Protein AF-A0AB34VJN8-F1 (afdb_monomer_lite)

pLDDT: mean 85.22, std 13.01, range [25.45, 97.81]

Secondary structure (DSSP, 8-state):
---GGGSTTSPEEEEEEEEETTEEEEEEEEESTTPPPEEEETTTTSHHHHHHHHHHTT-SEEEEEETTT--EEEEES-EEETTEEE-SEEEESSPP----EEEEEETTHHHHTTT---EEEETTEEEE--SS-SEEEEEEETTEEEEEEEEEEPP---S-TT-TT---EEEEEEEESSS---HHHHHHHHHHHHHHHHHHHTS---EEEEEEE-TTSTT--EEEE-------S-S-SSGGGSSS-HHHHHHTTHHHHHHHHHHH-THHHHTGGGGTGGGS--S-HHHHHHHHHHHHHHHHHHHTGGG-----HHHHHHHHHHHHHHHHHHHHHHT--THHHHHHHHHHHHHHH--SS-PPPHHHHHHHHHTTS-HHHHHHH---HHHHHHHHHHHHHHHHT-----SSSSS--HHHHHHHHHHHHHHHHHHHHHHT--HHHHHHHHHH---HHHHHTT--HHHHHHHHT-SEEEEBSS--SSSTTS--SEEEEEEEGGGTEEEE-HHHHHHHHHTGGGSS-S-HHHHHHHHSPP-TT-EEEEES-EEEEETTEEEEESEEEEEE-

Organism: NCBI:txid66269

Structure (mmCIF, N/CA/C/O backbone):
data_AF-A0AB34VJN8-F1
#
_entry.id   AF-A0AB34VJN8-F1
#
loop_
_atom_site.group_PDB
_atom_site.id
_atom_site.type_symbol
_atom_site.label_atom_id
_atom_site.label_alt_id
_atom_site.label_comp_id
_atom_site.label_asym_id
_atom_site.label_entity_id
_atom_site.label_seq_id
_atom_site.pdbx_PDB_ins_code
_atom_site.Cartn_x
_atom_site.Cartn_y
_atom_site.Cartn_z
_atom_site.occupancy
_atom_site.B_iso_or_equiv
_atom_site.auth_seq_id
_atom_site.auth_comp_id
_atom_site.auth_asym_id
_atom_site.auth_atom_id
_atom_site.pdbx_PDB_model_num
ATOM 1 N N . MET A 1 1 ? -4.000 30.950 5.614 1.00 25.45 1 MET A N 1
ATOM 2 C CA . MET A 1 1 ? -3.722 30.454 6.986 1.00 25.45 1 MET A CA 1
ATOM 3 C C . MET A 1 1 ? -5.025 30.044 7.692 1.00 25.45 1 MET A C 1
ATOM 5 O O . MET A 1 1 ? -5.282 30.474 8.808 1.00 25.45 1 MET A O 1
ATOM 9 N N . GLY A 1 2 ? -5.867 29.225 7.049 1.00 27.77 2 GLY A N 1
ATOM 10 C CA . GLY A 1 2 ? -7.127 28.732 7.625 1.00 27.77 2 GLY A CA 1
ATOM 11 C C . GLY A 1 2 ? -7.022 27.252 8.006 1.00 27.77 2 GLY A C 1
ATOM 12 O O . GLY A 1 2 ? -6.376 26.493 7.291 1.00 27.77 2 GLY A O 1
ATOM 13 N N . ASP A 1 3 ? -7.642 26.881 9.128 1.00 38.50 3 ASP A N 1
ATOM 14 C CA . ASP A 1 3 ? -7.981 25.513 9.567 1.00 38.50 3 ASP A CA 1
ATOM 15 C C . ASP A 1 3 ? -6.889 24.493 9.939 1.00 38.50 3 ASP A C 1
ATOM 17 O O . ASP A 1 3 ? -7.186 23.309 10.114 1.00 38.50 3 ASP A O 1
ATOM 21 N N . GLU A 1 4 ? -5.652 24.903 10.239 1.00 39.66 4 GLU A N 1
ATOM 22 C CA . GLU A 1 4 ? -4.711 23.958 10.876 1.00 39.66 4 GLU A CA 1
ATOM 23 C C . GLU A 1 4 ? -5.184 23.486 12.268 1.00 39.66 4 GLU A C 1
ATOM 25 O O . GLU A 1 4 ? -4.897 22.356 12.655 1.00 39.66 4 GLU A O 1
ATOM 30 N N . ASN A 1 5 ? -5.986 24.286 12.984 1.00 41.56 5 ASN A N 1
ATOM 31 C CA . ASN A 1 5 ? -6.502 23.957 14.323 1.00 41.56 5 ASN A CA 1
ATOM 32 C C . ASN A 1 5 ? -7.745 23.044 14.335 1.00 41.56 5 ASN A C 1
ATOM 34 O O . ASN A 1 5 ? -8.210 22.657 15.410 1.00 41.56 5 ASN A O 1
ATOM 38 N N . GLU A 1 6 ? -8.286 22.672 13.171 1.00 54.16 6 GLU A N 1
ATOM 39 C CA . GLU A 1 6 ? -9.503 21.859 13.063 1.00 54.16 6 GLU A CA 1
ATOM 40 C C . GLU A 1 6 ? -9.263 20.515 12.355 1.00 54.16 6 GLU A C 1
ATOM 42 O O . GLU A 1 6 ? -10.119 20.031 11.620 1.00 54.16 6 GLU A O 1
ATOM 47 N N . ASN A 1 7 ? -8.134 19.845 12.590 1.00 67.88 7 ASN A N 1
ATOM 48 C CA . ASN A 1 7 ? -7.914 18.475 12.103 1.00 67.88 7 ASN A CA 1
ATOM 49 C C . ASN A 1 7 ? -7.584 17.497 13.245 1.00 67.88 7 ASN A C 1
ATOM 51 O O . ASN A 1 7 ? -7.125 17.902 14.311 1.00 67.88 7 ASN A O 1
ATOM 55 N N . LEU A 1 8 ? -7.812 16.201 13.011 1.00 75.44 8 LEU A N 1
ATOM 56 C CA . LEU A 1 8 ? -7.603 15.120 13.988 1.00 75.44 8 LEU A CA 1
ATOM 57 C C . LEU A 1 8 ? -6.126 14.909 14.383 1.00 75.44 8 LEU A C 1
ATOM 59 O O . LEU A 1 8 ? -5.843 14.086 15.249 1.00 75.44 8 LEU A O 1
ATOM 63 N N . PHE A 1 9 ? -5.165 15.611 13.770 1.00 76.06 9 PHE A N 1
ATOM 64 C CA . PHE A 1 9 ? -3.740 15.447 14.085 1.00 76.06 9 PHE A CA 1
ATOM 65 C C . PHE A 1 9 ? -3.292 16.220 15.320 1.00 76.06 9 PHE A C 1
ATOM 67 O O . PHE A 1 9 ? -2.228 15.923 15.861 1.00 76.06 9 PHE A O 1
ATOM 74 N N . HIS A 1 10 ? -4.040 17.242 15.726 1.00 82.19 10 HIS A N 1
ATOM 75 C CA . HIS A 1 10 ? -3.672 18.064 16.867 1.00 82.19 10 HIS A CA 1
ATOM 76 C C . HIS A 1 10 ? -4.383 17.569 18.113 1.00 82.19 10 HIS A C 1
ATOM 78 O O . HIS A 1 10 ? -5.608 17.524 18.155 1.00 82.19 10 HIS A O 1
ATOM 84 N N . GLU A 1 11 ? -3.604 17.225 19.136 1.00 85.38 11 GLU A N 1
ATOM 85 C CA . GLU A 1 11 ? -4.153 16.930 20.453 1.00 85.38 11 GLU A CA 1
ATOM 86 C C . GLU A 1 11 ? -4.906 18.161 20.967 1.00 85.38 11 GLU A C 1
ATOM 88 O O . GLU A 1 11 ? -4.358 19.266 21.039 1.00 85.38 11 GLU A O 1
ATOM 93 N N . LYS A 1 12 ? -6.172 17.966 21.323 1.00 86.81 12 LYS A N 1
ATOM 94 C CA . LYS A 1 12 ? -7.028 19.007 21.879 1.00 86.81 12 LYS A CA 1
ATOM 95 C C . LYS A 1 12 ? -7.135 18.817 23.378 1.00 86.81 12 LYS A C 1
ATOM 97 O O . LYS A 1 12 ? -7.475 17.736 23.847 1.00 86.81 12 LYS A O 1
ATOM 102 N N . ASP A 1 13 ? -6.897 19.897 24.108 1.00 91.75 13 ASP A N 1
ATOM 103 C CA . ASP A 1 13 ? -7.063 19.996 25.553 1.00 91.75 13 ASP A CA 1
ATOM 104 C C . ASP A 1 13 ? -8.008 21.169 25.838 1.00 91.75 13 ASP A C 1
ATOM 106 O O . ASP A 1 13 ? -7.635 22.334 25.691 1.00 91.75 13 ASP A O 1
ATOM 110 N N . ILE A 1 14 ? -9.249 20.863 26.212 1.00 92.56 14 ILE A N 1
ATOM 111 C CA . ILE A 1 14 ? -10.330 21.843 26.349 1.00 92.56 14 ILE A CA 1
ATOM 112 C C . ILE A 1 14 ? -10.819 21.861 27.793 1.00 92.56 14 ILE A C 1
ATOM 114 O O . ILE A 1 14 ? -11.192 20.834 28.354 1.00 92.56 14 ILE A O 1
ATOM 118 N N . GLU A 1 15 ? -10.855 23.044 28.397 1.00 95.19 15 GLU A N 1
ATOM 119 C CA . GLU A 1 15 ? -11.505 23.244 29.691 1.00 95.19 15 GLU A CA 1
ATOM 120 C C . GLU A 1 15 ? -13.026 23.256 29.501 1.00 95.19 15 GLU A C 1
ATOM 122 O O . GLU A 1 15 ? -13.558 24.050 28.719 1.00 95.19 15 GLU A O 1
ATOM 127 N N . VAL A 1 16 ? -13.728 22.373 30.207 1.00 94.12 16 VAL A N 1
ATOM 128 C CA . VAL A 1 16 ? -15.162 22.117 30.034 1.00 94.12 16 VAL A CA 1
ATOM 129 C C . VAL A 1 16 ? -15.914 22.143 31.365 1.00 94.12 16 VAL A C 1
ATOM 131 O O . VAL A 1 16 ? -15.342 21.926 32.430 1.00 94.12 16 VAL A O 1
ATOM 134 N N . GLU A 1 17 ? -17.221 22.377 31.306 1.00 92.25 17 GLU A N 1
ATOM 135 C CA . GLU A 1 17 ? -18.178 22.113 32.379 1.00 92.25 17 GLU A CA 1
ATOM 136 C C . GLU A 1 17 ? -19.126 20.979 31.966 1.00 92.25 17 GLU A C 1
ATOM 138 O O . GLU A 1 17 ? -19.640 20.963 30.848 1.00 92.25 17 GLU A O 1
ATOM 143 N N . VAL A 1 18 ? -19.366 20.028 32.868 1.00 88.62 18 VAL A N 1
ATOM 144 C CA . VAL A 1 18 ? -20.383 18.980 32.700 1.00 88.62 18 VAL A CA 1
ATOM 145 C C . VAL A 1 18 ? -21.587 19.332 33.559 1.00 88.62 18 VAL A C 1
ATOM 147 O O . VAL A 1 18 ? -21.427 19.656 34.739 1.00 88.62 18 VAL A O 1
ATOM 150 N N . VAL A 1 19 ? -22.782 19.285 32.968 1.00 81.38 19 VAL A N 1
ATOM 151 C CA . VAL A 1 19 ? -24.038 19.623 33.648 1.00 81.38 19 VAL A CA 1
ATOM 152 C C . VAL A 1 19 ? -24.831 18.352 33.931 1.00 81.38 19 VAL A C 1
ATOM 154 O O . VAL A 1 19 ? -25.196 17.629 33.007 1.00 81.38 19 VAL A O 1
ATOM 157 N N . ILE A 1 20 ? -25.109 18.084 35.207 1.00 75.06 20 ILE A N 1
ATOM 158 C CA . ILE A 1 20 ? -25.959 16.970 35.654 1.00 75.06 20 ILE A CA 1
ATOM 159 C C . ILE A 1 20 ? -26.869 17.487 36.758 1.00 75.06 20 ILE A C 1
ATOM 161 O O . ILE A 1 20 ? -26.368 18.069 37.716 1.00 75.06 20 ILE A O 1
ATOM 165 N N . GLU A 1 21 ? -28.183 17.273 36.624 1.00 73.06 21 GLU A N 1
ATOM 166 C CA . GLU A 1 21 ? -29.176 17.679 37.637 1.00 73.06 21 GLU A CA 1
ATOM 167 C C . GLU A 1 21 ? -28.977 19.140 38.081 1.00 73.06 21 GLU A C 1
ATOM 169 O O . GLU A 1 21 ? -28.884 19.447 39.267 1.00 73.06 21 GLU A O 1
ATOM 174 N N . GLU A 1 22 ? -28.808 20.036 37.099 1.00 71.19 22 GLU A N 1
ATOM 175 C CA . GLU A 1 22 ? -28.588 21.484 37.280 1.00 71.19 22 GLU A CA 1
ATOM 176 C C . GLU A 1 22 ? -27.265 21.889 37.964 1.00 71.19 22 GLU A C 1
ATOM 178 O O . GLU A 1 22 ? -26.941 23.077 38.049 1.00 71.19 22 GLU A O 1
ATOM 183 N N . LYS A 1 23 ? -26.434 20.929 38.382 1.00 76.06 23 LYS A N 1
ATOM 184 C CA . LYS A 1 23 ? -25.099 21.177 38.940 1.00 76.06 23 LYS A CA 1
ATOM 185 C C . LYS A 1 23 ? -24.038 21.150 37.848 1.00 76.06 23 LYS A C 1
ATOM 187 O O . LYS A 1 23 ? -24.093 20.340 36.924 1.00 76.06 23 LYS A O 1
ATOM 192 N N . ARG A 1 24 ? -23.045 22.033 37.979 1.00 83.44 24 ARG A N 1
ATOM 193 C CA . ARG A 1 24 ? -21.953 22.194 37.012 1.00 83.44 24 ARG A CA 1
ATOM 194 C C . ARG A 1 24 ? -20.623 21.774 37.609 1.00 83.44 24 ARG A C 1
ATOM 196 O O . ARG A 1 24 ? -20.250 22.242 38.685 1.00 83.44 24 ARG A O 1
ATOM 203 N N . TYR A 1 25 ? -19.900 20.937 36.880 1.00 84.94 25 TYR A N 1
ATOM 204 C CA . TYR A 1 25 ? -18.634 20.371 37.325 1.00 84.94 25 TYR A CA 1
ATOM 205 C C . TYR A 1 25 ? -17.537 20.703 36.314 1.00 84.94 25 TYR A C 1
ATOM 207 O O . TYR A 1 25 ? -17.624 20.257 35.168 1.00 84.94 25 TYR A O 1
ATOM 215 N N . PRO A 1 26 ? -16.519 21.493 36.698 1.00 88.94 26 PRO A N 1
ATOM 216 C CA . PRO A 1 26 ? -15.430 21.831 35.799 1.00 88.94 26 PRO A CA 1
ATOM 217 C C . PRO A 1 26 ? -14.480 20.643 35.622 1.00 88.94 26 PRO A C 1
ATOM 219 O O . PRO A 1 26 ? -14.172 19.911 36.568 1.00 88.94 26 PRO A O 1
ATOM 222 N N . GLY A 1 27 ? -13.958 20.489 34.417 1.00 90.88 27 GLY A N 1
ATOM 223 C CA . GLY A 1 27 ? -13.013 19.448 34.053 1.00 90.88 27 GLY A CA 1
ATOM 224 C C . GLY A 1 27 ? -12.228 19.811 32.802 1.00 90.88 27 GLY A C 1
ATOM 225 O O . GLY A 1 27 ? -12.406 20.876 32.218 1.00 90.88 27 GLY A O 1
ATOM 226 N N . LYS A 1 28 ? -11.361 18.895 32.394 1.00 93.56 28 LYS A N 1
ATOM 227 C CA . LYS A 1 28 ? -10.550 18.987 31.189 1.00 93.56 28 LYS A CA 1
ATOM 228 C C . LYS A 1 28 ? -10.886 17.815 30.274 1.00 93.56 28 LYS A C 1
ATOM 230 O O . LYS A 1 28 ? -10.772 16.662 30.692 1.00 93.56 28 LYS A O 1
ATOM 235 N N . LEU A 1 29 ? -11.316 18.122 29.055 1.00 93.62 29 LEU A N 1
ATOM 236 C CA . LEU A 1 29 ? -11.572 17.169 27.982 1.00 93.62 29 LEU A CA 1
ATOM 237 C C . LEU A 1 29 ? -10.355 17.128 27.052 1.00 93.62 29 LEU A C 1
ATOM 239 O O . LEU A 1 29 ? -9.985 18.146 26.473 1.00 93.62 29 LEU A O 1
ATOM 243 N N . SER A 1 30 ? -9.755 15.952 26.912 1.00 92.56 30 SER A N 1
ATOM 244 C CA . SER A 1 30 ? -8.573 15.689 26.092 1.00 92.56 30 SER A CA 1
ATOM 245 C C . SER A 1 30 ? -8.896 14.659 25.010 1.00 92.56 30 SER A C 1
ATOM 247 O O . SER A 1 30 ? -9.399 13.583 25.338 1.00 92.56 30 SER A O 1
ATOM 249 N N . PHE A 1 31 ? -8.627 14.959 23.739 1.00 91.31 31 PHE A N 1
ATOM 250 C CA . PHE A 1 31 ? -8.904 14.064 22.602 1.00 91.31 31 PHE A CA 1
ATOM 251 C C . PHE A 1 31 ? -8.056 14.414 21.367 1.00 91.31 31 PHE A C 1
ATOM 253 O O . PHE A 1 31 ? -7.245 15.337 21.423 1.00 91.31 31 PHE A O 1
ATOM 260 N N . ASP A 1 32 ? -8.248 13.669 20.272 1.00 83.81 32 ASP A N 1
ATOM 261 C CA . ASP A 1 32 ? -7.497 13.754 19.008 1.00 83.81 32 ASP A CA 1
ATOM 262 C C . ASP A 1 32 ? -6.001 13.392 19.125 1.00 83.81 32 ASP A C 1
ATOM 264 O O . ASP A 1 32 ? -5.502 12.987 20.181 1.00 83.81 32 ASP A O 1
ATOM 268 N N . GLY A 1 33 ? -5.290 13.430 17.995 1.00 79.81 33 GLY A N 1
ATOM 269 C CA . GLY A 1 33 ? -3.937 12.899 17.874 1.00 79.81 33 GLY A CA 1
ATOM 270 C C . GLY A 1 33 ? -3.918 11.382 18.070 1.00 79.81 33 GLY A C 1
ATOM 271 O O . GLY A 1 33 ? -4.709 10.651 17.478 1.00 79.81 33 GLY A O 1
ATOM 272 N N . THR A 1 34 ? -3.011 10.897 18.916 1.00 74.62 34 THR A N 1
ATOM 273 C CA . THR A 1 34 ? -2.913 9.472 19.281 1.00 74.62 34 THR A CA 1
ATOM 274 C C . THR A 1 34 ? -3.597 9.153 20.616 1.00 74.62 34 THR A C 1
ATOM 276 O O . THR A 1 34 ? -3.497 8.027 21.111 1.00 74.62 34 THR A O 1
ATOM 279 N N . ARG A 1 35 ? -4.293 10.127 21.227 1.00 80.12 35 ARG A N 1
ATOM 280 C CA . ARG A 1 35 ? -4.895 9.982 22.557 1.00 80.12 35 ARG A CA 1
ATOM 281 C C . ARG A 1 35 ? -6.290 9.376 22.492 1.00 80.12 35 ARG A C 1
ATOM 283 O O . ARG A 1 35 ? -7.101 9.676 21.619 1.00 80.12 35 ARG A O 1
ATOM 290 N N . PHE A 1 36 ? -6.606 8.579 23.506 1.00 84.25 36 PHE A N 1
ATOM 291 C CA . PHE A 1 36 ? -7.986 8.202 23.780 1.00 84.25 36 PHE A CA 1
ATOM 292 C C . PHE A 1 36 ? -8.751 9.395 24.374 1.00 84.25 36 PHE A C 1
ATOM 294 O O . PHE A 1 36 ? -8.201 10.077 25.245 1.00 84.25 36 PHE A O 1
ATOM 301 N N . PRO A 1 37 ? -10.013 9.629 23.963 1.00 91.00 37 PRO A N 1
ATOM 302 C CA . PRO A 1 37 ? -10.877 10.624 24.579 1.00 91.00 37 PRO A CA 1
ATOM 303 C C . PRO A 1 37 ? -10.967 10.449 26.095 1.00 91.00 37 PRO A C 1
ATOM 305 O O . PRO A 1 37 ? -11.357 9.386 26.588 1.00 91.00 37 PRO A O 1
ATOM 308 N N . LYS A 1 38 ? -10.623 11.503 26.832 1.00 91.94 38 LYS A N 1
ATOM 309 C CA . LYS A 1 38 ? -10.561 11.505 28.293 1.00 91.94 38 LYS A CA 1
ATOM 310 C C . LYS A 1 38 ? -11.149 12.789 28.858 1.00 91.94 38 LYS A C 1
ATOM 312 O O . LYS A 1 38 ? -10.737 13.879 28.486 1.00 91.94 38 LYS A O 1
ATOM 317 N N . LEU A 1 39 ? -12.043 12.652 29.827 1.00 91.19 39 LEU A N 1
ATOM 318 C CA . LEU A 1 39 ? -12.539 13.731 30.668 1.00 91.19 39 LEU A CA 1
ATOM 319 C C . LEU A 1 39 ? -12.003 13.554 32.089 1.00 91.19 39 LEU A C 1
ATOM 321 O O . LEU A 1 39 ? -12.311 12.575 32.772 1.00 91.19 39 LEU A O 1
ATOM 325 N N . GLN A 1 40 ? -11.228 14.529 32.550 1.00 89.94 40 GLN A N 1
ATOM 326 C CA . GLN A 1 40 ? -10.716 14.586 33.913 1.00 89.94 40 GLN A CA 1
ATOM 327 C C . GLN A 1 40 ? -11.376 15.738 34.665 1.00 89.94 40 GLN A C 1
ATOM 329 O O . GLN A 1 40 ? -11.195 16.902 34.317 1.00 89.94 40 GLN A O 1
ATOM 334 N N . LEU A 1 41 ? -12.143 15.431 35.706 1.00 85.69 41 LEU A N 1
ATOM 335 C CA . LEU A 1 41 ? -12.827 16.459 36.486 1.00 85.69 41 LEU A CA 1
ATOM 336 C C . LEU A 1 41 ? -11.874 17.073 37.506 1.00 85.69 41 LEU A C 1
ATOM 338 O O . LEU A 1 41 ? -10.975 16.411 38.031 1.00 85.69 41 LEU A O 1
ATOM 342 N N . ARG A 1 42 ? -12.102 18.340 37.838 1.00 82.44 42 ARG A N 1
ATOM 343 C CA . ARG A 1 42 ? -11.405 18.988 38.948 1.00 82.44 42 ARG A CA 1
ATOM 344 C C . ARG A 1 42 ? -12.056 18.551 40.265 1.00 82.44 42 ARG A C 1
ATOM 346 O O . ARG A 1 42 ? -13.277 18.495 40.367 1.00 82.44 42 ARG A O 1
ATOM 353 N N . ASN A 1 43 ? -11.244 18.276 41.287 1.00 73.56 43 ASN A N 1
ATOM 354 C CA . ASN A 1 43 ? -11.692 17.930 42.647 1.00 73.56 43 ASN A CA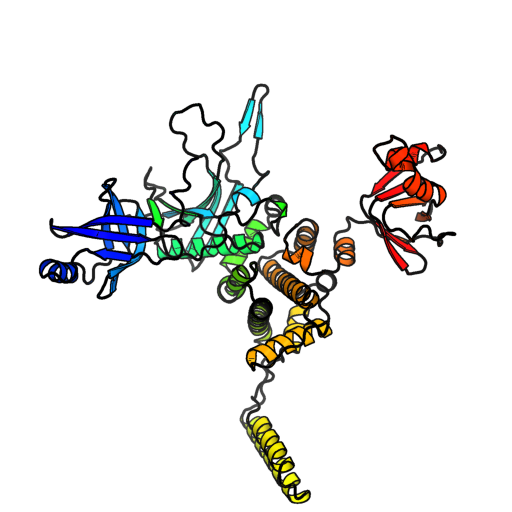 1
ATOM 355 C C . ASN A 1 43 ? -12.548 16.645 42.766 1.00 73.56 43 ASN A C 1
ATOM 357 O O . ASN A 1 43 ? -13.464 16.594 43.593 1.00 73.56 43 ASN A O 1
ATOM 361 N N . LEU A 1 44 ? -12.217 15.600 41.990 1.00 67.88 44 LEU A N 1
ATOM 362 C CA . LEU A 1 44 ? -12.876 14.276 41.994 1.00 67.88 44 LEU A CA 1
ATOM 363 C C . LEU A 1 44 ? -13.081 13.691 43.409 1.00 67.88 44 LEU A C 1
ATOM 365 O O . LEU A 1 44 ? -14.150 13.181 43.716 1.00 67.88 44 LEU A O 1
ATOM 369 N N . TYR A 1 45 ? -12.079 13.820 44.286 1.00 68.88 45 TYR A N 1
ATOM 370 C CA . TYR A 1 45 ? -12.081 13.242 45.641 1.00 68.88 45 TYR A CA 1
ATOM 371 C C . TYR A 1 45 ? -12.670 14.153 46.722 1.00 68.88 45 TYR A C 1
ATOM 373 O O . TYR A 1 45 ? -12.591 13.853 47.912 1.00 68.88 45 TYR A O 1
ATOM 381 N N . SER A 1 46 ? -13.252 15.288 46.337 1.00 71.50 46 SER A N 1
ATOM 382 C CA . SER A 1 46 ? -14.069 16.054 47.275 1.00 71.50 46 SER A CA 1
ATOM 383 C C . SER A 1 46 ? -15.385 15.307 47.548 1.00 71.50 46 SER A C 1
ATOM 385 O O . SER A 1 46 ? -15.858 14.580 46.673 1.00 71.50 46 SER A O 1
ATOM 387 N N . PRO A 1 47 ? -16.055 15.528 48.694 1.00 69.44 47 PRO A N 1
ATOM 388 C CA . PRO A 1 47 ? -17.376 14.945 48.950 1.00 69.44 47 PRO A CA 1
ATOM 389 C C . PRO A 1 47 ? -18.393 15.235 47.830 1.00 69.44 47 PRO A C 1
ATOM 391 O O . PRO A 1 47 ? -19.220 14.395 47.502 1.00 69.44 47 PRO A O 1
ATOM 394 N N . LYS A 1 48 ? -18.289 16.407 47.181 1.00 67.00 48 LYS A N 1
ATOM 395 C CA . LYS A 1 48 ? -19.109 16.781 46.014 1.00 67.00 48 LYS A CA 1
ATOM 396 C C . LYS A 1 48 ? -18.725 16.032 44.731 1.00 67.00 48 LYS A C 1
ATOM 398 O O . LYS A 1 48 ? -19.586 15.843 43.877 1.00 67.00 48 LYS A O 1
ATOM 403 N N . GLY A 1 49 ? -17.457 15.648 44.587 1.00 68.12 49 GLY A N 1
ATOM 404 C CA . GLY A 1 49 ? -16.947 14.868 43.460 1.00 68.12 49 GLY A CA 1
ATOM 405 C C . GLY A 1 49 ? -17.330 13.390 43.546 1.00 68.12 49 GLY A C 1
ATOM 406 O O . GLY A 1 49 ? -17.721 12.820 42.535 1.00 68.12 49 GLY A O 1
ATOM 407 N N . LEU A 1 50 ? -17.349 12.801 44.746 1.00 71.25 50 LEU A N 1
ATOM 408 C CA . LEU A 1 50 ? -17.801 11.416 44.951 1.00 71.25 50 LEU A CA 1
ATOM 409 C C . LEU A 1 50 ? -19.289 11.230 44.612 1.00 71.25 50 LEU A C 1
ATOM 411 O O . LEU A 1 50 ? -19.635 10.309 43.881 1.00 71.25 50 LEU A O 1
ATOM 415 N N . VAL A 1 51 ? -20.154 12.158 45.040 1.00 70.50 51 VAL A N 1
ATOM 416 C CA . VAL A 1 51 ? -21.581 12.167 44.650 1.00 70.50 51 VAL A CA 1
ATOM 417 C C . VAL A 1 51 ? -21.738 12.286 43.130 1.00 70.50 51 VAL A C 1
ATOM 419 O O . VAL A 1 51 ? -22.609 11.667 42.530 1.00 70.50 51 VAL A O 1
ATOM 422 N N . PHE A 1 52 ? -20.869 13.060 42.480 1.00 71.12 52 PHE A N 1
ATOM 423 C CA . PHE A 1 52 ? -20.892 13.208 41.029 1.00 71.12 52 PHE A CA 1
ATOM 424 C C . PHE A 1 52 ? -20.474 11.932 40.287 1.00 71.12 52 PHE A C 1
ATOM 426 O O . PHE A 1 52 ? -21.070 11.614 39.260 1.00 71.12 52 PHE A O 1
ATOM 433 N N . LEU A 1 53 ? -19.494 11.184 40.808 1.00 73.94 53 LEU A N 1
ATOM 434 C CA . LEU A 1 53 ? -19.120 9.874 40.263 1.00 73.94 53 LEU A CA 1
ATOM 435 C C . LEU A 1 53 ? -20.296 8.898 40.308 1.00 73.94 53 LEU A C 1
ATOM 437 O O . LEU A 1 53 ? -20.549 8.210 39.322 1.00 73.94 53 LEU A O 1
ATOM 441 N N . GLU A 1 54 ? -21.053 8.879 41.407 1.00 74.06 54 GLU A N 1
ATOM 442 C CA . GLU A 1 54 ? -22.262 8.056 41.512 1.00 74.06 54 GLU A CA 1
ATOM 443 C C . GLU A 1 54 ? -23.322 8.459 40.476 1.00 74.06 54 GLU A C 1
ATOM 445 O O . GLU A 1 54 ? -23.865 7.588 39.800 1.00 74.06 54 GLU A O 1
ATOM 450 N N . CYS A 1 55 ? -23.552 9.762 40.261 1.00 75.56 55 CYS A N 1
ATOM 451 C CA . CYS A 1 55 ? -24.479 10.265 39.234 1.00 75.56 55 CYS A CA 1
ATOM 452 C C . CYS A 1 55 ? -24.031 9.981 37.787 1.00 75.56 55 CYS A C 1
ATOM 454 O O . CYS A 1 55 ? -24.833 10.082 36.852 1.00 75.56 55 CYS A O 1
ATOM 456 N N . LEU A 1 56 ? -22.744 9.702 37.580 1.00 74.50 56 LEU A N 1
ATOM 457 C CA . LEU A 1 56 ? -22.159 9.384 36.279 1.00 74.50 56 LEU A CA 1
ATOM 458 C C . LEU A 1 56 ? -22.092 7.884 35.998 1.00 74.50 56 LEU A C 1
ATOM 460 O O . LEU A 1 56 ? -22.014 7.483 34.833 1.00 74.50 56 LEU A O 1
ATOM 464 N N . LYS A 1 57 ? -22.130 7.057 37.042 1.00 72.56 57 LYS A N 1
ATOM 465 C CA . LYS A 1 57 ? -21.971 5.613 36.928 1.00 72.56 57 LYS A CA 1
ATOM 466 C C . LYS A 1 57 ? -23.084 5.020 36.062 1.00 72.56 57 LYS A C 1
ATOM 468 O O . LYS A 1 57 ? -24.268 5.209 36.321 1.00 72.56 57 LYS A O 1
ATOM 473 N N . GLY A 1 58 ? -22.694 4.303 35.010 1.00 70.75 58 GLY A N 1
ATOM 474 C CA . GLY A 1 58 ? -23.626 3.667 34.076 1.00 70.75 58 GLY A CA 1
ATOM 475 C C . GLY A 1 58 ? -24.208 4.579 32.989 1.00 70.75 58 GLY A C 1
ATOM 476 O O . GLY A 1 58 ? -24.982 4.090 32.166 1.00 70.75 58 GLY A O 1
ATOM 477 N N . LYS A 1 59 ? -23.838 5.868 32.919 1.00 80.44 59 LYS A N 1
ATOM 478 C CA . LYS A 1 59 ? -24.217 6.721 31.781 1.00 80.44 59 LYS A CA 1
ATOM 479 C C . LYS A 1 59 ? -23.403 6.359 30.542 1.00 80.44 59 LYS A C 1
ATOM 481 O O . LYS A 1 59 ? -22.177 6.363 30.575 1.00 80.44 59 LYS A O 1
ATOM 486 N N . SER A 1 60 ? -24.090 6.094 29.433 1.00 83.94 60 SER A N 1
ATOM 487 C CA . SER A 1 60 ? -23.462 5.798 28.139 1.00 83.94 60 SER A CA 1
ATOM 488 C C . SER A 1 60 ? -23.003 7.048 27.385 1.00 83.94 60 SER A C 1
ATOM 490 O O . SER A 1 60 ? -22.145 6.938 26.506 1.00 83.94 60 SER A O 1
ATOM 492 N N . GLU A 1 61 ? -23.555 8.217 27.724 1.00 88.75 61 GLU A N 1
ATOM 493 C CA . GLU A 1 61 ? -23.305 9.493 27.052 1.00 88.75 61 GLU A CA 1
ATOM 494 C C . GLU A 1 61 ? -23.177 10.649 28.047 1.00 88.75 61 GLU A C 1
ATOM 496 O O . GLU A 1 61 ? -23.859 10.667 29.074 1.00 88.75 61 GLU A O 1
ATOM 501 N N . LEU A 1 62 ? -22.316 11.621 27.726 1.00 89.50 62 LEU A N 1
ATOM 502 C CA . LEU A 1 62 ? -22.097 12.833 28.519 1.00 89.50 62 LEU A CA 1
ATOM 503 C C . LEU A 1 62 ? -21.888 14.055 27.635 1.00 89.50 62 LEU A C 1
ATOM 505 O O . LEU A 1 62 ? -21.050 14.038 26.740 1.00 89.50 62 LEU A O 1
ATOM 509 N N . THR A 1 63 ? -22.584 15.148 27.938 1.00 91.06 63 THR A N 1
ATOM 510 C CA . THR A 1 63 ? -22.384 16.429 27.255 1.00 91.06 63 THR A CA 1
ATOM 511 C C . THR A 1 63 ? -21.514 17.355 28.098 1.00 91.06 63 THR A C 1
ATOM 513 O O . THR A 1 63 ? -21.831 17.691 29.240 1.00 91.06 63 THR A O 1
ATOM 516 N N . CYS A 1 64 ? -20.418 17.791 27.496 1.00 92.38 64 CYS A N 1
ATOM 517 C CA . CYS A 1 64 ? -19.465 18.754 28.018 1.00 92.38 64 CYS A CA 1
ATOM 518 C C . CYS A 1 64 ? -19.671 20.096 27.305 1.00 92.38 64 CYS A C 1
ATOM 520 O O . CYS A 1 64 ? -19.857 20.137 26.090 1.00 92.38 64 CYS A O 1
ATOM 522 N N . ILE A 1 65 ? -19.602 21.204 28.034 1.00 93.50 65 ILE A N 1
ATOM 523 C CA . ILE A 1 65 ? -19.692 22.556 27.474 1.00 93.50 65 ILE A CA 1
ATOM 524 C C . ILE A 1 65 ? -18.337 23.224 27.668 1.00 93.50 65 ILE A C 1
ATOM 526 O O . ILE A 1 65 ? -17.863 23.350 28.792 1.00 93.50 65 ILE A O 1
ATOM 530 N N . SER A 1 66 ? -17.692 23.656 26.591 1.00 93.25 66 SER A N 1
ATOM 531 C CA . SER A 1 66 ? -16.422 24.378 26.677 1.00 93.25 66 SER A CA 1
ATOM 532 C C . SER A 1 66 ? -16.586 25.688 27.439 1.00 93.25 66 SER A C 1
ATOM 534 O O . SER A 1 66 ? -17.506 26.471 27.198 1.00 93.25 66 SER A O 1
ATOM 536 N N . LEU A 1 67 ? -15.667 25.951 28.365 1.00 91.00 67 LEU A N 1
ATOM 537 C CA . LEU A 1 67 ? -15.673 27.177 29.157 1.00 91.00 67 LEU A CA 1
ATOM 538 C C . LEU A 1 67 ? -15.274 28.405 28.331 1.00 91.00 67 LEU A C 1
ATOM 540 O O . LEU A 1 67 ? -15.698 29.508 28.673 1.00 91.00 67 LEU A O 1
ATOM 544 N N . LYS A 1 68 ? -14.495 28.218 27.257 1.00 90.12 68 LYS A N 1
ATOM 545 C CA . LYS A 1 68 ? -13.933 29.306 26.443 1.00 90.12 68 LYS A CA 1
ATOM 546 C C . LYS A 1 68 ? -14.924 29.853 25.416 1.00 90.12 68 LYS A C 1
ATOM 548 O O . LYS A 1 68 ? -15.078 31.062 25.304 1.00 90.12 68 LYS A O 1
ATOM 553 N N . ASP A 1 69 ? -15.561 28.970 24.657 1.00 88.50 69 ASP A N 1
ATOM 554 C CA . ASP A 1 69 ? -16.375 29.317 23.480 1.00 88.50 69 ASP A CA 1
ATOM 555 C C . ASP A 1 69 ? -17.820 28.804 23.570 1.00 88.50 69 ASP A C 1
ATOM 557 O O . ASP A 1 69 ? -18.595 28.977 22.633 1.00 88.50 69 ASP A O 1
ATOM 561 N N . LYS A 1 70 ? -18.187 28.166 24.691 1.00 90.50 70 LYS A N 1
ATOM 562 C CA . LYS A 1 70 ? -19.511 27.571 24.928 1.00 90.50 70 LYS A CA 1
ATOM 563 C C . LYS A 1 70 ? -19.929 26.518 23.894 1.00 90.50 70 LYS A C 1
ATOM 565 O O . LYS A 1 70 ? -21.093 26.113 23.887 1.00 90.50 70 LYS A O 1
ATOM 570 N N . ARG A 1 71 ? -18.993 26.001 23.083 1.00 90.50 71 ARG A N 1
ATOM 571 C CA . ARG A 1 71 ? -19.244 24.857 22.195 1.00 90.50 71 ARG A CA 1
ATOM 572 C C . ARG A 1 71 ? -19.560 23.613 23.024 1.00 90.50 71 ARG A C 1
ATOM 574 O O . ARG A 1 71 ? -18.954 23.379 24.072 1.00 90.50 71 ARG A O 1
ATOM 581 N N . LYS A 1 72 ? -20.513 22.815 22.546 1.00 92.31 72 LYS A N 1
ATOM 582 C CA . LYS A 1 72 ? -20.899 21.544 23.166 1.00 92.31 72 LYS A CA 1
ATOM 583 C C . LYS A 1 72 ? -20.098 20.396 22.564 1.00 92.31 72 LYS A C 1
ATOM 585 O O . LYS A 1 72 ? -19.866 20.373 21.361 1.00 92.31 72 LYS A O 1
ATOM 590 N N . TYR A 1 73 ? -19.717 19.441 23.398 1.00 93.31 73 TYR A N 1
ATOM 591 C CA . TYR A 1 73 ? -19.039 18.208 23.017 1.00 93.31 73 TYR A CA 1
ATOM 592 C C . TYR A 1 73 ? -19.780 17.046 23.664 1.00 93.31 73 TYR A C 1
ATOM 594 O O . TYR A 1 73 ? -19.900 17.002 24.887 1.00 93.31 73 TYR A O 1
ATOM 602 N N . THR A 1 74 ? -20.268 16.108 22.864 1.00 93.12 74 THR A N 1
ATOM 603 C CA . THR A 1 74 ? -20.982 14.933 23.369 1.00 93.12 74 THR A CA 1
ATOM 604 C C . THR A 1 74 ? -20.062 13.720 23.316 1.00 93.12 74 THR A C 1
ATOM 606 O O . THR A 1 74 ? -19.636 13.290 22.248 1.00 93.12 74 THR A O 1
ATOM 609 N N . MET A 1 75 ? -19.728 13.179 24.482 1.00 92.44 75 MET A N 1
ATOM 610 C CA . MET A 1 75 ? -18.969 11.947 24.665 1.00 92.44 75 MET A CA 1
ATOM 611 C C . MET A 1 75 ? -19.919 10.752 24.591 1.00 92.44 75 MET A C 1
ATOM 613 O O . MET A 1 75 ? -20.919 10.735 25.302 1.00 92.44 75 MET A O 1
ATOM 617 N N . SER A 1 76 ? -19.595 9.747 23.777 1.00 91.62 76 SER A N 1
ATOM 618 C CA . SER A 1 76 ? -20.417 8.542 23.588 1.00 91.62 76 SER A CA 1
ATOM 619 C C . SER A 1 76 ? -19.631 7.258 23.855 1.00 91.62 76 SER A C 1
ATOM 621 O O . SER A 1 76 ? -18.434 7.156 23.556 1.00 91.62 76 SER A O 1
ATOM 623 N N . GLY A 1 77 ? -20.315 6.248 24.399 1.00 88.69 77 GLY A N 1
ATOM 624 C CA . GLY A 1 77 ? -19.689 4.998 24.833 1.00 88.69 77 GLY A CA 1
ATOM 625 C C . GLY A 1 77 ? -18.751 5.228 26.014 1.00 88.69 77 GLY A C 1
ATOM 626 O O . GLY A 1 77 ? -17.614 4.753 25.991 1.00 88.69 77 GLY A O 1
ATOM 627 N N . VAL A 1 78 ? -19.209 6.024 26.981 1.00 89.31 78 VAL A N 1
ATOM 628 C CA . VAL A 1 78 ? -18.428 6.416 28.154 1.00 89.31 78 VAL A CA 1
ATOM 629 C C . VAL A 1 78 ? -18.141 5.195 29.027 1.00 89.31 78 VAL A C 1
ATOM 631 O O . VAL A 1 78 ? -19.028 4.388 29.295 1.00 89.31 78 VAL A O 1
ATOM 634 N N . ASN A 1 79 ? -16.890 5.065 29.459 1.00 86.69 79 ASN A N 1
ATOM 635 C CA . ASN A 1 79 ? -16.467 4.096 30.458 1.00 86.69 79 ASN A CA 1
ATOM 636 C C . ASN A 1 79 ? -15.793 4.830 31.616 1.00 86.69 79 ASN A C 1
ATOM 638 O O . ASN A 1 79 ? -14.914 5.675 31.390 1.00 86.69 79 ASN A O 1
ATOM 642 N N . ASP A 1 80 ? -16.210 4.506 32.838 1.00 79.38 80 ASP A N 1
ATOM 643 C CA . ASP A 1 80 ? -15.568 5.031 34.034 1.00 79.38 80 ASP A CA 1
ATOM 644 C C . ASP A 1 80 ? -14.240 4.302 34.260 1.00 79.38 80 ASP A C 1
ATOM 646 O O . ASP A 1 80 ? -14.113 3.097 34.040 1.00 79.38 80 ASP A O 1
ATOM 650 N N . ASN A 1 81 ? -13.233 5.082 34.628 1.00 70.94 81 ASN A N 1
ATOM 651 C CA . ASN A 1 81 ? -12.099 4.604 35.389 1.00 70.94 81 ASN A CA 1
ATOM 652 C C . ASN A 1 81 ? -12.087 5.448 36.669 1.00 70.94 81 ASN A C 1
ATOM 654 O O . ASN A 1 81 ? -12.391 6.642 36.608 1.00 70.94 81 ASN A O 1
ATOM 658 N N . ASP A 1 82 ? -11.646 4.893 37.798 1.00 69.12 82 ASP A N 1
ATOM 659 C CA . ASP A 1 82 ? -11.676 5.545 39.124 1.00 69.12 82 ASP A CA 1
ATOM 660 C C . ASP A 1 82 ? -11.086 6.977 39.177 1.00 69.12 82 ASP A C 1
ATOM 662 O O . ASP A 1 82 ? -11.322 7.733 40.116 1.00 69.12 82 ASP A O 1
ATOM 666 N N . THR A 1 83 ? -10.300 7.371 38.169 1.00 74.75 83 THR A N 1
ATOM 667 C CA . THR A 1 83 ? -9.597 8.659 38.089 1.00 74.75 83 THR A CA 1
ATOM 668 C C . THR A 1 83 ? -10.037 9.573 36.935 1.00 74.75 83 THR A C 1
ATOM 670 O O . THR A 1 83 ? -9.679 10.754 36.932 1.00 74.75 83 THR A O 1
ATOM 673 N N . PHE A 1 84 ? -10.774 9.068 35.940 1.00 84.81 84 PHE A N 1
ATOM 674 C CA . PHE A 1 84 ? -11.248 9.833 34.778 1.00 84.81 84 PHE A CA 1
ATOM 675 C C . PHE A 1 84 ? -12.315 9.070 33.987 1.00 84.81 84 PHE A C 1
ATOM 677 O O . PHE A 1 84 ? -12.364 7.846 34.004 1.00 84.81 84 PHE A O 1
ATOM 684 N N . PHE A 1 85 ? -13.094 9.790 33.185 1.00 87.25 85 PHE A N 1
ATOM 685 C CA . PHE A 1 85 ? -14.038 9.186 32.247 1.00 87.25 85 PHE A CA 1
ATOM 686 C C . PHE A 1 85 ? -13.392 9.066 30.874 1.00 87.25 85 PHE A C 1
ATOM 688 O O . PHE A 1 85 ? -12.879 10.046 30.334 1.00 87.25 85 PHE A O 1
ATOM 695 N N . SER A 1 86 ? -13.399 7.867 30.309 1.00 90.00 86 SER A N 1
ATOM 696 C CA . SER A 1 86 ? -12.987 7.634 28.924 1.00 90.00 86 SER A CA 1
ATOM 697 C C . SER A 1 86 ? -14.208 7.556 28.019 1.00 90.00 86 SER A C 1
ATOM 699 O O . SER A 1 86 ? -15.286 7.189 28.476 1.00 90.00 86 SER A O 1
ATOM 701 N N . ALA A 1 87 ? -14.058 7.886 26.740 1.00 91.69 87 ALA A N 1
ATOM 702 C CA . ALA A 1 87 ? -15.110 7.681 25.748 1.00 91.69 87 ALA A CA 1
ATOM 703 C C . ALA A 1 87 ? -14.556 7.033 24.484 1.00 91.69 87 ALA A C 1
ATOM 705 O O . ALA A 1 87 ? -13.376 7.174 24.156 1.00 91.69 87 ALA A O 1
ATOM 706 N N . LYS A 1 88 ? -15.428 6.330 23.759 1.00 91.56 88 LYS A N 1
ATOM 707 C CA . LYS A 1 88 ? -15.080 5.763 22.451 1.00 91.56 88 LYS A CA 1
ATOM 708 C C . LYS A 1 88 ? -15.168 6.808 21.342 1.00 91.56 88 LYS A C 1
ATOM 710 O O . LYS A 1 88 ? -14.369 6.758 20.411 1.00 91.56 88 LYS A O 1
ATOM 715 N N . TYR A 1 89 ? -16.114 7.739 21.464 1.00 92.81 89 TYR A N 1
ATOM 716 C CA . TYR A 1 89 ? -16.404 8.749 20.449 1.00 92.81 89 TYR A CA 1
ATOM 717 C C . TYR A 1 89 ? -16.684 10.110 21.091 1.00 92.81 89 TYR A C 1
ATOM 719 O O . TYR A 1 89 ? -17.233 10.173 22.195 1.00 92.81 89 TYR A O 1
ATOM 727 N N . ILE A 1 90 ? -16.349 11.188 20.385 1.00 93.38 90 ILE A N 1
ATOM 728 C CA . ILE A 1 90 ? -16.799 12.552 20.691 1.00 93.38 90 ILE A CA 1
ATOM 729 C C . ILE A 1 90 ? -17.451 13.140 19.442 1.00 93.38 90 ILE A C 1
ATOM 731 O O . ILE A 1 90 ? -16.893 13.033 18.351 1.00 93.38 90 ILE A O 1
ATOM 735 N N . THR A 1 91 ? -18.591 13.808 19.601 1.00 92.50 91 THR A N 1
ATOM 736 C CA . THR A 1 91 ? -19.164 14.670 18.564 1.00 92.50 91 THR A CA 1
ATOM 737 C C . THR A 1 91 ? -19.152 16.132 18.988 1.00 92.50 91 THR A C 1
ATOM 739 O O . THR A 1 91 ? -19.512 16.454 20.122 1.00 92.50 91 THR A O 1
ATOM 742 N N . GLU A 1 92 ? -18.767 17.030 18.081 1.00 90.25 92 GLU A N 1
ATOM 743 C CA . GLU A 1 92 ? -18.893 18.476 18.302 1.00 90.25 92 GLU A CA 1
ATOM 744 C C . GLU A 1 92 ? -20.354 18.895 18.069 1.00 90.25 92 GLU A C 1
ATOM 746 O O . GLU A 1 92 ? -20.834 18.890 16.935 1.00 90.25 92 GLU A O 1
ATOM 751 N N . GLY A 1 93 ? -21.070 19.219 19.148 1.00 87.00 93 GLY A N 1
ATOM 752 C CA . GLY A 1 93 ? -22.480 19.608 19.158 1.00 87.00 93 GLY A CA 1
ATOM 753 C C . GLY A 1 93 ? -23.352 18.787 20.115 1.00 87.00 93 GLY A C 1
ATOM 754 O O . GLY A 1 93 ? -22.867 18.005 20.938 1.00 87.00 93 GLY A O 1
ATOM 755 N N . GLU A 1 94 ? -24.663 19.007 20.004 1.00 82.50 94 GLU A N 1
ATOM 756 C CA . GLU A 1 94 ? -25.690 18.227 20.710 1.00 82.50 94 GLU A CA 1
ATOM 757 C C . GLU A 1 94 ? -25.664 16.745 20.301 1.00 82.50 94 GLU A C 1
ATOM 759 O O . GLU A 1 94 ? -25.211 16.441 19.189 1.00 82.50 94 GLU A O 1
ATOM 764 N N . PRO A 1 95 ? -26.196 15.842 21.149 1.00 77.12 95 PRO A N 1
ATOM 765 C CA . PRO A 1 95 ? -26.367 14.437 20.803 1.00 77.12 95 PRO A CA 1
ATOM 766 C C . PRO A 1 95 ? -27.091 14.264 19.462 1.00 77.12 95 PRO A C 1
ATOM 768 O O . PRO A 1 95 ? -28.136 14.869 19.209 1.00 77.12 95 PRO A O 1
ATOM 771 N N . LEU A 1 96 ? -26.518 13.435 18.592 1.00 73.88 96 LEU A N 1
ATOM 772 C CA . LEU A 1 96 ? -27.123 13.048 17.320 1.00 73.88 96 LEU A CA 1
ATOM 773 C C . LEU A 1 96 ? -28.094 11.898 17.540 1.00 73.88 96 LEU A C 1
ATOM 775 O O . LEU A 1 96 ? -27.706 10.859 18.065 1.00 73.88 96 LEU A O 1
ATOM 779 N N . VAL A 1 97 ? -29.332 12.068 17.081 1.00 73.81 97 VAL A N 1
ATOM 780 C CA . VAL A 1 97 ? -30.364 11.031 17.198 1.00 73.81 97 VAL A CA 1
ATOM 781 C C . VAL A 1 97 ? -30.228 9.999 16.076 1.00 73.81 97 VAL A C 1
ATOM 783 O O . VAL A 1 97 ? -30.225 8.800 16.340 1.00 73.81 97 VAL A O 1
ATOM 786 N N . THR A 1 98 ? -30.072 10.453 14.830 1.00 85.19 98 THR A N 1
ATOM 787 C CA . THR A 1 98 ? -29.896 9.605 13.642 1.00 85.19 98 THR A CA 1
ATOM 788 C C . THR A 1 98 ? -29.045 10.313 12.593 1.00 85.19 98 THR A C 1
ATOM 790 O O . THR A 1 98 ? -29.054 11.539 12.504 1.00 85.19 98 THR A O 1
ATOM 793 N N . PHE A 1 99 ? -28.302 9.539 11.804 1.00 92.50 99 PHE A N 1
ATOM 794 C CA . PHE A 1 99 ? -27.582 9.996 10.617 1.00 92.50 99 PHE A CA 1
ATOM 795 C C . PHE A 1 99 ? -27.353 8.801 9.683 1.00 92.50 99 PHE A C 1
ATOM 797 O O . PHE A 1 99 ? -27.221 7.667 10.139 1.00 92.50 99 PHE A O 1
ATOM 804 N N . ASP A 1 100 ? -27.318 9.030 8.379 1.00 93.88 100 ASP A N 1
ATOM 805 C CA . ASP A 1 100 ? -27.147 8.006 7.333 1.00 93.88 100 ASP A CA 1
ATOM 806 C C . ASP A 1 100 ? -25.951 8.296 6.415 1.00 93.88 100 ASP A C 1
ATOM 808 O O . ASP A 1 100 ? -25.590 7.468 5.574 1.00 93.88 100 ASP A O 1
ATOM 812 N N . LYS A 1 101 ? -25.303 9.448 6.616 1.00 94.06 101 LYS A N 1
ATOM 813 C CA . LYS A 1 101 ? -24.200 9.934 5.803 1.00 94.06 101 LYS A CA 1
ATOM 814 C C . LYS A 1 101 ? -22.976 10.264 6.640 1.00 94.06 101 LYS A C 1
ATOM 816 O O . LYS A 1 101 ? -23.076 10.879 7.705 1.00 94.06 101 LYS A O 1
ATOM 821 N N . MET A 1 102 ? -21.808 9.912 6.115 1.00 95.06 102 MET A N 1
ATOM 822 C CA . MET A 1 102 ? -20.520 10.331 6.651 1.00 95.06 102 MET A CA 1
ATOM 823 C C . MET A 1 102 ? -19.605 10.877 5.556 1.00 95.06 102 MET A C 1
ATOM 825 O O . MET A 1 102 ? -19.570 10.361 4.444 1.00 95.06 102 MET A O 1
ATOM 829 N N . THR A 1 103 ? -18.827 11.895 5.895 1.00 93.62 103 THR A N 1
ATOM 830 C CA . THR A 1 103 ? -17.824 12.512 5.028 1.00 93.62 103 THR A CA 1
ATOM 831 C C . THR A 1 103 ? -16.453 12.372 5.671 1.00 93.62 103 THR A C 1
ATOM 833 O O . THR A 1 103 ? -16.297 12.663 6.856 1.00 93.62 103 THR A O 1
ATOM 836 N N . ILE A 1 104 ? -15.453 11.963 4.895 1.00 93.62 104 ILE A N 1
ATOM 837 C CA . ILE A 1 104 ? -14.095 11.682 5.359 1.00 93.62 104 ILE A CA 1
ATOM 838 C C . ILE A 1 104 ? -13.101 12.453 4.500 1.00 93.62 104 ILE A C 1
ATOM 840 O O . ILE A 1 104 ? -13.130 12.362 3.272 1.00 93.62 104 ILE A O 1
ATOM 844 N N . ASN A 1 105 ? -12.171 13.154 5.143 1.00 92.00 105 ASN A N 1
ATOM 845 C CA . ASN A 1 105 ? -10.963 13.642 4.481 1.00 92.00 105 ASN A CA 1
ATOM 846 C C . ASN A 1 105 ? -9.769 12.779 4.895 1.00 92.00 105 ASN A C 1
ATOM 848 O O . ASN A 1 105 ? -9.621 12.428 6.068 1.00 92.00 105 ASN A O 1
ATOM 852 N N . ILE A 1 106 ? -8.895 12.466 3.941 1.00 92.88 106 ILE A N 1
ATOM 853 C CA . ILE A 1 106 ? -7.701 11.637 4.141 1.00 92.88 106 ILE A CA 1
ATOM 854 C C . ILE A 1 106 ? -6.458 12.444 3.736 1.00 92.88 106 ILE A C 1
ATOM 856 O O . ILE A 1 106 ? -6.500 13.222 2.782 1.00 92.88 106 ILE A O 1
ATOM 860 N N . SER A 1 107 ? -5.352 12.311 4.474 1.00 91.94 107 SER A N 1
ATOM 861 C CA . SER A 1 107 ? -4.083 12.965 4.127 1.00 91.94 107 SER A CA 1
ATOM 862 C C . SER A 1 107 ? -3.525 12.455 2.797 1.00 91.94 107 SER A C 1
ATOM 864 O O . SER A 1 107 ? -3.774 11.321 2.409 1.00 91.94 107 SER A O 1
ATOM 866 N N . GLY A 1 108 ? -2.809 13.310 2.058 1.00 89.50 108 GLY A N 1
ATOM 867 C CA . GLY A 1 108 ? -2.234 12.979 0.743 1.00 89.50 108 GLY A CA 1
ATOM 868 C C . GLY A 1 108 ? -3.241 12.776 -0.395 1.00 89.50 108 GLY A C 1
ATOM 869 O O . GLY A 1 108 ? -2.850 12.826 -1.554 1.00 89.50 108 GLY A O 1
ATOM 870 N N . PHE A 1 109 ? -4.532 12.606 -0.095 1.00 89.81 109 PHE A N 1
ATOM 871 C CA . PHE A 1 109 ? -5.561 12.336 -1.098 1.00 89.81 109 PHE A CA 1
ATOM 872 C C . PHE A 1 109 ? -5.724 13.491 -2.097 1.00 89.81 109 PHE A C 1
ATOM 874 O O . PHE A 1 109 ? -5.865 13.251 -3.286 1.00 89.81 109 PHE A O 1
ATOM 881 N N . SER A 1 110 ? -5.617 14.744 -1.641 1.00 87.69 110 SER A N 1
ATOM 882 C CA . SER A 1 110 ? -5.610 15.923 -2.520 1.00 87.69 110 SER A CA 1
ATOM 883 C C . SER A 1 110 ? -4.485 15.892 -3.544 1.00 87.69 110 SER A C 1
ATOM 885 O O . SER A 1 110 ? -4.751 16.081 -4.721 1.00 87.69 110 SER A O 1
ATOM 887 N N . VAL A 1 111 ? -3.264 15.594 -3.092 1.00 90.12 111 VAL A N 1
ATOM 888 C CA . VAL A 1 111 ? -2.076 15.514 -3.949 1.00 90.12 111 VAL A CA 1
ATOM 889 C C . VAL A 1 111 ? -2.236 14.385 -4.960 1.00 90.12 111 VAL A C 1
ATOM 891 O O . VAL A 1 111 ? -1.953 14.549 -6.135 1.00 90.12 111 VAL A O 1
ATOM 894 N N . TRP A 1 112 ? -2.763 13.238 -4.532 1.00 91.62 112 TRP A N 1
ATOM 895 C CA . TRP A 1 112 ? -2.986 12.108 -5.431 1.00 91.62 112 TRP A CA 1
ATOM 896 C C . TRP A 1 112 ? -4.019 12.388 -6.539 1.00 91.62 112 TRP A C 1
ATOM 898 O O . TRP A 1 112 ? -3.929 11.813 -7.621 1.00 91.62 112 TRP A O 1
ATOM 908 N N . LEU A 1 113 ? -4.985 13.273 -6.272 1.00 88.25 113 LEU A N 1
ATOM 909 C CA . LEU A 1 113 ? -6.030 13.687 -7.212 1.00 88.25 113 LEU A CA 1
ATOM 910 C C . LEU A 1 113 ? -5.648 14.931 -8.041 1.00 88.25 113 LEU A C 1
ATOM 912 O O . LEU A 1 113 ? -6.473 15.402 -8.829 1.00 88.25 113 LEU A O 1
ATOM 916 N N . GLU A 1 114 ? -4.443 15.486 -7.882 1.00 81.06 114 GLU A N 1
ATOM 917 C CA . GLU A 1 114 ? -4.004 16.635 -8.684 1.00 81.06 114 GLU A CA 1
ATOM 918 C C . GLU A 1 114 ? -4.085 16.319 -10.185 1.00 81.06 114 GLU A C 1
ATOM 920 O O . GLU A 1 114 ? -3.774 15.218 -10.634 1.00 81.06 114 GLU A O 1
ATOM 925 N N . GLY A 1 115 ? -4.541 17.296 -10.971 1.00 68.38 115 GLY A N 1
ATOM 926 C CA . GLY A 1 115 ? -4.783 17.124 -12.408 1.00 68.38 115 GLY A CA 1
ATOM 927 C C . GLY A 1 115 ? -6.158 16.549 -12.767 1.00 68.38 115 GLY A C 1
ATOM 928 O O . GLY A 1 115 ? -6.533 16.602 -13.934 1.00 68.38 115 GLY A O 1
ATOM 929 N N . MET A 1 116 ? -6.957 16.094 -11.792 1.00 72.12 116 MET A N 1
ATOM 930 C CA . MET A 1 116 ? -8.359 15.672 -12.006 1.00 72.12 116 MET A CA 1
ATOM 931 C C . MET A 1 116 ? -9.359 16.831 -11.960 1.00 72.12 116 MET A C 1
ATOM 933 O O . MET A 1 116 ? -10.576 16.636 -11.935 1.00 72.12 116 MET A O 1
ATOM 937 N N . GLU A 1 117 ? -8.852 18.055 -11.896 1.00 64.56 117 GLU A N 1
ATOM 938 C CA . GLU A 1 117 ? -9.669 19.250 -11.843 1.00 64.56 117 GLU A CA 1
ATOM 939 C C . GLU A 1 117 ? -10.182 19.579 -13.244 1.00 64.56 117 GLU A C 1
ATOM 941 O O . GLU A 1 117 ? -9.428 19.962 -14.135 1.00 64.56 117 GLU A O 1
ATOM 946 N N . ASN A 1 118 ? -11.489 19.425 -13.441 1.00 59.72 118 ASN A N 1
ATOM 947 C CA . ASN A 1 118 ? -12.128 19.784 -14.696 1.00 59.72 118 ASN A CA 1
ATOM 948 C C . ASN A 1 118 ? -12.274 21.306 -14.776 1.00 59.72 118 ASN A C 1
ATOM 950 O O . ASN A 1 118 ? -13.014 21.905 -13.993 1.00 59.72 118 ASN A O 1
ATOM 954 N N . TYR A 1 119 ? -11.604 21.917 -15.746 1.00 64.75 119 TYR A N 1
ATOM 955 C CA . TYR A 1 119 ? -11.776 23.321 -16.100 1.00 64.75 119 TYR A CA 1
ATOM 956 C C . TYR A 1 119 ? -12.535 23.413 -17.425 1.00 64.75 119 TYR A C 1
ATOM 958 O O . TYR A 1 119 ? -12.138 22.814 -18.422 1.00 64.75 119 TYR A O 1
ATOM 966 N N . SER A 1 120 ? -13.639 24.151 -17.446 1.00 60.75 120 SER A N 1
ATOM 967 C CA . SER A 1 120 ? -14.291 24.603 -18.669 1.00 60.75 120 SER A CA 1
ATOM 968 C C . SER A 1 120 ? -13.715 25.958 -19.058 1.00 60.75 120 SER A C 1
ATOM 970 O O . SER A 1 120 ? -13.793 26.917 -18.289 1.00 60.75 120 SER A O 1
ATOM 972 N N . LEU A 1 121 ? -13.136 26.034 -20.255 1.00 56.94 121 LEU A N 1
ATOM 973 C CA . LEU A 1 121 ? -12.771 27.306 -20.862 1.00 56.94 121 LEU A CA 1
ATOM 974 C C . LEU A 1 121 ? -14.020 27.934 -21.485 1.00 56.94 121 LEU A C 1
ATOM 976 O O . LEU A 1 121 ? -14.569 27.400 -22.449 1.00 56.94 121 LEU A O 1
ATOM 980 N N . ASN A 1 122 ? -14.430 29.078 -20.952 1.00 67.94 122 ASN A N 1
ATOM 981 C CA . ASN A 1 122 ? -15.327 30.010 -21.616 1.00 67.94 122 ASN A CA 1
ATOM 982 C C . ASN A 1 122 ? -14.484 31.110 -22.297 1.00 67.94 122 ASN A C 1
ATOM 984 O O . ASN A 1 122 ? -13.339 31.332 -21.899 1.00 67.94 122 ASN A O 1
ATOM 988 N N . PRO A 1 123 ? -15.015 31.817 -23.313 1.00 65.81 123 PRO A N 1
ATOM 989 C CA . PRO A 1 123 ? -14.277 32.864 -24.031 1.00 65.81 123 PRO A CA 1
ATOM 990 C C . PRO A 1 123 ? -13.681 33.953 -23.124 1.00 65.81 123 PRO A C 1
ATOM 992 O O . PRO A 1 123 ? -12.626 34.492 -23.441 1.00 65.81 123 PRO A O 1
ATOM 995 N N . ASP A 1 124 ? -14.329 34.216 -21.984 1.00 74.31 124 ASP A N 1
ATOM 996 C CA . ASP A 1 124 ? -13.976 35.294 -21.055 1.00 74.31 124 ASP A CA 1
ATOM 997 C C . ASP A 1 124 ? -13.526 34.792 -19.666 1.00 74.31 124 ASP A C 1
ATOM 999 O O . ASP A 1 124 ? -13.151 35.596 -18.811 1.00 74.31 124 ASP A O 1
ATOM 1003 N N . SER A 1 125 ? -13.569 33.479 -19.396 1.00 65.94 125 SER A N 1
ATOM 1004 C CA . SER A 1 125 ? -13.228 32.924 -18.078 1.00 65.94 125 SER A CA 1
ATOM 1005 C C . SER A 1 125 ? -12.812 31.453 -18.123 1.00 65.94 125 SER A C 1
ATOM 1007 O O . SER A 1 125 ? -13.244 30.672 -18.967 1.00 65.94 125 SER A O 1
ATOM 1009 N N . ILE A 1 126 ? -11.987 31.048 -17.157 1.00 65.06 126 ILE A N 1
ATOM 1010 C CA . ILE A 1 126 ? -11.760 29.637 -16.842 1.00 65.06 126 ILE A CA 1
ATOM 1011 C C . ILE A 1 126 ? -12.674 29.293 -15.665 1.00 65.06 126 ILE A C 1
ATOM 1013 O O . ILE A 1 126 ? -12.486 29.788 -14.554 1.00 65.06 126 ILE A O 1
ATOM 1017 N N . GLU A 1 127 ? -13.667 28.442 -15.896 1.00 61.88 127 GLU A N 1
ATOM 1018 C CA . GLU A 1 127 ? -14.584 27.977 -14.859 1.00 61.88 127 GLU A CA 1
ATOM 1019 C C . GLU A 1 127 ? -14.195 26.577 -14.394 1.00 61.88 127 GLU A C 1
ATOM 1021 O O . GLU A 1 127 ? -14.002 25.667 -15.192 1.00 61.88 127 GLU A O 1
ATOM 1026 N N . LYS A 1 128 ? -14.096 26.368 -13.081 1.00 61.25 128 LYS A N 1
ATOM 1027 C CA . LYS A 1 128 ? -13.880 25.032 -12.518 1.00 61.25 128 LYS A CA 1
ATOM 1028 C C . LYS A 1 128 ? -15.219 24.294 -12.436 1.00 61.25 128 LYS A C 1
ATOM 1030 O O . LYS A 1 128 ? -16.130 24.731 -11.725 1.00 61.25 128 LYS A O 1
ATOM 1035 N N . ASN A 1 129 ? -15.342 23.160 -13.122 1.00 58.44 129 ASN A N 1
ATOM 1036 C CA . ASN A 1 129 ? -16.526 22.311 -13.058 1.00 58.44 129 ASN A CA 1
ATOM 1037 C C . ASN A 1 129 ? -16.563 21.587 -11.701 1.00 58.44 129 ASN A C 1
ATOM 1039 O O . ASN A 1 129 ? -15.803 20.658 -11.439 1.00 58.44 129 ASN A O 1
ATOM 1043 N N . THR A 1 130 ? -17.432 22.068 -10.814 1.00 54.44 130 THR A N 1
ATOM 1044 C CA . THR A 1 130 ? -17.501 21.685 -9.390 1.00 54.44 130 THR A CA 1
ATOM 1045 C C . THR A 1 130 ? -18.725 20.836 -9.041 1.00 54.44 130 THR A C 1
ATOM 1047 O O . THR A 1 130 ? -18.920 20.502 -7.875 1.00 54.44 130 THR A O 1
ATOM 1050 N N . LYS A 1 131 ? -19.578 20.500 -10.020 1.00 52.19 131 LYS A N 1
ATOM 1051 C CA . LYS A 1 131 ? -20.907 19.913 -9.762 1.00 52.19 131 LYS A CA 1
ATOM 1052 C C . LYS A 1 131 ? -20.987 18.389 -9.902 1.00 52.19 131 LYS A C 1
ATOM 1054 O O . LYS A 1 131 ? -21.985 17.819 -9.474 1.00 52.19 131 LYS A O 1
ATOM 1059 N N . SER A 1 132 ? -19.981 17.723 -10.467 1.00 61.91 132 SER A N 1
ATOM 1060 C CA . SER A 1 132 ? -19.994 16.268 -10.683 1.00 61.91 132 SER A CA 1
ATOM 1061 C C . SER A 1 132 ? -19.115 15.533 -9.671 1.00 61.91 132 SER A C 1
ATOM 1063 O O . SER A 1 132 ? -17.962 15.917 -9.465 1.00 61.91 132 SER A O 1
ATOM 1065 N N . SER A 1 133 ? -19.633 14.451 -9.079 1.00 74.25 133 SER A N 1
ATOM 1066 C CA . SER A 1 133 ? -18.787 13.472 -8.394 1.00 74.25 133 SER A CA 1
ATOM 1067 C C . SER A 1 133 ? -17.757 12.913 -9.380 1.00 74.25 133 SER A C 1
ATOM 1069 O O . SER A 1 133 ? -18.047 12.705 -10.557 1.00 74.25 133 SER A O 1
ATOM 1071 N N . ILE A 1 134 ? -16.532 12.708 -8.900 1.00 83.75 134 ILE A N 1
ATOM 1072 C CA . ILE A 1 134 ? -15.447 12.087 -9.668 1.00 83.75 134 ILE A CA 1
ATOM 1073 C C . ILE A 1 134 ? -15.716 10.585 -9.829 1.00 83.75 134 ILE A C 1
ATOM 1075 O O . ILE A 1 134 ? -15.434 10.001 -10.869 1.00 83.75 134 ILE A O 1
ATOM 1079 N N . LEU A 1 135 ? -16.261 9.971 -8.780 1.00 89.56 135 LEU A N 1
ATOM 1080 C CA . LEU A 1 135 ? -16.657 8.570 -8.729 1.00 89.56 135 LEU A CA 1
ATOM 1081 C C . LEU A 1 135 ? -17.879 8.448 -7.824 1.00 89.56 135 LEU A C 1
ATOM 1083 O O . LEU A 1 135 ? -17.930 9.102 -6.780 1.00 89.56 135 LEU A O 1
ATOM 1087 N N . THR A 1 136 ? -18.804 7.567 -8.189 1.00 93.31 136 THR A N 1
ATOM 1088 C CA . THR A 1 136 ? -19.866 7.074 -7.313 1.00 93.31 136 THR A CA 1
ATOM 1089 C C . THR A 1 136 ? -19.951 5.562 -7.492 1.00 93.31 136 THR A C 1
ATOM 1091 O O . THR A 1 136 ? -20.257 5.098 -8.584 1.00 93.31 136 THR A O 1
ATOM 1094 N N . GLU A 1 137 ? -19.673 4.809 -6.432 1.00 95.62 137 GLU A N 1
ATOM 1095 C CA . GLU A 1 137 ? -19.575 3.348 -6.449 1.00 95.62 137 GLU A CA 1
ATOM 1096 C C . GLU A 1 137 ? -20.408 2.739 -5.320 1.00 95.62 137 GLU A C 1
ATOM 1098 O O . GLU A 1 137 ? -20.416 3.249 -4.196 1.00 95.62 137 GLU A O 1
ATOM 1103 N N . ARG A 1 138 ? -21.091 1.626 -5.596 1.00 96.50 138 ARG A N 1
ATOM 1104 C CA . ARG A 1 138 ? -21.810 0.856 -4.574 1.00 96.50 138 ARG A CA 1
ATOM 1105 C C . ARG A 1 138 ? -20.941 -0.285 -4.076 1.00 96.50 138 ARG A C 1
ATOM 1107 O O . ARG A 1 138 ? -20.270 -0.936 -4.864 1.00 96.50 138 ARG A O 1
ATOM 1114 N N . PHE A 1 139 ? -20.983 -0.558 -2.779 1.00 96.44 139 PHE A N 1
ATOM 1115 C CA . PHE A 1 139 ? -20.281 -1.696 -2.197 1.00 96.44 139 PHE A CA 1
ATOM 1116 C C . PHE A 1 139 ? -21.034 -2.252 -0.989 1.00 96.44 139 PHE A C 1
ATOM 1118 O O . PHE A 1 139 ? -21.772 -1.537 -0.303 1.00 96.44 139 PHE A O 1
ATOM 1125 N N . SER A 1 140 ? -20.811 -3.531 -0.701 1.00 94.38 140 SER A N 1
ATOM 1126 C CA . SER A 1 140 ? -21.378 -4.200 0.470 1.00 94.38 140 SER A CA 1
ATOM 1127 C C . SER A 1 140 ? -20.305 -4.438 1.528 1.00 94.38 140 SER A C 1
ATOM 1129 O O . SER A 1 140 ? -19.172 -4.806 1.223 1.00 94.38 140 SER A O 1
ATOM 1131 N N . SER A 1 141 ? -20.656 -4.255 2.798 1.00 92.38 141 SER A N 1
ATOM 1132 C CA . SER A 1 141 ? -19.760 -4.517 3.923 1.00 92.38 141 SER A CA 1
ATOM 1133 C C . SER A 1 141 ? -20.555 -4.975 5.138 1.00 92.38 141 SER A C 1
ATOM 1135 O O . SER A 1 141 ? -21.501 -4.314 5.550 1.00 92.38 141 SER A O 1
ATOM 1137 N N . GLN A 1 142 ? -20.144 -6.091 5.749 1.00 87.81 142 GLN A N 1
ATOM 1138 C CA . GLN A 1 142 ? -20.800 -6.667 6.935 1.00 87.81 142 GLN A CA 1
ATOM 1139 C C . GLN A 1 142 ? -22.310 -6.935 6.751 1.00 87.81 142 GLN A C 1
ATOM 1141 O O . GLN A 1 142 ? -23.067 -6.863 7.711 1.00 87.81 142 GLN A O 1
ATOM 1146 N N . GLY A 1 143 ? -22.737 -7.268 5.527 1.00 88.31 143 GLY A N 1
ATOM 1147 C CA . GLY A 1 143 ? -24.142 -7.541 5.195 1.00 88.31 143 GLY A CA 1
ATOM 1148 C C . GLY A 1 143 ? -24.986 -6.300 4.883 1.00 88.31 143 GLY A C 1
ATOM 1149 O O . GLY A 1 143 ? -26.159 -6.444 4.563 1.00 88.31 143 GLY A O 1
ATOM 1150 N N . GLU A 1 144 ? -24.392 -5.109 4.930 1.00 93.81 144 GLU A N 1
ATOM 1151 C CA . GLU A 1 144 ? -25.044 -3.828 4.649 1.00 93.81 144 GLU A CA 1
ATOM 1152 C C . GLU A 1 144 ? -24.538 -3.237 3.325 1.00 93.81 144 GLU A C 1
ATOM 1154 O O . GLU A 1 144 ? -23.401 -3.503 2.923 1.00 93.81 144 GLU A O 1
ATOM 1159 N N . ASN A 1 145 ? -25.356 -2.405 2.675 1.00 96.44 145 ASN A N 1
ATOM 1160 C CA . ASN A 1 145 ? -25.022 -1.755 1.405 1.00 96.44 145 ASN A CA 1
ATOM 1161 C C . ASN A 1 145 ? -24.771 -0.257 1.579 1.00 96.44 145 ASN A C 1
ATOM 1163 O O . ASN A 1 145 ? -25.494 0.446 2.294 1.00 96.44 145 ASN A O 1
ATOM 1167 N N . TYR A 1 146 ? -23.753 0.227 0.877 1.00 97.31 146 TYR A N 1
ATOM 1168 C CA . TYR A 1 146 ? -23.275 1.596 0.955 1.00 97.31 146 TYR A CA 1
ATOM 1169 C C . TYR A 1 146 ? -23.002 2.143 -0.443 1.00 97.31 146 TYR A C 1
ATOM 1171 O O . TYR A 1 146 ? -22.582 1.416 -1.342 1.00 97.31 146 TYR A O 1
ATOM 1179 N N . THR A 1 147 ? -23.172 3.451 -0.602 1.00 97.25 147 THR A N 1
ATOM 1180 C CA . THR A 1 147 ? -22.677 4.199 -1.760 1.00 97.25 147 THR A CA 1
ATOM 1181 C C . THR A 1 147 ? -21.501 5.068 -1.321 1.00 97.25 147 THR A C 1
ATOM 1183 O O . THR A 1 147 ? -21.656 5.883 -0.412 1.00 97.25 147 THR A O 1
ATOM 1186 N N . LEU A 1 148 ? -20.341 4.907 -1.960 1.00 96.75 148 LEU A N 1
ATOM 1187 C CA . LEU A 1 148 ? -19.167 5.769 -1.828 1.00 96.75 148 LEU A CA 1
ATOM 1188 C C . LEU A 1 148 ? -19.140 6.771 -2.982 1.00 96.75 148 LEU A C 1
ATOM 1190 O O . LEU A 1 148 ? -19.131 6.371 -4.141 1.00 96.75 148 LEU A O 1
ATOM 1194 N N . SER A 1 149 ? -19.051 8.059 -2.674 1.00 93.81 149 SER A N 1
ATOM 1195 C CA . SER A 1 149 ? -18.818 9.118 -3.654 1.00 93.81 149 SER A CA 1
ATOM 1196 C C . SER A 1 149 ? -17.539 9.891 -3.352 1.00 93.81 149 SER A C 1
ATOM 1198 O O . SER A 1 149 ? -17.236 10.192 -2.198 1.00 93.81 149 SER A O 1
ATOM 1200 N N . ILE A 1 150 ? -16.797 10.242 -4.401 1.00 90.75 150 ILE A N 1
ATOM 1201 C CA . ILE A 1 150 ? -15.598 11.084 -4.331 1.00 90.75 150 ILE A CA 1
ATOM 1202 C C . ILE A 1 150 ? -15.927 12.424 -4.985 1.00 90.75 150 ILE A C 1
ATOM 1204 O O . ILE A 1 150 ? -16.370 12.458 -6.132 1.00 90.75 150 ILE A O 1
ATOM 1208 N N . TYR A 1 151 ? -15.709 13.530 -4.280 1.00 82.75 151 TYR A N 1
ATOM 1209 C CA . TYR A 1 151 ? -15.985 14.877 -4.789 1.00 82.75 151 TYR A CA 1
ATOM 1210 C C . TYR A 1 151 ? -14.935 15.878 -4.310 1.00 82.75 151 TYR A C 1
ATOM 1212 O O . TYR A 1 151 ? -14.294 15.682 -3.278 1.00 82.75 151 TYR A O 1
ATOM 1220 N N . LEU A 1 152 ? -14.778 16.974 -5.052 1.00 74.56 152 LEU A N 1
ATOM 1221 C CA . LEU A 1 152 ? -13.935 18.107 -4.670 1.00 74.56 152 LEU A CA 1
ATOM 1222 C C . LEU A 1 152 ? -14.791 19.105 -3.886 1.00 74.56 152 LEU A C 1
ATOM 1224 O O . LEU A 1 152 ? -15.640 19.790 -4.457 1.00 74.56 152 LEU A O 1
ATOM 1228 N N . LYS A 1 153 ? -14.606 19.173 -2.564 1.00 62.69 153 LYS A N 1
ATOM 1229 C CA . LYS A 1 153 ? -15.370 20.092 -1.713 1.00 62.69 153 LYS A CA 1
ATOM 1230 C C . LYS A 1 153 ? -14.817 21.508 -1.878 1.00 62.69 153 LYS A C 1
ATOM 1232 O O . LYS A 1 153 ? -13.615 21.720 -1.739 1.00 62.69 153 LYS A O 1
ATOM 1237 N N . ARG A 1 154 ? -15.680 22.498 -2.131 1.00 55.44 154 ARG A N 1
ATOM 1238 C CA . ARG A 1 154 ? -15.298 23.915 -2.015 1.00 55.44 154 ARG A CA 1
ATOM 1239 C C . ARG A 1 154 ? -15.164 24.254 -0.527 1.00 55.44 154 ARG A C 1
ATOM 1241 O O . ARG A 1 154 ? -16.041 23.892 0.257 1.00 55.44 154 ARG A O 1
ATOM 1248 N N . GLY A 1 155 ? -14.097 24.946 -0.132 1.00 46.16 155 GLY A N 1
ATOM 1249 C CA . GLY A 1 155 ? -14.096 25.631 1.160 1.00 46.16 155 GLY A CA 1
ATOM 1250 C C . GLY A 1 155 ? -15.253 26.632 1.175 1.00 46.16 155 GLY A C 1
ATOM 1251 O O . GLY A 1 155 ? -15.439 27.359 0.198 1.00 46.16 155 GLY A O 1
ATOM 1252 N N . ASN A 1 156 ? -16.070 26.639 2.231 1.00 37.38 156 ASN A N 1
ATOM 1253 C CA . ASN A 1 156 ? -17.100 27.663 2.387 1.00 37.38 156 ASN A CA 1
ATOM 1254 C C . ASN A 1 156 ? -16.395 29.018 2.524 1.00 37.38 156 ASN A C 1
ATOM 1256 O O . ASN A 1 156 ? -15.768 29.288 3.547 1.00 37.38 156 ASN A O 1
ATOM 1260 N N . GLN A 1 157 ? -16.478 29.859 1.493 1.00 36.34 157 GLN A N 1
ATOM 1261 C CA . GLN A 1 157 ? -16.120 31.266 1.609 1.00 36.34 157 GLN A CA 1
ATOM 1262 C C . GLN A 1 157 ? -17.149 31.941 2.523 1.00 36.34 157 GLN A C 1
ATOM 1264 O O . GLN A 1 157 ? -18.333 32.015 2.196 1.00 36.34 157 GLN A O 1
ATOM 1269 N N . GLY A 1 158 ? -16.691 32.438 3.673 1.00 31.67 158 GLY A N 1
ATOM 1270 C CA . GLY A 1 158 ? -17.253 33.675 4.209 1.00 31.67 158 GLY A CA 1
ATOM 1271 C C . GLY A 1 158 ? -16.999 34.800 3.201 1.00 31.67 158 GLY A C 1
ATOM 1272 O O . GLY A 1 158 ? -16.031 34.729 2.449 1.00 31.67 158 GLY A O 1
ATOM 1273 N N . ASN A 1 159 ? -17.891 35.789 3.166 1.00 28.55 159 ASN A N 1
ATOM 1274 C CA . ASN A 1 159 ? -18.042 36.857 2.163 1.00 28.55 159 ASN A CA 1
ATOM 1275 C C . ASN A 1 159 ? -16.841 37.814 1.931 1.00 28.55 159 ASN A C 1
ATOM 1277 O O . ASN A 1 159 ? -17.055 38.945 1.504 1.00 28.55 159 ASN A O 1
ATOM 1281 N N . ASP A 1 160 ? -15.596 37.401 2.149 1.00 31.73 160 ASP A N 1
ATOM 1282 C CA . ASP A 1 160 ? -14.425 38.244 1.911 1.00 31.73 160 ASP A CA 1
ATOM 1283 C C . ASP A 1 160 ? -13.768 37.872 0.576 1.00 31.73 160 ASP A C 1
ATOM 1285 O O . ASP A 1 160 ? -13.081 36.857 0.438 1.00 31.73 160 ASP A O 1
ATOM 1289 N N . ALA A 1 161 ? -13.993 38.729 -0.420 1.00 30.27 161 ALA A N 1
ATOM 1290 C CA . ALA A 1 161 ? -13.525 38.625 -1.803 1.00 30.27 161 ALA A CA 1
ATOM 1291 C C . ALA A 1 161 ? -11.992 38.760 -1.990 1.00 30.27 161 ALA A C 1
ATOM 1293 O O . ALA A 1 161 ? -11.536 39.073 -3.083 1.00 30.27 161 ALA A O 1
ATOM 1294 N N . GLU A 1 162 ? -11.182 38.507 -0.958 1.00 29.70 162 GLU A N 1
ATOM 1295 C CA . GLU A 1 162 ? -9.710 38.604 -1.019 1.00 29.70 162 GLU A CA 1
ATOM 1296 C C . GLU A 1 162 ? -8.987 37.254 -0.852 1.00 29.70 162 GLU A C 1
ATOM 1298 O O . GLU A 1 162 ? -7.760 37.200 -0.842 1.00 29.70 162 GLU A O 1
ATOM 1303 N N . ASN A 1 163 ? -9.715 36.132 -0.782 1.00 30.62 163 ASN A N 1
ATOM 1304 C CA . ASN A 1 163 ? -9.125 34.788 -0.722 1.00 30.62 163 ASN A CA 1
ATOM 1305 C C . ASN A 1 163 ? -9.554 33.912 -1.914 1.00 30.62 163 ASN A C 1
ATOM 1307 O O . ASN A 1 163 ? -10.250 32.906 -1.754 1.00 30.62 163 ASN A O 1
ATOM 1311 N N . GLU A 1 164 ? -9.075 34.239 -3.117 1.00 29.27 164 GLU A N 1
ATOM 1312 C CA . GLU A 1 164 ? -9.138 33.355 -4.301 1.00 29.27 164 GLU A CA 1
ATOM 1313 C C . GLU A 1 164 ? -8.146 32.166 -4.241 1.00 29.27 164 GLU A C 1
ATOM 1315 O O . GLU A 1 164 ? -7.968 31.442 -5.214 1.00 29.27 164 GLU A O 1
ATOM 1320 N N . GLY A 1 165 ? -7.528 31.901 -3.084 1.00 30.08 165 GLY A N 1
ATOM 1321 C CA . GLY A 1 165 ? -6.587 30.790 -2.872 1.00 30.08 165 GLY A CA 1
ATOM 1322 C C . GLY A 1 165 ? -7.124 29.595 -2.071 1.00 30.08 165 GLY A C 1
ATOM 1323 O O . GLY A 1 165 ? -6.336 28.750 -1.647 1.00 30.08 165 GLY A O 1
ATOM 1324 N N . ALA A 1 166 ? -8.429 29.513 -1.787 1.00 35.19 166 ALA A N 1
ATOM 1325 C CA . ALA A 1 166 ? -8.988 28.420 -0.984 1.00 35.19 166 ALA A CA 1
ATOM 1326 C C . ALA A 1 166 ? -9.094 27.119 -1.806 1.00 35.19 166 ALA A C 1
ATOM 1328 O O . ALA A 1 166 ? -10.097 26.866 -2.475 1.00 35.19 166 ALA A O 1
ATOM 1329 N N . GLY A 1 167 ? -8.037 26.302 -1.762 1.00 44.56 167 GLY A N 1
ATOM 1330 C CA . GLY A 1 167 ? -7.980 24.989 -2.406 1.00 44.56 167 GLY A CA 1
ATOM 1331 C C . GLY A 1 167 ? -9.168 24.098 -2.031 1.00 44.56 167 GLY A C 1
ATOM 1332 O O . GLY A 1 167 ? -9.582 24.027 -0.874 1.00 44.56 167 GLY A O 1
ATOM 1333 N N . SER A 1 168 ? -9.736 23.419 -3.025 1.00 57.66 168 SER A N 1
ATOM 1334 C CA . SER A 1 168 ? -10.784 22.421 -2.818 1.00 57.66 168 SER A CA 1
ATOM 1335 C C . SER A 1 168 ? -10.178 21.135 -2.254 1.00 57.66 168 SER A C 1
ATOM 1337 O O . SER A 1 168 ? -9.423 20.470 -2.960 1.00 57.66 168 SER A O 1
ATOM 1339 N N . GLU A 1 169 ? -10.499 20.756 -1.014 1.00 73.75 169 GLU A N 1
ATOM 1340 C CA . GLU A 1 169 ? -10.077 19.453 -0.484 1.00 73.75 169 GLU A CA 1
ATOM 1341 C C . GLU A 1 169 ? -11.024 18.346 -0.988 1.00 73.75 169 GLU A C 1
ATOM 1343 O O . GLU A 1 169 ? -12.242 18.439 -0.789 1.00 73.75 169 GLU A O 1
ATOM 1348 N N . PRO A 1 170 ? -10.510 17.274 -1.620 1.00 82.31 170 PRO A N 1
ATOM 1349 C CA . PRO A 1 170 ? -11.334 16.130 -1.958 1.00 82.31 170 PRO A CA 1
ATOM 1350 C C . PRO A 1 170 ? -11.823 15.424 -0.700 1.00 82.31 170 PRO A C 1
ATOM 1352 O O . PRO A 1 170 ? -11.087 15.244 0.277 1.00 82.31 170 PRO A O 1
ATOM 1355 N N . ALA A 1 171 ? -13.075 14.995 -0.756 1.00 87.56 171 ALA A N 1
ATOM 1356 C CA . ALA A 1 171 ? -13.754 14.304 0.316 1.00 87.56 171 ALA A CA 1
ATOM 1357 C C . ALA A 1 171 ? -14.371 12.999 -0.193 1.00 87.56 171 ALA A C 1
ATOM 1359 O O . ALA A 1 171 ? -14.796 12.884 -1.346 1.00 87.56 171 ALA A O 1
ATOM 1360 N N . LEU A 1 172 ? -14.399 12.017 0.701 1.00 93.88 172 LEU A N 1
ATOM 1361 C CA . LEU A 1 172 ? -15.046 10.728 0.513 1.00 93.88 172 LEU A CA 1
ATOM 1362 C C . LEU A 1 172 ? -16.366 10.764 1.274 1.00 93.88 172 LEU A C 1
ATOM 1364 O O . LEU A 1 172 ? -16.362 10.902 2.496 1.00 93.88 172 LEU A O 1
ATOM 1368 N N . GLU A 1 173 ? -17.488 10.655 0.580 1.00 94.50 173 GLU A N 1
ATOM 1369 C CA . GLU A 1 173 ? -18.809 10.570 1.198 1.00 94.50 173 GLU A CA 1
ATOM 1370 C C . GLU A 1 173 ? -19.329 9.142 1.111 1.00 94.50 173 GLU A C 1
ATOM 1372 O O . GLU A 1 173 ? -19.339 8.544 0.040 1.00 94.50 173 GLU A O 1
ATOM 1377 N N . ILE A 1 174 ? -19.759 8.599 2.245 1.00 96.50 174 ILE A N 1
ATOM 1378 C CA . ILE A 1 174 ? -20.469 7.329 2.312 1.00 96.50 174 ILE A CA 1
ATOM 1379 C C . ILE A 1 174 ? -21.900 7.597 2.755 1.00 96.50 174 ILE A C 1
ATOM 1381 O O . ILE A 1 174 ? -22.120 8.245 3.780 1.00 96.50 174 ILE A O 1
ATOM 1385 N N . ILE A 1 175 ? -22.852 7.035 2.017 1.00 96.12 175 ILE A N 1
ATOM 1386 C CA . ILE A 1 175 ? -24.269 6.994 2.377 1.00 96.12 175 ILE A CA 1
ATOM 1387 C C . ILE A 1 175 ? -24.662 5.530 2.569 1.00 96.12 175 ILE A C 1
ATOM 1389 O O . ILE A 1 175 ? -24.394 4.694 1.700 1.00 96.12 175 ILE A O 1
ATOM 1393 N N . LYS A 1 176 ? -25.284 5.211 3.706 1.00 96.31 176 LYS A N 1
ATOM 1394 C CA . LYS A 1 176 ? -25.880 3.891 3.934 1.00 96.31 176 LYS A CA 1
ATOM 1395 C C . LYS A 1 176 ? -27.199 3.810 3.171 1.00 96.31 176 LYS A C 1
ATOM 1397 O O . LYS A 1 176 ? -28.055 4.673 3.335 1.00 96.31 176 LYS A O 1
ATOM 1402 N N . GLU A 1 177 ? -27.368 2.792 2.330 1.00 93.62 177 GLU A N 1
ATOM 1403 C CA . GLU A 1 177 ? -28.544 2.718 1.448 1.00 93.62 177 GLU A CA 1
ATOM 1404 C C . GLU A 1 177 ? -29.843 2.445 2.218 1.00 93.62 177 GLU A C 1
ATOM 1406 O O . GLU A 1 177 ? -30.920 2.867 1.795 1.00 93.62 177 GLU A O 1
ATOM 1411 N N . GLN A 1 178 ? -29.752 1.733 3.346 1.00 90.88 178 GLN A N 1
ATOM 1412 C CA . GLN A 1 178 ? -30.893 1.376 4.185 1.00 90.88 178 GLN A CA 1
ATOM 1413 C C . GLN A 1 178 ? -30.570 1.584 5.669 1.00 90.88 178 GLN A C 1
ATOM 1415 O O . GLN A 1 178 ? -29.569 1.091 6.185 1.00 90.88 178 GLN A O 1
ATOM 1420 N N . GLY A 1 179 ? -31.453 2.291 6.378 1.00 90.94 179 GLY A N 1
ATOM 1421 C CA . GLY A 1 179 ? -31.309 2.558 7.810 1.00 90.94 179 GLY A CA 1
ATOM 1422 C C . GLY A 1 179 ? -30.357 3.712 8.134 1.00 90.94 179 GLY A C 1
ATOM 1423 O O . GLY A 1 179 ? -30.167 4.623 7.335 1.00 90.94 179 GLY A O 1
ATOM 1424 N N . CYS A 1 180 ? -29.796 3.687 9.343 1.00 93.62 180 CYS A N 1
ATOM 1425 C CA . CYS A 1 180 ? -28.868 4.703 9.838 1.00 93.62 180 CYS A CA 1
ATOM 1426 C C . CYS A 1 180 ? -27.474 4.107 10.056 1.00 93.62 180 CYS A C 1
ATOM 1428 O O . CYS A 1 180 ? -27.323 2.905 10.311 1.00 93.62 180 CYS A O 1
ATOM 1430 N N . LEU A 1 181 ? -26.469 4.972 9.973 1.00 94.00 181 LEU A N 1
ATOM 1431 C CA . LEU A 1 181 ? -25.118 4.694 10.434 1.00 94.00 181 LEU A CA 1
ATOM 1432 C C . LEU A 1 181 ? -25.054 4.810 11.963 1.00 94.00 181 LEU A C 1
ATOM 1434 O O . LEU A 1 181 ? -25.774 5.591 12.585 1.00 94.00 181 LEU A O 1
ATOM 1438 N N . ASN A 1 182 ? -24.132 4.069 12.568 1.00 93.00 182 ASN A N 1
ATOM 1439 C CA . ASN A 1 182 ? -23.707 4.265 13.951 1.00 93.00 182 ASN A CA 1
ATOM 1440 C C . ASN A 1 182 ? -22.207 4.602 14.038 1.00 93.00 182 ASN A C 1
ATOM 1442 O O . ASN A 1 182 ? -21.438 4.393 13.100 1.00 93.00 182 ASN A O 1
ATOM 1446 N N . PHE A 1 183 ? -21.748 5.101 15.192 1.00 93.38 183 PHE A N 1
ATOM 1447 C CA . PHE A 1 183 ? -20.351 5.535 15.345 1.00 93.38 183 PHE A CA 1
ATOM 1448 C C . PHE A 1 183 ? -19.318 4.412 15.166 1.00 93.38 183 PHE A C 1
ATOM 1450 O O . PHE A 1 183 ? -18.203 4.668 14.704 1.00 93.38 183 PHE A O 1
ATOM 1457 N N . LYS A 1 184 ? -19.673 3.160 15.489 1.00 93.56 184 LYS A N 1
ATOM 1458 C CA . LYS A 1 184 ? -18.790 2.007 15.265 1.00 93.56 184 LYS A CA 1
ATOM 1459 C C . LYS A 1 184 ? -18.632 1.725 13.773 1.00 93.56 184 LYS A C 1
ATOM 1461 O O . LYS A 1 184 ? -17.505 1.502 13.335 1.00 93.56 184 LYS A O 1
ATOM 1466 N N . GLU A 1 185 ? -19.722 1.780 13.009 1.00 95.00 185 GLU A N 1
ATOM 1467 C CA . GLU A 1 185 ? -19.696 1.689 11.544 1.00 95.00 185 GLU A CA 1
ATOM 1468 C C . GLU A 1 185 ? -18.860 2.823 10.943 1.00 95.00 185 GLU A C 1
ATOM 1470 O O . GLU A 1 185 ? -17.968 2.549 10.147 1.00 95.00 185 GLU A O 1
ATOM 1475 N N . CYS A 1 186 ? -19.053 4.073 11.379 1.00 95.31 186 CYS A N 1
ATOM 1476 C CA . CYS A 1 186 ? -18.266 5.206 10.879 1.00 95.31 186 CYS A CA 1
ATOM 1477 C C . CYS A 1 186 ? -16.769 5.051 11.142 1.00 95.31 186 CYS A C 1
ATOM 1479 O O . CYS A 1 186 ? -15.954 5.280 10.246 1.00 95.31 186 CYS A O 1
ATOM 1481 N N . SER A 1 187 ? -16.394 4.646 12.357 1.00 94.25 187 SER A N 1
ATOM 1482 C CA . SER A 1 187 ? -14.993 4.393 12.698 1.00 94.25 187 SER A CA 1
ATOM 1483 C C . SER A 1 187 ? -14.414 3.262 11.848 1.00 94.25 187 SER A C 1
ATOM 1485 O O . SER A 1 187 ? -13.349 3.425 11.249 1.00 94.25 187 SER A O 1
ATOM 1487 N N . PHE A 1 188 ? -15.145 2.153 11.712 1.00 94.88 188 PHE A N 1
ATOM 1488 C CA . PHE A 1 188 ? -14.742 1.024 10.878 1.00 94.88 188 PHE A CA 1
ATOM 1489 C C . PHE A 1 188 ? -14.554 1.428 9.410 1.00 94.88 188 PHE A C 1
ATOM 1491 O O . PHE A 1 188 ? -13.480 1.207 8.854 1.00 94.88 188 PHE A O 1
ATOM 1498 N N . LEU A 1 189 ? -15.550 2.066 8.792 1.00 96.81 189 LEU A N 1
ATOM 1499 C CA . LEU A 1 189 ? -15.497 2.497 7.393 1.00 96.81 189 LEU A CA 1
ATOM 1500 C C . LEU A 1 189 ? -14.374 3.513 7.154 1.00 96.81 189 LEU A C 1
ATOM 1502 O O . LEU A 1 189 ? -13.664 3.406 6.156 1.00 96.81 189 LEU A O 1
ATOM 1506 N N . SER A 1 190 ? -14.134 4.425 8.101 1.00 95.81 190 SER A N 1
ATOM 1507 C CA . SER A 1 190 ? -13.009 5.368 8.026 1.00 95.81 190 SER A CA 1
ATOM 1508 C C . SER A 1 190 ? -11.660 4.663 8.013 1.00 95.81 190 SER A C 1
ATOM 1510 O O . SER A 1 190 ? -10.807 4.973 7.180 1.00 95.81 190 SER A O 1
ATOM 1512 N N . HIS A 1 191 ? -11.465 3.680 8.895 1.00 94.31 191 HIS A N 1
ATOM 1513 C CA . HIS A 1 191 ? -10.252 2.865 8.898 1.00 94.31 191 HIS A CA 1
ATOM 1514 C C . HIS A 1 191 ? -10.098 2.061 7.609 1.00 94.31 191 HIS A C 1
ATOM 1516 O O . HIS A 1 191 ? -8.999 1.987 7.063 1.00 94.31 191 HIS A O 1
ATOM 1522 N N . GLN A 1 192 ? -11.186 1.468 7.123 1.00 95.94 192 GLN A N 1
ATOM 1523 C CA . GLN A 1 192 ? -11.173 0.651 5.920 1.00 95.94 192 GLN A CA 1
ATOM 1524 C C . GLN A 1 192 ? -10.845 1.475 4.672 1.00 95.94 192 GLN A C 1
ATOM 1526 O O . GLN A 1 192 ? -9.967 1.069 3.915 1.00 95.94 192 GLN A O 1
ATOM 1531 N N . LEU A 1 193 ? -11.462 2.643 4.487 1.00 96.44 193 LEU A N 1
ATOM 1532 C CA . LEU A 1 193 ? -11.150 3.521 3.357 1.00 96.44 193 LEU A CA 1
ATOM 1533 C C . LEU A 1 193 ? -9.725 4.062 3.432 1.00 96.44 193 LEU A C 1
ATOM 1535 O O . LEU A 1 193 ? -9.005 3.997 2.440 1.00 96.44 193 LEU A O 1
ATOM 1539 N N . ARG A 1 194 ? -9.279 4.513 4.612 1.00 95.62 194 ARG A N 1
ATOM 1540 C CA . ARG A 1 194 ? -7.872 4.879 4.829 1.00 95.62 194 ARG A CA 1
ATOM 1541 C C . ARG A 1 194 ? -6.943 3.756 4.387 1.00 95.62 194 ARG A C 1
ATOM 1543 O O . ARG A 1 194 ? -5.997 4.014 3.659 1.00 95.62 194 ARG A O 1
ATOM 1550 N N . ASN A 1 195 ? -7.234 2.519 4.779 1.00 96.69 195 ASN A N 1
ATOM 1551 C CA . ASN A 1 195 ? -6.393 1.382 4.435 1.00 96.69 195 ASN A CA 1
ATOM 1552 C C . ASN A 1 195 ? -6.388 1.070 2.937 1.00 96.69 195 ASN A C 1
ATOM 1554 O O . ASN A 1 195 ? -5.314 0.856 2.379 1.00 96.69 195 ASN A O 1
ATOM 1558 N N . LEU A 1 196 ? -7.555 1.085 2.288 1.00 97.69 196 LEU A N 1
ATOM 1559 C CA . LEU A 1 196 ? -7.666 0.909 0.841 1.00 97.69 196 LEU A CA 1
ATOM 1560 C C . LEU A 1 196 ? -6.823 1.952 0.102 1.00 97.69 196 LEU A C 1
ATOM 1562 O O . LEU A 1 196 ? -5.964 1.599 -0.701 1.00 97.69 196 LEU A O 1
ATOM 1566 N N . PHE A 1 197 ? -7.011 3.234 0.413 1.00 96.88 197 PHE A N 1
ATOM 1567 C CA . PHE A 1 197 ? -6.281 4.302 -0.264 1.00 96.88 197 PHE A CA 1
ATOM 1568 C C . PHE A 1 197 ? -4.792 4.325 0.097 1.00 96.88 197 PHE A C 1
ATOM 1570 O O . PHE A 1 197 ? -3.973 4.675 -0.750 1.00 96.88 197 PHE A O 1
ATOM 1577 N N . SER A 1 198 ? -4.399 3.877 1.291 1.00 97.12 198 SER A N 1
ATOM 1578 C CA . SER A 1 198 ? -2.986 3.655 1.617 1.00 97.12 198 SER A CA 1
ATOM 1579 C C . SER A 1 198 ? -2.347 2.561 0.771 1.00 97.12 198 SER A C 1
ATOM 1581 O O . SER A 1 198 ? -1.224 2.725 0.303 1.00 97.12 198 SER A O 1
ATOM 1583 N N . ILE A 1 199 ? -3.070 1.468 0.532 1.00 97.75 199 ILE A N 1
ATOM 1584 C CA . ILE A 1 199 ? -2.615 0.379 -0.336 1.00 97.75 199 ILE A CA 1
ATOM 1585 C C . ILE A 1 199 ? -2.475 0.855 -1.789 1.00 97.75 199 ILE A C 1
ATOM 1587 O O . ILE A 1 199 ? -1.467 0.577 -2.441 1.00 97.75 199 ILE A O 1
ATOM 1591 N N . LEU A 1 200 ? -3.464 1.597 -2.292 1.00 97.38 200 LEU A N 1
ATOM 1592 C CA . LEU A 1 200 ? -3.445 2.134 -3.656 1.00 97.38 200 LEU A CA 1
ATOM 1593 C C . LEU A 1 200 ? -2.320 3.159 -3.847 1.00 97.38 200 LEU A C 1
ATOM 1595 O O . LEU A 1 200 ? -1.622 3.137 -4.855 1.00 97.38 200 LEU A O 1
ATOM 1599 N N . THR A 1 201 ? -2.092 4.035 -2.871 1.00 96.31 201 THR A N 1
ATOM 1600 C CA . THR A 1 201 ? -1.033 5.054 -2.962 1.00 96.31 201 THR A CA 1
ATOM 1601 C C . THR A 1 201 ? 0.353 4.524 -2.602 1.00 96.31 201 THR A C 1
ATOM 1603 O O . THR A 1 201 ? 1.340 5.200 -2.878 1.00 96.31 201 THR A O 1
ATOM 1606 N N . GLY A 1 202 ? 0.469 3.342 -1.988 1.00 95.75 202 GLY A N 1
ATOM 1607 C CA . GLY A 1 202 ? 1.740 2.844 -1.450 1.00 95.75 202 GLY A CA 1
ATOM 1608 C C . GLY A 1 202 ? 2.308 3.739 -0.343 1.00 95.75 202 GLY A C 1
ATOM 1609 O O . GLY A 1 202 ? 3.525 3.813 -0.168 1.00 95.75 202 GLY A O 1
ATOM 1610 N N . ARG A 1 203 ? 1.442 4.475 0.367 1.00 94.94 203 ARG A N 1
ATOM 1611 C CA . ARG A 1 203 ? 1.808 5.413 1.434 1.00 94.94 203 ARG A CA 1
ATOM 1612 C C . ARG A 1 203 ? 0.875 5.257 2.629 1.00 94.94 203 ARG A C 1
ATOM 1614 O O . ARG A 1 203 ? -0.323 5.032 2.451 1.00 94.94 203 ARG A O 1
ATOM 1621 N N . PRO A 1 204 ? 1.372 5.423 3.860 1.00 94.69 204 PRO A N 1
ATOM 1622 C CA . PRO A 1 204 ? 0.510 5.394 5.022 1.00 94.69 204 PRO A CA 1
ATOM 1623 C C . PRO A 1 204 ? -0.239 6.727 5.131 1.00 94.69 204 PRO A C 1
ATOM 1625 O O . PRO A 1 204 ? 0.344 7.793 5.321 1.00 94.69 204 PRO A O 1
ATOM 1628 N N . LEU A 1 205 ? -1.557 6.665 4.956 1.00 94.56 205 LEU A N 1
ATOM 1629 C CA . LEU A 1 205 ? -2.439 7.827 4.983 1.00 94.56 205 LEU A CA 1
ATOM 1630 C C . LEU A 1 205 ? -3.161 7.881 6.328 1.00 94.56 205 LEU A C 1
ATOM 1632 O O . LEU A 1 205 ? -3.375 6.861 6.982 1.00 94.56 205 LEU A O 1
ATOM 1636 N N . SER A 1 206 ? -3.600 9.071 6.713 1.00 93.75 206 SER A N 1
ATOM 1637 C CA . SER A 1 206 ? -4.310 9.330 7.966 1.00 93.75 206 SER A CA 1
ATOM 1638 C C . SER A 1 206 ? -5.675 9.922 7.678 1.00 93.75 206 SER A C 1
ATOM 1640 O O . SER A 1 206 ? -5.839 10.706 6.744 1.00 93.75 206 SER A O 1
ATOM 1642 N N . VAL A 1 207 ? -6.657 9.611 8.517 1.00 92.94 207 VAL A N 1
ATOM 1643 C CA . VAL A 1 207 ? -7.943 10.309 8.477 1.00 92.94 207 VAL A CA 1
ATOM 1644 C C . VAL A 1 207 ? -7.734 11.707 9.064 1.00 92.94 207 VAL A C 1
ATOM 1646 O O . VAL A 1 207 ? -7.356 11.844 10.224 1.00 92.94 207 VAL A O 1
ATOM 1649 N N . LYS A 1 208 ? -7.943 12.744 8.250 1.00 90.44 208 LYS A N 1
ATOM 1650 C CA . LYS A 1 208 ? -7.840 14.155 8.651 1.00 90.44 208 LYS A CA 1
ATOM 1651 C C . LYS A 1 208 ? -9.034 14.575 9.491 1.00 90.44 208 LYS A C 1
ATOM 1653 O O . LYS A 1 208 ? -8.850 15.211 10.520 1.00 90.44 208 LYS A O 1
ATOM 1658 N N . ASN A 1 209 ? -10.235 14.250 9.020 1.00 89.94 209 ASN A N 1
ATOM 1659 C CA . ASN A 1 209 ? -11.498 14.664 9.612 1.00 89.94 209 ASN A CA 1
ATOM 1660 C C . ASN A 1 209 ? -12.615 13.696 9.214 1.00 89.94 209 ASN A C 1
ATOM 1662 O O . ASN A 1 209 ? -12.590 13.141 8.112 1.00 89.94 209 ASN A O 1
ATOM 1666 N N . VAL A 1 210 ? -13.604 13.554 10.097 1.00 92.44 210 VAL A N 1
ATOM 1667 C CA . VAL A 1 210 ? -14.847 12.825 9.835 1.00 92.44 210 VAL A CA 1
ATOM 1668 C C . VAL A 1 210 ? -16.022 13.699 10.249 1.00 92.44 210 VAL A C 1
ATOM 1670 O O . VAL A 1 210 ? -16.042 14.229 11.361 1.00 92.44 210 VAL A O 1
ATOM 1673 N N . TRP A 1 211 ? -17.013 13.828 9.375 1.00 92.56 211 TRP A N 1
ATOM 1674 C CA . TRP A 1 211 ? -18.304 14.428 9.699 1.00 92.56 211 TRP A CA 1
ATOM 1675 C C . TRP A 1 211 ? -19.406 13.415 9.470 1.00 92.56 211 TRP A C 1
ATOM 1677 O O . TRP A 1 211 ? -19.315 12.585 8.570 1.00 92.56 211 TRP A O 1
ATOM 1687 N N . VAL A 1 212 ? -20.452 13.512 10.273 1.00 93.00 212 VAL A N 1
ATOM 1688 C CA . VAL A 1 212 ? -21.691 12.758 10.115 1.00 93.00 212 VAL A CA 1
ATOM 1689 C C . VAL A 1 212 ? -22.845 13.732 9.934 1.00 93.00 212 VAL A C 1
ATOM 1691 O O . VAL A 1 212 ? -22.811 14.848 10.456 1.00 93.00 212 VAL A O 1
ATOM 1694 N N . SER A 1 213 ? -23.843 13.324 9.165 1.00 91.38 213 SER A N 1
ATOM 1695 C CA . SER A 1 213 ? -25.031 14.127 8.867 1.00 91.38 213 SER A CA 1
ATOM 1696 C C . SER A 1 213 ? -26.179 13.220 8.442 1.00 91.38 213 SER A C 1
ATOM 1698 O O . SER A 1 213 ? -25.954 12.104 7.977 1.00 91.38 213 SER A O 1
ATOM 1700 N N . ASP A 1 214 ? -27.397 13.718 8.566 1.00 89.06 214 ASP A N 1
ATOM 1701 C CA . ASP A 1 214 ? -28.604 13.091 8.042 1.00 89.06 214 ASP A CA 1
ATOM 1702 C C . ASP A 1 214 ? -28.947 13.724 6.685 1.00 89.06 214 ASP A C 1
ATOM 1704 O O . ASP A 1 214 ? -29.090 14.947 6.587 1.00 89.06 214 ASP A O 1
ATOM 1708 N N . THR A 1 215 ? -29.072 12.911 5.633 1.00 86.75 215 THR A N 1
ATOM 1709 C CA . THR A 1 215 ? -29.430 13.384 4.283 1.00 86.75 215 THR A CA 1
ATOM 1710 C C . THR A 1 215 ? -30.770 14.119 4.238 1.00 86.75 215 THR A C 1
ATOM 1712 O O . THR A 1 215 ? -30.979 14.950 3.353 1.00 86.75 215 THR A O 1
ATOM 1715 N N . LYS A 1 216 ? -31.671 13.846 5.188 1.00 86.94 216 LYS A N 1
ATOM 1716 C CA . LYS A 1 216 ? -33.017 14.428 5.260 1.00 86.94 216 LYS A CA 1
ATOM 1717 C C . LYS A 1 216 ? -33.062 15.725 6.058 1.00 86.94 216 LYS A C 1
ATOM 1719 O O . LYS A 1 216 ? -34.045 16.457 5.945 1.00 86.94 216 LYS A O 1
ATOM 1724 N N . ILE A 1 217 ? -32.040 16.009 6.867 1.00 83.06 217 ILE A N 1
ATOM 1725 C CA . ILE A 1 217 ? -31.993 17.184 7.743 1.00 83.06 217 ILE A CA 1
ATOM 1726 C C . ILE A 1 217 ? -30.856 18.101 7.277 1.00 83.06 217 ILE A C 1
ATOM 1728 O O . ILE A 1 217 ? -29.684 17.806 7.544 1.00 83.06 217 ILE A O 1
ATOM 1732 N N . PRO A 1 218 ? -31.177 19.231 6.617 1.00 75.31 218 PRO A N 1
ATOM 1733 C CA . PRO A 1 218 ? -30.189 20.251 6.281 1.00 75.31 218 PRO A CA 1
ATOM 1734 C C . PRO A 1 218 ? -29.395 20.693 7.518 1.00 75.31 218 PRO A C 1
ATOM 1736 O O . PRO A 1 218 ? -29.936 20.758 8.620 1.00 75.31 218 PRO A O 1
ATOM 1739 N N . ASP A 1 219 ? -28.103 20.971 7.342 1.00 73.31 219 ASP A N 1
ATOM 1740 C CA . ASP A 1 219 ? -27.198 21.477 8.390 1.00 73.31 219 ASP A CA 1
ATOM 1741 C C . ASP A 1 219 ? -27.038 20.583 9.641 1.00 73.31 219 ASP A C 1
ATOM 1743 O O . ASP A 1 219 ? -26.535 21.003 10.688 1.00 73.31 219 ASP A O 1
ATOM 1747 N N . SER A 1 220 ? -27.371 19.295 9.527 1.00 82.06 220 SER A N 1
ATOM 1748 C CA . SER A 1 220 ? -27.169 18.284 10.577 1.00 82.06 220 SER A CA 1
ATOM 1749 C C . SER A 1 220 ? -25.709 17.836 10.756 1.00 82.06 220 SER A C 1
ATOM 1751 O O . SER A 1 220 ? -25.439 16.873 11.473 1.00 82.06 220 SER A O 1
ATOM 1753 N N . PHE A 1 221 ? -24.748 18.533 10.141 1.00 85.19 221 PHE A N 1
ATOM 1754 C CA . PHE A 1 221 ? -23.336 18.167 10.189 1.00 85.19 221 PHE A CA 1
ATOM 1755 C C . PHE A 1 221 ? -22.785 18.243 11.610 1.00 85.19 221 PHE A C 1
ATOM 1757 O O . PHE A 1 221 ? -22.881 19.268 12.293 1.00 85.19 221 PHE A O 1
ATOM 1764 N N . ARG A 1 222 ? -22.159 17.157 12.048 1.00 88.44 222 ARG A N 1
ATOM 1765 C CA . ARG A 1 222 ? -21.375 17.113 13.281 1.00 88.44 222 ARG A CA 1
ATOM 1766 C C . ARG A 1 222 ? -20.042 16.477 12.990 1.00 88.44 222 ARG A C 1
ATOM 1768 O O . ARG A 1 222 ? -19.955 15.490 12.262 1.00 88.44 222 ARG A O 1
ATOM 1775 N N . LYS A 1 223 ? -19.001 17.035 13.587 1.00 90.56 223 LYS A N 1
ATOM 1776 C CA . LYS A 1 223 ? -17.676 16.441 13.528 1.00 90.56 223 LYS A CA 1
ATOM 1777 C C . LYS A 1 223 ? -17.608 15.257 14.482 1.00 90.56 223 LYS A C 1
ATOM 1779 O O . LYS A 1 223 ? -18.072 15.373 15.614 1.00 90.56 223 LYS A O 1
ATOM 1784 N N . LEU A 1 224 ? -17.055 14.143 14.019 1.00 92.00 224 LEU A N 1
ATOM 1785 C CA . LEU A 1 224 ? -16.913 12.904 14.772 1.00 92.00 224 LEU A CA 1
ATOM 1786 C C . LEU A 1 224 ? -15.430 12.627 15.036 1.00 92.00 224 LEU A C 1
ATOM 1788 O O . LEU A 1 224 ? -14.618 12.570 14.115 1.00 92.00 224 LEU A O 1
ATOM 1792 N N . HIS A 1 225 ? -15.107 12.399 16.302 1.00 92.00 225 HIS A N 1
ATOM 1793 C CA . HIS A 1 225 ? -13.766 12.127 16.799 1.00 92.00 225 HIS A CA 1
ATOM 1794 C C . HIS A 1 225 ? -13.713 10.741 17.433 1.00 92.00 225 HIS A C 1
ATOM 1796 O O . HIS A 1 225 ? -14.606 10.361 18.196 1.00 92.00 225 HIS A O 1
ATOM 1802 N N . PHE A 1 226 ? -12.658 9.989 17.135 1.00 91.06 226 PHE A N 1
ATOM 1803 C CA . PHE A 1 226 ? -12.381 8.677 17.715 1.00 91.06 226 PHE A CA 1
ATOM 1804 C C . PHE A 1 226 ? -10.886 8.354 17.614 1.00 91.06 226 PHE A C 1
ATOM 1806 O O . PHE A 1 226 ? -10.200 8.930 16.768 1.00 91.06 226 PHE A O 1
ATOM 1813 N N . PRO A 1 227 ? -10.368 7.437 18.453 1.00 86.56 227 PRO A N 1
ATOM 1814 C CA . PRO A 1 227 ? -8.969 7.027 18.399 1.00 86.56 227 PRO A CA 1
ATOM 1815 C C . PRO A 1 227 ? -8.586 6.482 17.021 1.00 86.56 227 PRO A C 1
ATOM 1817 O O . PRO A 1 227 ? -9.233 5.574 16.496 1.00 86.56 227 PRO A O 1
ATOM 1820 N N . LEU A 1 228 ? -7.504 7.014 16.459 1.00 85.56 228 LEU A N 1
ATOM 1821 C CA . LEU A 1 228 ? -6.992 6.666 15.138 1.00 85.56 228 LEU A CA 1
ATOM 1822 C C . LEU A 1 228 ? -5.470 6.522 15.189 1.00 85.56 228 LEU A C 1
ATOM 1824 O O . LEU A 1 228 ? -4.785 7.199 15.950 1.00 85.56 228 LEU A O 1
ATOM 1828 N N . VAL A 1 229 ? -4.929 5.648 14.338 1.00 84.69 229 VAL A N 1
ATOM 1829 C CA . VAL A 1 229 ? -3.489 5.657 14.049 1.00 84.69 229 VAL A CA 1
ATOM 1830 C C . VAL A 1 229 ? -3.222 6.800 13.077 1.00 84.69 229 VAL A C 1
ATOM 1832 O O . VAL A 1 229 ? -3.848 6.842 12.012 1.00 84.69 229 VAL A O 1
ATOM 1835 N N . MET A 1 230 ? -2.300 7.684 13.458 1.00 86.56 230 MET A N 1
ATOM 1836 C CA . MET A 1 230 ? -1.910 8.869 12.702 1.00 86.56 230 MET A CA 1
ATOM 1837 C C . MET A 1 230 ? -0.486 8.698 12.165 1.00 86.56 230 MET A C 1
ATOM 1839 O O . MET A 1 230 ? 0.444 8.449 12.926 1.00 86.56 230 MET A O 1
ATOM 1843 N N . TYR A 1 231 ? -0.345 8.848 10.855 1.00 90.50 231 TYR A N 1
ATOM 1844 C CA . TYR A 1 231 ? 0.909 8.925 10.103 1.00 90.50 231 TYR A CA 1
ATOM 1845 C C . TYR A 1 231 ? 1.205 10.375 9.706 1.00 90.50 231 TYR A C 1
ATOM 1847 O O . TYR A 1 231 ? 0.600 11.301 10.249 1.00 90.50 231 TYR A O 1
ATOM 1855 N N . SER A 1 232 ? 2.097 10.602 8.740 1.00 87.69 232 SER A N 1
ATOM 1856 C CA . SER A 1 232 ? 2.392 11.946 8.230 1.00 87.69 232 SER A CA 1
ATOM 1857 C C . SER A 1 232 ? 1.135 12.724 7.793 1.00 87.69 232 SER A C 1
ATOM 1859 O O . SER A 1 232 ? 0.211 12.193 7.164 1.00 87.69 232 SER A O 1
ATOM 1861 N N . LYS A 1 233 ? 1.121 14.029 8.099 1.00 86.88 233 LYS A N 1
ATOM 1862 C CA . LYS A 1 233 ? 0.117 14.992 7.605 1.00 86.88 233 LYS A CA 1
ATOM 1863 C C . LYS A 1 233 ? 0.174 15.169 6.090 1.00 86.88 233 LYS A C 1
ATOM 1865 O O . LYS A 1 233 ? -0.865 15.369 5.461 1.00 86.88 233 LYS A O 1
ATOM 1870 N N . SER A 1 234 ? 1.375 15.051 5.532 1.00 89.25 234 SER A N 1
ATOM 1871 C CA . SER A 1 234 ? 1.672 15.224 4.111 1.00 89.25 234 SER A CA 1
ATOM 1872 C C . SER A 1 234 ? 2.472 14.012 3.625 1.00 89.25 234 SER A C 1
ATOM 1874 O O . SER A 1 234 ? 3.692 14.097 3.488 1.00 89.25 234 SER A O 1
ATOM 1876 N N . PRO A 1 235 ? 1.816 12.848 3.444 1.00 91.88 235 PRO A N 1
ATOM 1877 C CA . PRO A 1 235 ? 2.485 11.608 3.042 1.00 91.88 235 PRO A CA 1
ATOM 1878 C C . PRO A 1 235 ? 2.899 11.597 1.560 1.00 91.88 235 PRO A C 1
ATOM 1880 O O . PRO A 1 235 ? 3.661 10.725 1.150 1.00 91.88 235 PRO A O 1
ATOM 1883 N N . LEU A 1 236 ? 2.395 12.553 0.774 1.00 91.69 236 LEU A N 1
ATOM 1884 C CA . LEU A 1 236 ? 2.705 12.780 -0.634 1.00 91.69 236 LEU A CA 1
ATOM 1885 C C . LEU A 1 236 ? 3.000 14.269 -0.833 1.00 91.69 236 LEU A C 1
ATOM 1887 O O . LEU A 1 236 ? 2.257 15.109 -0.314 1.00 91.69 236 LEU A O 1
ATOM 1891 N N . LYS A 1 237 ? 4.063 14.582 -1.574 1.00 91.19 237 LYS A N 1
ATOM 1892 C CA . LYS A 1 237 ? 4.383 15.940 -2.046 1.00 91.19 237 LYS A CA 1
ATOM 1893 C C . LYS A 1 237 ? 4.012 16.144 -3.508 1.00 91.19 237 LYS A C 1
ATOM 1895 O O . LYS A 1 237 ? 3.649 17.251 -3.882 1.00 91.19 237 LYS A O 1
ATOM 1900 N N . HIS A 1 238 ? 4.105 15.079 -4.301 1.00 90.62 238 HIS A N 1
ATOM 1901 C CA . HIS A 1 238 ? 3.775 15.077 -5.721 1.00 90.62 238 HIS A CA 1
ATOM 1902 C C . HIS A 1 238 ? 2.939 13.839 -6.079 1.00 90.62 238 HIS A C 1
ATOM 1904 O O . HIS A 1 238 ? 3.087 12.802 -5.423 1.00 90.62 238 HIS A O 1
ATOM 1910 N N . PRO A 1 239 ? 2.092 13.896 -7.123 1.00 89.62 239 PRO A N 1
ATOM 1911 C CA . PRO A 1 239 ? 1.203 12.785 -7.480 1.00 89.62 239 PRO A CA 1
ATOM 1912 C C . PRO A 1 239 ? 1.966 11.519 -7.877 1.00 89.62 239 PRO A C 1
ATOM 1914 O O . PRO A 1 239 ? 1.575 10.412 -7.517 1.00 89.62 239 PRO A O 1
ATOM 1917 N N . ASN A 1 240 ? 3.099 11.684 -8.563 1.00 89.44 240 ASN A N 1
ATOM 1918 C CA . ASN A 1 240 ? 3.967 10.589 -8.994 1.00 89.44 240 ASN A CA 1
ATOM 1919 C C . ASN A 1 240 ? 4.678 9.868 -7.834 1.00 89.44 240 ASN A C 1
ATOM 1921 O O . ASN A 1 240 ? 5.195 8.777 -8.037 1.00 89.44 240 ASN A O 1
ATOM 1925 N N . GLU A 1 241 ? 4.694 10.415 -6.613 1.00 92.69 241 GLU A N 1
ATOM 1926 C CA . GLU A 1 241 ? 5.202 9.698 -5.432 1.00 92.69 241 GLU A CA 1
ATOM 1927 C C . GLU A 1 241 ? 4.250 8.590 -4.949 1.00 92.69 241 GLU A C 1
ATOM 1929 O O . GLU A 1 241 ? 4.649 7.773 -4.103 1.00 92.69 241 GLU A O 1
ATOM 1934 N N . ALA A 1 242 ? 3.005 8.585 -5.440 1.00 95.19 242 ALA A N 1
ATOM 1935 C CA . ALA A 1 242 ? 2.043 7.520 -5.213 1.00 95.19 242 ALA A CA 1
ATOM 1936 C C . ALA A 1 242 ? 2.357 6.311 -6.103 1.00 95.19 242 ALA A C 1
ATOM 1938 O O . ALA A 1 242 ? 2.865 6.438 -7.217 1.00 95.19 242 ALA A O 1
ATOM 1939 N N . LEU A 1 243 ? 2.046 5.117 -5.603 1.00 96.38 243 LEU A N 1
ATOM 1940 C CA . LEU A 1 243 ? 2.253 3.871 -6.332 1.00 96.38 243 LEU A CA 1
ATOM 1941 C C . LEU A 1 243 ? 1.341 3.754 -7.558 1.00 96.38 243 LEU A C 1
ATOM 1943 O O . LEU A 1 243 ? 1.780 3.277 -8.596 1.00 96.38 243 LEU A O 1
ATOM 1947 N N . THR A 1 244 ? 0.092 4.203 -7.455 1.00 96.44 244 THR A N 1
ATOM 1948 C CA . THR A 1 244 ? -0.862 4.182 -8.571 1.00 96.44 244 THR A CA 1
ATOM 1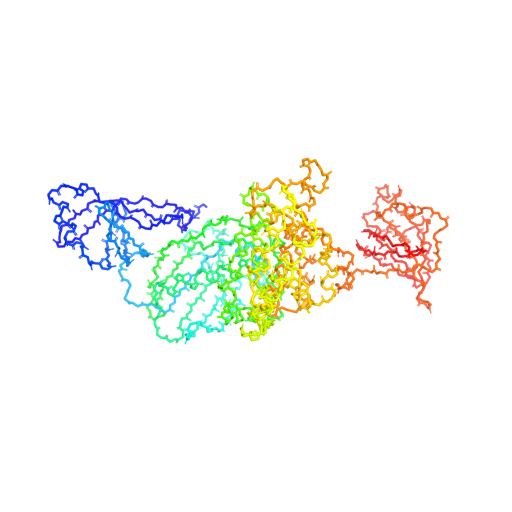949 C C . THR A 1 244 ? -1.183 5.588 -9.055 1.00 96.44 244 THR A C 1
ATOM 1951 O O . THR A 1 244 ? -1.181 6.539 -8.278 1.00 96.44 244 THR A O 1
ATOM 1954 N N . GLU A 1 245 ? -1.507 5.722 -10.339 1.00 93.44 245 GLU A N 1
ATOM 1955 C CA . GLU A 1 245 ? -2.044 6.956 -10.918 1.00 93.44 245 GLU A CA 1
ATOM 1956 C C . GLU A 1 245 ? -3.575 6.937 -10.832 1.00 93.44 245 GLU A C 1
ATOM 1958 O O . GLU A 1 245 ? -4.233 6.065 -11.408 1.00 93.44 245 GLU A O 1
ATOM 1963 N N . PHE A 1 246 ? -4.166 7.914 -10.143 1.00 92.25 246 PHE A N 1
ATOM 1964 C CA . PHE A 1 246 ? -5.614 7.963 -9.940 1.00 92.25 246 PHE A CA 1
ATOM 1965 C C . PHE A 1 246 ? -6.401 8.058 -11.263 1.00 92.25 246 PHE A C 1
ATOM 1967 O O . PHE A 1 246 ? -7.409 7.370 -11.442 1.00 92.25 246 PHE A O 1
ATOM 1974 N N . ALA A 1 247 ? -5.916 8.848 -12.228 1.00 90.12 247 ALA A N 1
ATOM 1975 C CA . ALA A 1 247 ? -6.542 8.979 -13.544 1.00 90.12 247 ALA A CA 1
ATOM 1976 C C . ALA A 1 247 ? -6.523 7.667 -14.341 1.00 90.12 247 ALA A C 1
ATOM 1978 O O . ALA A 1 247 ? -7.498 7.344 -15.023 1.00 90.12 247 ALA A O 1
ATOM 1979 N N . TYR A 1 248 ? -5.448 6.884 -14.244 1.00 93.31 248 TYR A N 1
ATOM 1980 C CA . TYR A 1 248 ? -5.392 5.550 -14.837 1.00 93.31 248 TYR A CA 1
ATOM 1981 C C . TYR A 1 248 ? -6.429 4.612 -14.205 1.00 93.31 248 TYR A C 1
ATOM 1983 O O . TYR A 1 248 ? -7.176 3.952 -14.930 1.00 93.31 248 TYR A O 1
ATOM 1991 N N . LEU A 1 249 ? -6.532 4.598 -12.868 1.00 94.75 249 LEU A N 1
ATOM 1992 C CA . LEU A 1 249 ? -7.490 3.747 -12.153 1.00 94.75 249 LEU A CA 1
ATOM 1993 C C . LEU A 1 249 ? -8.942 4.015 -12.564 1.00 94.75 249 LEU A C 1
ATOM 1995 O O . LEU A 1 249 ? -9.716 3.066 -12.690 1.00 94.75 249 LEU A O 1
ATOM 1999 N N . LEU A 1 250 ? -9.305 5.282 -12.787 1.00 91.12 250 LEU A N 1
ATOM 2000 C CA . LEU A 1 250 ? -10.644 5.656 -13.246 1.00 91.12 250 LEU A CA 1
ATOM 2001 C C . LEU A 1 250 ? -10.876 5.316 -14.718 1.00 91.12 250 LEU A C 1
ATOM 2003 O O . LEU A 1 250 ? -11.880 4.689 -15.044 1.00 91.12 250 LEU A O 1
ATOM 2007 N N . ARG A 1 251 ? -9.942 5.670 -15.613 1.00 91.06 251 ARG A N 1
ATOM 2008 C CA . ARG A 1 251 ? -10.072 5.393 -17.059 1.00 91.06 251 ARG A CA 1
ATOM 2009 C C . ARG A 1 251 ? -10.220 3.903 -17.370 1.00 91.06 251 ARG A C 1
ATOM 2011 O O . ARG A 1 251 ? -10.794 3.549 -18.396 1.00 91.06 251 ARG A O 1
ATOM 2018 N N . ARG A 1 252 ? -9.664 3.042 -16.517 1.00 93.06 252 ARG A N 1
ATOM 2019 C CA . ARG A 1 252 ? -9.656 1.582 -16.677 1.00 93.06 252 ARG A CA 1
ATOM 2020 C C . ARG A 1 252 ? -10.689 0.863 -15.806 1.00 93.06 252 ARG A C 1
ATOM 2022 O O . ARG A 1 252 ? -10.689 -0.362 -15.805 1.00 93.06 252 ARG A O 1
ATOM 2029 N N . ASP A 1 253 ? -11.527 1.601 -15.073 1.00 92.25 253 ASP A N 1
ATOM 2030 C CA . ASP A 1 253 ? -12.523 1.056 -14.135 1.00 92.25 253 ASP A CA 1
ATOM 2031 C C . ASP A 1 253 ? -11.926 0.106 -13.067 1.00 92.25 253 ASP A C 1
ATOM 2033 O O . ASP A 1 253 ? -12.564 -0.801 -12.531 1.00 92.25 253 ASP A O 1
ATOM 2037 N N . ILE A 1 254 ? -10.645 0.302 -12.735 1.00 96.06 254 ILE A N 1
ATOM 2038 C CA . ILE A 1 254 ? -9.930 -0.530 -11.758 1.00 96.06 254 ILE A CA 1
ATOM 2039 C C . ILE A 1 254 ? -10.354 -0.146 -10.341 1.00 96.06 254 ILE A C 1
ATOM 2041 O O . ILE A 1 254 ? -10.457 -1.012 -9.473 1.00 96.06 254 ILE A O 1
ATOM 2045 N N . LEU A 1 255 ? -10.614 1.143 -10.092 1.00 95.44 255 LEU A N 1
ATOM 2046 C CA . LEU A 1 255 ? -10.949 1.632 -8.755 1.00 95.44 255 LEU A CA 1
ATOM 2047 C C . LEU A 1 255 ? -12.251 1.014 -8.224 1.00 95.44 255 LEU A C 1
ATOM 2049 O O . LEU A 1 255 ? -12.277 0.564 -7.079 1.00 95.44 255 LEU A O 1
ATOM 2053 N N . SER A 1 256 ? -13.295 0.923 -9.051 1.00 93.94 256 SER A N 1
ATOM 2054 C CA . SER A 1 256 ? -14.567 0.293 -8.676 1.00 93.94 256 SER A CA 1
ATOM 2055 C C . SER A 1 256 ? -14.394 -1.186 -8.337 1.00 93.94 256 SER A C 1
ATOM 2057 O O . SER A 1 256 ? -14.860 -1.652 -7.291 1.00 93.94 256 SER A O 1
ATOM 2059 N N . LYS A 1 257 ? -13.628 -1.923 -9.151 1.00 95.62 257 LYS A N 1
ATOM 2060 C CA . LYS A 1 257 ? -13.275 -3.321 -8.866 1.00 95.62 257 LYS A CA 1
ATOM 2061 C C . LYS A 1 257 ? -12.480 -3.458 -7.563 1.00 95.62 257 LYS A C 1
ATOM 2063 O O . LYS A 1 257 ? -12.789 -4.325 -6.745 1.00 95.62 257 LYS A O 1
ATOM 2068 N N . ALA A 1 258 ? -11.502 -2.581 -7.345 1.00 97.75 258 ALA A N 1
ATOM 2069 C CA . ALA A 1 258 ? -10.671 -2.570 -6.148 1.00 97.75 258 ALA A CA 1
ATOM 2070 C C . ALA A 1 258 ? -11.491 -2.305 -4.880 1.00 97.75 258 ALA A C 1
ATOM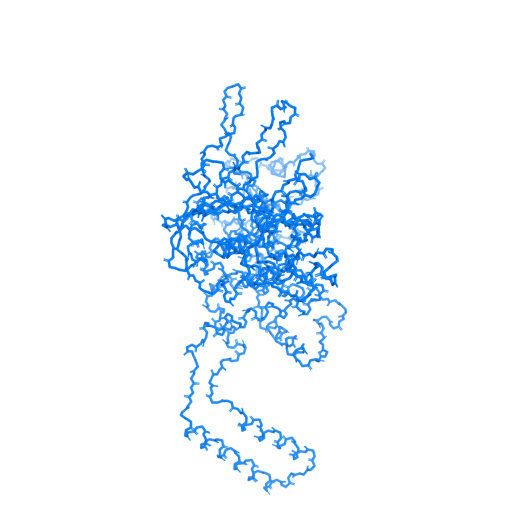 2072 O O . ALA A 1 258 ? -11.301 -3.005 -3.888 1.00 97.75 258 ALA A O 1
ATOM 2073 N N . ILE A 1 259 ? -12.430 -1.352 -4.911 1.00 97.44 259 ILE A N 1
ATOM 2074 C CA . ILE A 1 259 ? -13.344 -1.070 -3.793 1.00 97.44 259 ILE A CA 1
ATOM 2075 C C . ILE A 1 259 ? -14.160 -2.323 -3.453 1.00 97.44 259 ILE A C 1
ATOM 2077 O O . ILE A 1 259 ? -14.150 -2.772 -2.305 1.00 97.44 259 ILE A O 1
ATOM 2081 N N . ASN A 1 260 ? -14.815 -2.930 -4.444 1.00 95.50 260 ASN A N 1
ATOM 2082 C CA . ASN A 1 260 ? -15.659 -4.105 -4.222 1.00 95.50 260 ASN A CA 1
ATOM 2083 C C . ASN A 1 260 ? -14.866 -5.302 -3.677 1.00 95.50 260 ASN A C 1
ATOM 2085 O O . ASN A 1 260 ? -15.257 -5.902 -2.671 1.00 95.50 260 ASN A O 1
ATOM 2089 N N . ASN A 1 261 ? -13.717 -5.612 -4.281 1.00 97.06 261 ASN A N 1
ATOM 2090 C CA . ASN A 1 261 ? -12.859 -6.705 -3.828 1.00 97.06 261 ASN A CA 1
ATOM 2091 C C . ASN A 1 261 ? -12.294 -6.445 -2.427 1.00 97.06 261 ASN A C 1
ATOM 2093 O O . ASN A 1 261 ? -12.314 -7.340 -1.584 1.00 97.06 261 ASN A O 1
ATOM 2097 N N . PHE A 1 262 ? -11.871 -5.210 -2.137 1.00 97.81 262 PHE A N 1
ATOM 2098 C CA . PHE A 1 262 ? -11.374 -4.825 -0.817 1.00 97.81 262 PHE A CA 1
ATOM 2099 C C . PHE A 1 262 ? -12.419 -5.018 0.279 1.00 97.81 262 PHE A C 1
ATOM 2101 O O . PHE A 1 262 ? -12.094 -5.463 1.385 1.00 97.81 262 PHE A O 1
ATOM 2108 N N . PHE A 1 263 ? -13.678 -4.668 -0.007 1.00 96.00 263 PHE A N 1
ATOM 2109 C CA . PHE A 1 263 ? -14.748 -4.808 0.970 1.00 96.00 263 PHE A CA 1
ATOM 2110 C C . PHE A 1 263 ? -15.288 -6.235 1.097 1.00 96.00 263 PHE A C 1
ATOM 2112 O O . PHE A 1 263 ? -15.764 -6.581 2.184 1.00 96.00 263 PHE A O 1
ATOM 2119 N N . THR A 1 264 ? -15.113 -7.068 0.072 1.00 94.19 264 THR A N 1
ATOM 2120 C CA . THR A 1 264 ? -15.561 -8.469 0.046 1.00 94.19 264 THR A CA 1
ATOM 2121 C C . THR A 1 264 ? -14.532 -9.435 0.634 1.00 94.19 264 THR A C 1
ATOM 2123 O O . THR A 1 264 ? -14.906 -10.328 1.392 1.00 94.19 264 THR A O 1
ATOM 2126 N N . ASP A 1 265 ? -13.242 -9.268 0.331 1.00 93.50 265 ASP A N 1
ATOM 2127 C CA . ASP A 1 265 ? -12.206 -10.189 0.802 1.00 93.50 265 ASP A CA 1
ATOM 2128 C C . ASP A 1 265 ? -11.782 -9.863 2.248 1.00 93.50 265 ASP A C 1
ATOM 2130 O O . ASP A 1 265 ? -11.391 -8.749 2.626 1.00 93.50 265 ASP A O 1
ATOM 2134 N N . ASP A 1 266 ? -11.862 -10.882 3.096 1.00 91.81 266 ASP A N 1
ATOM 2135 C CA . ASP A 1 266 ? -11.460 -10.833 4.494 1.00 91.81 266 ASP A CA 1
ATOM 2136 C C . ASP A 1 266 ? -9.940 -10.708 4.675 1.00 91.81 266 ASP A C 1
ATOM 2138 O O . ASP A 1 266 ? -9.486 -10.232 5.726 1.00 91.81 266 ASP A O 1
ATOM 2142 N N . ASN A 1 267 ? -9.138 -11.116 3.686 1.00 93.88 267 ASN A N 1
ATOM 2143 C CA . ASN A 1 267 ? -7.677 -11.046 3.731 1.00 93.88 267 ASN A CA 1
ATOM 2144 C C . ASN A 1 267 ? -7.196 -9.611 3.925 1.00 93.88 267 ASN A C 1
ATOM 2146 O O . ASN A 1 267 ? -6.223 -9.395 4.648 1.00 93.88 267 ASN A O 1
ATOM 2150 N N . PHE A 1 268 ? -7.916 -8.612 3.405 1.00 95.56 268 PHE A N 1
ATOM 2151 C CA . PHE A 1 268 ? -7.567 -7.212 3.641 1.00 95.56 268 PHE A CA 1
ATOM 2152 C C . PHE A 1 268 ? -7.577 -6.855 5.126 1.00 95.56 268 PHE A C 1
ATOM 2154 O O . PHE A 1 268 ? -6.682 -6.170 5.616 1.00 95.56 268 PHE A O 1
ATOM 2161 N N . ARG A 1 269 ? -8.526 -7.404 5.888 1.00 92.44 269 ARG A N 1
ATOM 2162 C CA . ARG A 1 269 ? -8.681 -7.122 7.321 1.00 92.44 269 ARG A CA 1
ATOM 2163 C C . ARG A 1 269 ? -7.791 -8.026 8.159 1.00 92.44 269 ARG A C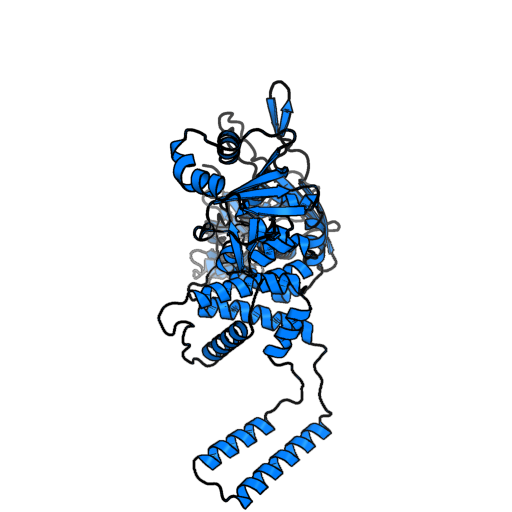 1
ATOM 2165 O O . ARG A 1 269 ? -7.220 -7.589 9.157 1.00 92.44 269 ARG A O 1
ATOM 2172 N N . LYS A 1 270 ? -7.659 -9.286 7.743 1.00 91.75 270 LYS A N 1
ATOM 2173 C CA . LYS A 1 270 ? -6.906 -10.322 8.457 1.00 91.75 270 LYS A CA 1
ATOM 2174 C C . LYS A 1 270 ? -5.405 -10.245 8.218 1.00 91.75 270 LYS A C 1
ATOM 2176 O O . LYS A 1 270 ? -4.667 -10.634 9.119 1.00 91.75 270 LYS A O 1
ATOM 2181 N N . ILE A 1 271 ? -4.958 -9.731 7.073 1.00 94.12 271 ILE A N 1
ATOM 2182 C CA . ILE A 1 271 ? -3.554 -9.692 6.646 1.00 94.12 271 ILE A CA 1
ATOM 2183 C C . ILE A 1 271 ? -3.178 -8.281 6.191 1.00 94.12 271 ILE A C 1
ATOM 2185 O O . ILE A 1 271 ? -2.395 -7.630 6.885 1.00 94.12 271 ILE A O 1
ATOM 2189 N N . TRP A 1 272 ? -3.734 -7.805 5.071 1.00 95.94 272 TRP A N 1
ATOM 2190 C CA . TRP A 1 272 ? -3.129 -6.714 4.296 1.00 95.94 272 TRP A CA 1
ATOM 2191 C C . TRP A 1 272 ? -3.121 -5.358 4.984 1.00 95.94 272 TRP A C 1
ATOM 2193 O O . TRP A 1 272 ? -2.207 -4.582 4.750 1.00 95.94 272 TRP A O 1
ATOM 2203 N N . ASN A 1 273 ? -4.024 -5.099 5.929 1.00 92.12 273 ASN A N 1
ATOM 2204 C CA . ASN A 1 273 ? -3.962 -3.904 6.775 1.00 92.12 273 ASN A CA 1
ATOM 2205 C C . ASN A 1 273 ? -2.603 -3.731 7.496 1.00 92.12 273 ASN A C 1
ATOM 2207 O O . ASN A 1 273 ? -2.249 -2.613 7.867 1.00 92.12 273 ASN A O 1
ATOM 2211 N N . ARG A 1 274 ? -1.830 -4.812 7.694 1.00 93.12 274 ARG A N 1
ATOM 2212 C CA . ARG A 1 274 ? -0.482 -4.769 8.292 1.00 93.12 274 ARG A CA 1
ATOM 2213 C C . ARG A 1 274 ? 0.596 -4.228 7.357 1.00 93.12 274 ARG A C 1
ATOM 2215 O O . ARG A 1 274 ? 1.652 -3.865 7.854 1.00 93.12 274 ARG A O 1
ATOM 2222 N N . ILE A 1 275 ? 0.339 -4.150 6.049 1.00 94.00 275 ILE A N 1
ATOM 2223 C CA . ILE A 1 275 ? 1.305 -3.617 5.079 1.00 94.00 275 ILE A CA 1
ATOM 2224 C C . ILE A 1 275 ? 1.478 -2.103 5.218 1.00 94.00 275 ILE A C 1
ATOM 2226 O O . ILE A 1 275 ? 2.529 -1.570 4.890 1.00 94.00 275 ILE A O 1
ATOM 2230 N N . ILE A 1 276 ? 0.458 -1.412 5.738 1.00 93.94 276 ILE A N 1
ATOM 2231 C CA . ILE A 1 276 ? 0.413 0.051 5.778 1.00 93.94 276 ILE A CA 1
ATOM 2232 C C . ILE A 1 276 ? 1.507 0.624 6.689 1.00 93.94 276 ILE A C 1
ATOM 2234 O O . ILE A 1 276 ? 2.267 1.467 6.216 1.00 93.94 276 ILE A O 1
ATOM 2238 N N . PRO A 1 277 ? 1.675 0.157 7.945 1.00 90.06 277 PRO A N 1
ATOM 2239 C CA . PRO A 1 277 ? 2.840 0.530 8.744 1.00 90.06 277 PRO A CA 1
ATOM 2240 C C . PRO A 1 277 ? 4.183 0.185 8.086 1.00 90.06 277 PRO A C 1
ATOM 2242 O O . PRO A 1 277 ? 5.159 0.873 8.340 1.00 90.06 277 PRO A O 1
ATOM 2245 N N . SER A 1 278 ? 4.248 -0.857 7.245 1.00 89.56 278 SER A N 1
ATOM 2246 C CA . SER A 1 278 ? 5.492 -1.311 6.601 1.00 89.56 278 SER A CA 1
ATOM 2247 C C . SER A 1 278 ? 5.980 -0.410 5.459 1.00 89.56 278 SER A C 1
ATOM 2249 O O . SER A 1 278 ? 7.072 -0.658 4.935 1.00 89.56 278 SER A O 1
ATOM 2251 N N . TYR A 1 279 ? 5.193 0.595 5.057 1.00 90.62 279 TYR A N 1
ATOM 2252 C CA . TYR A 1 279 ? 5.619 1.626 4.105 1.00 90.62 279 TYR A CA 1
ATOM 2253 C C . TYR A 1 279 ? 6.603 2.629 4.716 1.00 90.62 279 TYR A C 1
ATOM 2255 O O . TYR A 1 279 ? 7.409 3.208 3.989 1.00 90.62 279 TYR A O 1
ATOM 2263 N N . GLU A 1 280 ? 6.544 2.840 6.032 1.00 83.06 280 GLU A N 1
ATOM 2264 C CA . GLU A 1 280 ? 7.503 3.655 6.778 1.00 83.06 280 GLU A CA 1
ATOM 2265 C C . GLU A 1 280 ? 8.553 2.750 7.434 1.00 83.06 280 GLU A C 1
ATOM 2267 O O . GLU A 1 280 ? 8.266 1.619 7.826 1.00 83.06 280 GLU A O 1
ATOM 2272 N N . GLN A 1 281 ? 9.790 3.239 7.538 1.00 76.25 281 GLN A N 1
ATOM 2273 C CA . GLN A 1 281 ? 10.852 2.527 8.247 1.00 76.25 281 GLN A CA 1
ATOM 2274 C C . GLN A 1 281 ? 10.626 2.657 9.757 1.00 76.25 281 GLN A C 1
ATOM 2276 O O . GLN A 1 281 ? 10.485 3.768 10.271 1.00 76.25 281 GLN A O 1
ATOM 2281 N N . LEU A 1 282 ? 10.657 1.539 10.485 1.00 73.50 282 LEU A N 1
ATOM 2282 C CA . LEU A 1 282 ? 10.535 1.517 11.949 1.00 73.50 282 LEU A CA 1
ATOM 2283 C C . LEU A 1 282 ? 11.798 2.043 12.658 1.00 73.50 282 LEU A C 1
ATOM 2285 O O . LEU A 1 282 ? 11.826 2.141 13.884 1.00 73.50 282 LEU A O 1
ATOM 2289 N N . GLY A 1 283 ? 12.858 2.346 11.902 1.00 77.44 283 GLY A N 1
ATOM 2290 C CA . GLY A 1 283 ? 14.155 2.806 12.406 1.00 77.44 283 GLY A CA 1
ATOM 2291 C C . GLY A 1 283 ? 15.131 1.675 12.746 1.00 77.44 283 GLY A C 1
ATOM 2292 O O . GLY A 1 283 ? 16.298 1.942 13.023 1.00 77.44 283 GLY A O 1
ATOM 2293 N N . VAL A 1 284 ? 14.686 0.415 12.684 1.00 86.06 284 VAL A N 1
ATOM 2294 C CA . VAL A 1 284 ? 15.521 -0.785 12.853 1.00 86.06 284 VAL A CA 1
ATOM 2295 C C . VAL A 1 284 ? 15.231 -1.744 11.700 1.00 86.06 284 VAL A C 1
ATOM 2297 O O . VAL A 1 284 ? 14.218 -2.446 11.700 1.00 86.06 284 VAL A O 1
ATOM 2300 N N . TRP A 1 285 ? 16.139 -1.793 10.724 1.00 86.88 285 TRP A N 1
ATOM 2301 C CA . TRP A 1 285 ? 15.932 -2.488 9.447 1.00 86.88 285 TRP A CA 1
ATOM 2302 C C . TRP A 1 285 ? 15.634 -3.990 9.601 1.00 86.88 285 TRP A C 1
ATOM 2304 O O . TRP A 1 285 ? 14.878 -4.558 8.813 1.00 86.88 285 TRP A O 1
ATOM 2314 N N . GLN A 1 286 ? 16.168 -4.644 10.642 1.00 88.88 286 GLN A N 1
ATOM 2315 C CA . GLN A 1 286 ? 15.868 -6.048 10.938 1.00 88.88 286 GLN A CA 1
ATOM 2316 C C . GLN A 1 286 ? 14.372 -6.265 11.211 1.00 88.88 286 GLN A C 1
ATOM 2318 O O . GLN A 1 286 ? 13.798 -7.264 10.771 1.00 88.88 286 GLN A O 1
ATOM 2323 N N . TYR A 1 287 ? 13.737 -5.332 11.927 1.00 88.50 287 TYR A N 1
ATOM 2324 C CA . TYR A 1 287 ? 12.310 -5.400 12.239 1.00 88.50 287 TYR A CA 1
ATOM 2325 C C . TYR A 1 287 ? 11.438 -5.035 11.041 1.00 88.50 287 TYR A C 1
ATOM 2327 O O . TYR A 1 287 ? 10.363 -5.618 10.896 1.00 88.50 287 TYR A O 1
ATOM 2335 N N . ASP A 1 288 ? 11.913 -4.160 10.154 1.00 89.12 288 ASP A N 1
ATOM 2336 C CA . ASP A 1 288 ? 11.225 -3.863 8.894 1.00 89.12 288 ASP A CA 1
ATOM 2337 C C . ASP A 1 288 ? 11.119 -5.119 8.019 1.00 89.12 288 ASP A C 1
ATOM 2339 O O . ASP A 1 288 ? 10.017 -5.497 7.602 1.00 89.12 288 ASP A O 1
ATOM 2343 N N . ILE A 1 289 ? 12.238 -5.835 7.833 1.00 90.75 289 ILE A N 1
ATOM 2344 C CA . ILE A 1 289 ? 12.248 -7.092 7.073 1.00 90.75 289 ILE A CA 1
ATOM 2345 C C . ILE A 1 289 ? 11.372 -8.130 7.770 1.00 90.75 289 ILE A C 1
ATOM 2347 O O . ILE A 1 289 ? 10.516 -8.740 7.129 1.00 90.75 289 ILE A O 1
ATOM 2351 N N . LEU A 1 290 ? 11.534 -8.320 9.084 1.00 89.94 290 LEU A N 1
ATOM 2352 C CA . LEU A 1 290 ? 10.749 -9.302 9.833 1.00 89.94 290 LEU A CA 1
ATOM 2353 C C . LEU A 1 290 ? 9.240 -9.036 9.728 1.00 89.94 290 LEU A C 1
ATOM 2355 O O . LEU A 1 290 ? 8.471 -9.976 9.533 1.00 89.94 290 LEU A O 1
ATOM 2359 N N . SER A 1 291 ? 8.816 -7.775 9.813 1.00 90.88 291 SER A N 1
ATOM 2360 C CA . SER A 1 291 ? 7.414 -7.375 9.654 1.00 90.88 291 SER A CA 1
ATOM 2361 C C . SER A 1 291 ? 6.855 -7.832 8.301 1.00 90.88 291 SER A C 1
ATOM 2363 O O . SER A 1 291 ? 5.816 -8.495 8.243 1.00 90.88 291 SER A O 1
ATOM 2365 N N . ARG A 1 292 ? 7.596 -7.590 7.212 1.00 92.56 292 ARG A N 1
ATOM 2366 C CA . ARG A 1 292 ? 7.212 -8.010 5.853 1.00 92.56 292 ARG A CA 1
ATOM 2367 C C . ARG A 1 292 ? 7.216 -9.537 5.698 1.00 92.56 292 ARG A C 1
ATOM 2369 O O . ARG A 1 292 ? 6.303 -10.094 5.088 1.00 92.56 292 ARG A O 1
ATOM 2376 N N . VAL A 1 293 ? 8.172 -10.234 6.313 1.00 91.81 293 VAL A N 1
ATOM 2377 C CA . VAL A 1 293 ? 8.217 -11.709 6.337 1.00 91.81 293 VAL A CA 1
ATOM 2378 C C . VAL A 1 293 ? 7.012 -12.293 7.065 1.00 91.81 293 VAL A C 1
ATOM 2380 O O . VAL A 1 293 ? 6.420 -13.252 6.578 1.00 91.81 293 VAL A O 1
ATOM 2383 N N . ILE A 1 294 ? 6.602 -11.711 8.194 1.00 91.06 294 ILE A N 1
ATOM 2384 C CA . ILE A 1 294 ? 5.413 -12.158 8.931 1.00 91.06 294 ILE A CA 1
ATOM 2385 C C . ILE A 1 294 ? 4.161 -12.017 8.058 1.00 91.06 294 ILE A C 1
ATOM 2387 O O . ILE A 1 294 ? 3.357 -12.947 7.999 1.00 91.06 294 ILE A O 1
ATOM 2391 N N . ILE A 1 295 ? 4.002 -10.898 7.341 1.00 94.19 295 ILE A N 1
ATOM 2392 C CA . ILE A 1 295 ? 2.871 -10.698 6.416 1.00 94.19 295 ILE A CA 1
ATOM 2393 C C . ILE A 1 295 ? 2.884 -11.772 5.318 1.00 94.19 295 ILE A C 1
ATOM 2395 O O . ILE A 1 295 ? 1.855 -12.408 5.070 1.00 94.19 295 ILE A O 1
ATOM 2399 N N . LEU A 1 296 ? 4.050 -12.025 4.714 1.00 92.31 296 LEU A N 1
ATOM 2400 C CA . LEU A 1 296 ? 4.232 -13.069 3.705 1.00 92.31 296 LEU A CA 1
ATOM 2401 C C . LEU A 1 296 ? 3.873 -14.459 4.256 1.00 92.31 296 LEU A C 1
ATOM 2403 O O . LEU A 1 296 ? 3.132 -15.202 3.618 1.00 92.31 296 LEU A O 1
ATOM 2407 N N . GLU A 1 297 ? 4.348 -14.809 5.454 1.00 88.81 297 GLU A N 1
ATOM 2408 C CA . GLU A 1 297 ? 4.066 -16.091 6.110 1.00 88.81 297 GLU A CA 1
ATOM 2409 C C . GLU A 1 297 ? 2.582 -16.267 6.448 1.00 88.81 297 GLU A C 1
ATOM 2411 O O . GLU A 1 297 ? 2.037 -17.369 6.288 1.00 88.81 297 GLU A O 1
ATOM 2416 N N . MET A 1 298 ? 1.921 -15.200 6.912 1.00 91.25 298 MET A N 1
ATOM 2417 C CA . MET A 1 298 ? 0.480 -15.192 7.170 1.00 91.25 298 MET A CA 1
ATOM 2418 C C . MET A 1 298 ? -0.288 -15.486 5.882 1.00 91.25 298 MET A C 1
ATOM 2420 O O . MET A 1 298 ? -1.122 -16.395 5.864 1.00 91.25 298 MET A O 1
ATOM 2424 N N . TYR A 1 299 ? 0.044 -14.779 4.802 1.00 92.25 299 TYR A N 1
ATOM 2425 C CA . TYR A 1 299 ? -0.584 -14.971 3.500 1.00 92.25 299 TYR A CA 1
ATOM 2426 C C . TYR A 1 299 ? -0.335 -16.371 2.934 1.00 92.25 299 TYR A C 1
ATOM 2428 O O . TYR A 1 299 ? -1.282 -17.084 2.588 1.00 92.25 299 TYR A O 1
ATOM 2436 N N . ALA A 1 300 ? 0.918 -16.831 2.963 1.00 88.69 300 ALA A N 1
ATOM 2437 C CA . ALA A 1 300 ? 1.284 -18.170 2.520 1.00 88.69 300 ALA A CA 1
ATOM 2438 C C . ALA A 1 300 ? 0.521 -19.246 3.293 1.00 88.69 300 ALA A C 1
ATOM 2440 O O . ALA A 1 300 ? 0.070 -20.238 2.725 1.00 88.69 300 ALA A O 1
ATOM 2441 N N . SER A 1 301 ? 0.341 -19.057 4.600 1.00 85.38 301 SER A N 1
ATOM 2442 C CA . SER A 1 301 ? -0.366 -20.015 5.449 1.00 85.38 301 SER A CA 1
ATOM 2443 C C . SER A 1 301 ? -1.863 -20.093 5.150 1.00 85.38 301 SER A C 1
ATOM 2445 O O . SER A 1 301 ? -2.438 -21.165 5.340 1.00 85.38 301 SER A O 1
ATOM 2447 N N . ILE A 1 302 ? -2.488 -19.010 4.673 1.00 87.25 302 ILE A N 1
ATOM 2448 C CA . ILE A 1 302 ? -3.869 -19.048 4.173 1.00 87.25 302 ILE A CA 1
ATOM 2449 C C . ILE A 1 302 ? -3.922 -19.804 2.843 1.00 87.25 302 ILE A C 1
ATOM 2451 O O . ILE A 1 302 ? -4.691 -20.758 2.730 1.00 87.25 302 ILE A O 1
ATOM 2455 N N . LYS A 1 303 ? -3.068 -19.451 1.875 1.00 85.75 303 LYS A N 1
ATOM 2456 C CA . LYS A 1 303 ? -3.092 -20.054 0.529 1.00 85.75 303 LYS A CA 1
ATOM 2457 C C . LYS A 1 303 ? -2.664 -21.524 0.496 1.00 85.75 303 LYS A C 1
ATOM 2459 O O . LYS A 1 303 ? -3.110 -22.276 -0.358 1.00 85.75 303 LYS A O 1
ATOM 2464 N N . THR A 1 304 ? -1.853 -21.968 1.456 1.00 79.75 304 THR A N 1
ATOM 2465 C CA . THR A 1 304 ? -1.385 -23.366 1.550 1.00 79.75 304 THR A CA 1
ATOM 2466 C C . THR A 1 304 ? -2.166 -24.218 2.553 1.00 79.75 304 THR A C 1
ATOM 2468 O O . THR A 1 304 ? -1.814 -25.377 2.785 1.00 79.75 304 THR A O 1
ATOM 2471 N N . LYS A 1 305 ? -3.232 -23.680 3.166 1.00 74.56 305 LYS A N 1
ATOM 2472 C CA . LYS A 1 305 ? -3.962 -24.335 4.265 1.00 74.56 305 LYS A CA 1
ATOM 2473 C C . LYS A 1 305 ? -4.523 -25.710 3.887 1.00 74.56 305 LYS A C 1
ATOM 2475 O O . LYS A 1 305 ? -4.516 -26.604 4.732 1.00 74.56 305 LYS A O 1
ATOM 2480 N N . GLU A 1 306 ? -4.973 -25.876 2.647 1.00 65.00 306 GLU A N 1
ATOM 2481 C CA . GLU A 1 306 ? -5.599 -27.106 2.142 1.00 65.00 306 GLU A CA 1
ATOM 2482 C C . GLU A 1 306 ? -4.592 -28.227 1.844 1.00 65.00 306 GLU A C 1
ATOM 2484 O O . GLU A 1 306 ? -4.966 -29.393 1.790 1.00 65.00 306 GLU A O 1
ATOM 2489 N N . LYS A 1 307 ? -3.292 -27.913 1.740 1.00 62.53 307 LYS A N 1
ATOM 2490 C CA . LYS A 1 307 ? -2.228 -28.897 1.467 1.00 62.53 307 LYS A CA 1
ATOM 2491 C C . LYS A 1 307 ? -1.679 -29.586 2.727 1.00 62.53 307 LYS A C 1
ATOM 2493 O O . LYS A 1 307 ? -0.651 -30.258 2.670 1.00 62.53 307 LYS A O 1
ATOM 2498 N N . LYS A 1 308 ? -2.328 -29.419 3.885 1.00 63.44 308 LYS A N 1
ATOM 2499 C CA . LYS A 1 308 ? -1.941 -30.098 5.132 1.00 63.44 308 LYS A CA 1
ATOM 2500 C C . LYS A 1 308 ? -2.372 -31.562 5.085 1.00 63.44 308 LYS A C 1
ATOM 2502 O O . LYS A 1 308 ? -3.480 -31.895 5.490 1.00 63.44 308 LYS A O 1
ATOM 2507 N N . LEU A 1 309 ? -1.481 -32.431 4.631 1.00 65.69 309 LEU A N 1
ATOM 2508 C CA . LEU A 1 309 ? -1.659 -33.875 4.707 1.00 65.69 309 LEU A CA 1
ATOM 2509 C C . LEU A 1 309 ? -1.133 -34.381 6.054 1.00 65.69 309 LEU A C 1
ATOM 2511 O O . LEU A 1 309 ? -0.174 -33.848 6.618 1.00 65.69 309 LEU A O 1
ATOM 2515 N N . SER A 1 310 ? -1.759 -35.417 6.586 1.00 75.31 310 SER A N 1
ATOM 2516 C CA . SER A 1 310 ? -1.260 -36.174 7.730 1.00 75.31 310 SER A CA 1
ATOM 2517 C C . SER A 1 310 ? -1.501 -37.654 7.474 1.00 75.31 310 SER A C 1
ATOM 2519 O O . SER A 1 310 ? -2.440 -38.036 6.774 1.00 75.31 310 SER A O 1
ATOM 2521 N N . ILE A 1 311 ? -0.635 -38.499 8.024 1.00 80.00 311 ILE A N 1
ATOM 2522 C CA . ILE A 1 311 ? -0.925 -39.933 8.096 1.00 80.00 311 ILE A CA 1
ATOM 2523 C C . ILE A 1 311 ? -1.852 -40.189 9.290 1.00 80.00 311 ILE A C 1
ATOM 2525 O O . ILE A 1 311 ? -1.977 -39.337 10.173 1.00 80.00 311 ILE A O 1
ATOM 2529 N N . SER A 1 312 ? -2.510 -41.350 9.354 1.00 82.94 312 SER A N 1
ATOM 2530 C CA . SER A 1 312 ? -3.363 -41.666 10.506 1.00 82.94 312 SER A CA 1
ATOM 2531 C C . SER A 1 312 ? -2.555 -41.637 11.809 1.00 82.94 312 SER A C 1
ATOM 2533 O O . SER A 1 312 ? -1.398 -42.067 11.849 1.00 82.94 312 SER A O 1
ATOM 2535 N N . ASP A 1 313 ? -3.165 -41.176 12.902 1.00 81.06 313 ASP A N 1
ATOM 2536 C CA . ASP A 1 313 ? -2.477 -41.086 14.198 1.00 81.06 313 ASP A CA 1
ATOM 2537 C C . ASP A 1 313 ? -1.964 -42.448 14.683 1.00 81.06 313 ASP A C 1
ATOM 2539 O O . ASP A 1 313 ? -0.898 -42.538 15.295 1.00 81.06 313 ASP A O 1
ATOM 2543 N N . SER A 1 314 ? -2.679 -43.525 14.341 1.00 87.50 314 SER A N 1
ATOM 2544 C CA . SER A 1 314 ? -2.252 -44.900 14.605 1.00 87.50 314 SER A CA 1
ATOM 2545 C C . SER A 1 314 ? -0.949 -45.259 13.884 1.00 87.50 314 SER A C 1
ATOM 2547 O O . SER A 1 314 ? -0.051 -45.838 14.501 1.00 87.50 314 SER A O 1
ATOM 2549 N N . LEU A 1 315 ? -0.815 -44.889 12.606 1.00 87.00 315 LEU A N 1
ATOM 2550 C CA . LEU A 1 315 ? 0.384 -45.144 11.812 1.00 87.00 315 LEU A CA 1
ATOM 2551 C C . LEU A 1 315 ? 1.549 -44.257 12.266 1.00 87.00 315 LEU A C 1
ATOM 2553 O O . LEU A 1 315 ? 2.668 -44.749 12.395 1.00 87.00 315 LEU A O 1
ATOM 2557 N N . ASN A 1 316 ? 1.285 -42.986 12.580 1.00 87.25 316 ASN A N 1
ATOM 2558 C CA . ASN A 1 316 ? 2.292 -42.063 13.102 1.00 87.25 316 ASN A CA 1
ATOM 2559 C C . ASN A 1 316 ? 2.853 -42.518 14.457 1.00 87.25 316 ASN A C 1
ATOM 2561 O O . ASN A 1 316 ? 4.066 -42.495 14.660 1.00 87.25 316 ASN A O 1
ATOM 2565 N N . ARG A 1 317 ? 1.995 -42.982 15.376 1.00 88.38 317 ARG A N 1
ATOM 2566 C CA . ARG A 1 317 ? 2.446 -43.548 16.657 1.00 88.38 317 ARG A CA 1
ATOM 2567 C C . ARG A 1 317 ? 3.343 -44.764 16.431 1.00 88.38 317 ARG A C 1
ATOM 2569 O O . ARG A 1 317 ? 4.439 -44.810 16.980 1.00 88.38 317 ARG A O 1
ATOM 2576 N N . LYS A 1 318 ? 2.927 -45.680 15.550 1.00 91.75 318 LYS A N 1
ATOM 2577 C CA . LYS A 1 318 ? 3.711 -46.872 15.192 1.00 91.75 318 LYS A CA 1
ATOM 2578 C C . LYS A 1 318 ? 5.065 -46.514 14.565 1.00 91.75 318 LYS A C 1
ATOM 2580 O O . LYS A 1 318 ? 6.064 -47.164 14.855 1.00 91.75 318 LYS A O 1
ATOM 2585 N N . LEU A 1 319 ? 5.110 -45.484 13.718 1.00 89.25 319 LEU A N 1
ATOM 2586 C CA . LEU A 1 319 ? 6.351 -44.974 13.131 1.00 89.25 319 LEU A CA 1
ATOM 2587 C C . LEU A 1 319 ? 7.292 -44.418 14.209 1.00 89.25 319 LEU A C 1
ATOM 2589 O O . LEU A 1 319 ? 8.462 -44.791 14.241 1.00 89.25 319 LEU A O 1
ATOM 2593 N N . LYS A 1 320 ? 6.782 -43.574 15.114 1.00 90.25 320 LYS A N 1
ATOM 2594 C CA . LYS A 1 320 ? 7.571 -42.998 16.215 1.00 90.25 320 LYS A CA 1
ATOM 2595 C C . LYS A 1 320 ? 8.125 -44.062 17.159 1.00 90.25 320 LYS A C 1
ATOM 2597 O O . LYS A 1 320 ? 9.281 -43.966 17.557 1.00 90.25 320 LYS A O 1
ATOM 2602 N N . GLU A 1 321 ? 7.327 -45.076 17.487 1.00 90.56 321 GLU A N 1
ATOM 2603 C CA . GLU A 1 321 ? 7.765 -46.212 18.308 1.00 90.56 321 GLU A CA 1
ATOM 2604 C C . GLU A 1 321 ? 8.894 -46.992 17.628 1.00 90.56 321 GLU A C 1
ATOM 2606 O O . GLU A 1 321 ? 9.921 -47.238 18.257 1.00 90.56 321 GLU A O 1
ATOM 2611 N N . LYS A 1 322 ? 8.758 -47.300 16.330 1.00 92.75 322 LYS A N 1
ATOM 2612 C CA . LYS A 1 322 ? 9.820 -47.972 15.566 1.00 92.75 322 LYS A CA 1
ATOM 2613 C C . LYS A 1 322 ? 11.111 -47.160 15.511 1.00 92.75 322 LYS A C 1
ATOM 2615 O O . LYS A 1 322 ? 12.175 -47.714 15.749 1.00 92.75 322 LYS A O 1
ATOM 2620 N N . LEU A 1 323 ? 11.025 -45.858 15.234 1.00 90.44 323 LEU A N 1
ATOM 2621 C CA . LEU A 1 323 ? 12.204 -44.987 15.186 1.00 90.44 323 LEU A CA 1
ATOM 2622 C C . LEU A 1 323 ? 12.897 -44.890 16.549 1.00 90.44 323 LEU A C 1
ATOM 2624 O O . LEU A 1 323 ? 14.122 -44.944 16.615 1.00 90.44 323 LEU A O 1
ATOM 2628 N N . LYS A 1 324 ? 12.124 -44.796 17.638 1.00 89.94 324 LYS A N 1
ATOM 2629 C CA . LYS A 1 324 ? 12.668 -44.814 19.001 1.00 89.94 324 LYS A CA 1
ATOM 2630 C C . LYS A 1 324 ? 13.421 -46.114 19.278 1.00 89.94 324 LYS A C 1
ATOM 2632 O O . LYS A 1 324 ? 14.521 -46.079 19.820 1.00 89.94 324 LYS A O 1
ATOM 2637 N N . GLN A 1 325 ? 12.836 -47.242 18.889 1.00 91.00 325 GLN A N 1
ATOM 2638 C CA . GLN A 1 325 ? 13.446 -48.548 19.084 1.00 91.00 325 GLN A CA 1
ATOM 2639 C C . GLN A 1 325 ? 14.758 -48.685 18.303 1.00 91.00 325 GLN A C 1
ATOM 2641 O O . GLN A 1 325 ? 15.761 -49.067 18.895 1.00 91.00 325 GLN A O 1
ATOM 2646 N N . SER A 1 326 ? 14.795 -48.252 17.041 1.00 91.62 326 SER A N 1
ATOM 2647 C CA . SER A 1 326 ? 16.028 -48.251 16.243 1.00 91.62 326 SER A CA 1
ATOM 2648 C C . SER A 1 326 ? 17.128 -47.360 16.830 1.00 91.62 326 SER A C 1
ATOM 2650 O O . SER A 1 326 ? 18.301 -47.701 16.733 1.00 91.62 326 SER A O 1
ATOM 2652 N N . ILE A 1 327 ? 16.780 -46.239 17.474 1.00 88.75 327 ILE A N 1
ATOM 2653 C CA . ILE A 1 327 ? 17.767 -45.399 18.176 1.00 88.75 327 ILE A CA 1
ATOM 2654 C C . ILE A 1 327 ? 18.340 -46.126 19.398 1.00 88.75 327 ILE A C 1
ATOM 2656 O O . ILE A 1 327 ? 19.546 -46.069 19.625 1.00 88.75 327 ILE A O 1
ATOM 2660 N N . MET A 1 328 ? 17.497 -46.816 20.173 1.00 87.12 328 MET A N 1
ATOM 2661 C CA . MET A 1 328 ? 17.948 -47.594 21.334 1.00 87.12 328 MET A CA 1
ATOM 2662 C C . MET A 1 328 ? 18.827 -48.782 20.921 1.00 87.12 328 MET A C 1
ATOM 2664 O O . MET A 1 328 ? 19.823 -49.067 21.582 1.00 87.12 328 MET A O 1
ATOM 2668 N N . GLU A 1 329 ? 18.479 -49.453 19.823 1.00 91.88 329 GLU A N 1
ATOM 2669 C CA . GLU A 1 329 ? 19.289 -50.524 19.231 1.00 91.88 329 GLU A CA 1
ATOM 2670 C C . GLU A 1 329 ? 20.657 -49.979 18.799 1.00 91.88 329 GLU A C 1
ATOM 2672 O O . GLU A 1 329 ? 21.683 -50.485 19.253 1.00 91.88 329 GLU A O 1
ATOM 2677 N N . PHE A 1 330 ? 20.683 -48.869 18.054 1.00 90.38 330 PHE A N 1
ATOM 2678 C CA . PHE A 1 330 ? 21.921 -48.216 17.623 1.00 90.38 330 PHE A CA 1
ATOM 2679 C C . PHE A 1 330 ? 22.812 -47.785 18.800 1.00 90.38 330 PHE A C 1
ATOM 2681 O O . PHE A 1 330 ? 24.021 -48.013 18.769 1.00 90.38 330 PHE A O 1
ATOM 2688 N N . GLU A 1 331 ? 22.230 -47.208 19.859 1.00 89.62 331 GLU A N 1
ATOM 2689 C CA . GLU A 1 331 ? 22.940 -46.864 21.102 1.00 89.62 331 GLU A CA 1
ATOM 2690 C C . GLU A 1 331 ? 23.604 -48.100 21.727 1.00 89.62 331 GLU A C 1
ATOM 2692 O O . GLU A 1 331 ? 24.769 -48.047 22.129 1.00 89.62 331 GLU A O 1
ATOM 2697 N N . SER A 1 332 ? 22.877 -49.220 21.782 1.00 87.25 332 SER A N 1
ATOM 2698 C CA . SER A 1 332 ? 23.367 -50.466 22.375 1.00 87.25 332 SER A CA 1
ATOM 2699 C C . SER A 1 332 ? 24.467 -51.142 21.550 1.00 87.25 332 SER A C 1
ATOM 2701 O O . SER A 1 332 ? 25.411 -51.677 22.130 1.00 87.25 332 SER A O 1
ATOM 2703 N N . GLU A 1 333 ? 24.384 -51.080 20.218 1.00 91.38 333 GLU A N 1
ATOM 2704 C CA . GLU A 1 333 ? 25.352 -51.689 19.296 1.00 91.38 333 GLU A CA 1
ATOM 2705 C C . GLU A 1 333 ? 26.675 -50.921 19.244 1.00 91.38 333 GLU A C 1
ATOM 2707 O O . GLU A 1 333 ? 27.748 -51.517 19.166 1.00 91.38 333 GLU A O 1
ATOM 2712 N N . THR A 1 334 ? 26.604 -49.591 19.288 1.00 86.62 334 THR A N 1
ATOM 2713 C CA . THR A 1 334 ? 27.776 -48.717 19.137 1.00 86.62 334 THR A CA 1
ATOM 2714 C C . THR A 1 334 ? 28.446 -48.373 20.464 1.00 86.62 334 THR A C 1
ATOM 2716 O O . THR A 1 334 ? 29.607 -47.964 20.478 1.00 86.62 334 THR A O 1
ATOM 2719 N N . GLY A 1 335 ? 27.745 -48.539 21.592 1.00 85.62 335 GLY A N 1
ATOM 2720 C CA . GLY A 1 335 ? 28.282 -48.235 22.918 1.00 85.62 335 GLY A CA 1
ATOM 2721 C C . GLY A 1 335 ? 28.581 -46.747 23.138 1.00 85.62 335 GLY A C 1
ATOM 2722 O O . GLY A 1 335 ? 29.464 -46.427 23.939 1.00 85.62 335 GLY A O 1
ATOM 2723 N N . ILE A 1 336 ? 27.868 -45.861 22.430 1.00 85.12 336 ILE A N 1
ATOM 2724 C CA . ILE A 1 336 ? 28.013 -44.396 22.474 1.00 85.12 336 ILE A CA 1
ATOM 2725 C C . ILE A 1 336 ? 27.919 -43.861 23.914 1.00 85.12 336 ILE A C 1
ATOM 2727 O O . ILE A 1 336 ? 27.028 -44.229 24.684 1.00 85.12 336 ILE A O 1
ATOM 2731 N N . LYS A 1 337 ? 28.833 -42.954 24.288 1.00 88.00 337 LYS A N 1
ATOM 2732 C CA . LYS A 1 337 ? 28.927 -42.349 25.632 1.00 88.00 337 LYS A CA 1
ATOM 2733 C C . LYS A 1 337 ? 29.269 -40.859 25.551 1.00 88.00 337 LYS A C 1
ATOM 2735 O O . LYS A 1 337 ? 29.680 -40.355 24.514 1.00 88.00 337 LYS A O 1
ATOM 2740 N N . GLY A 1 338 ? 29.125 -40.149 26.670 1.00 86.88 338 GLY A N 1
ATOM 2741 C CA . GLY A 1 338 ? 29.541 -38.746 26.775 1.00 86.88 338 GLY A CA 1
ATOM 2742 C C . GLY A 1 338 ? 28.731 -37.807 25.874 1.00 86.88 338 GLY A C 1
ATOM 2743 O O . GLY A 1 338 ? 27.505 -37.890 25.833 1.00 86.88 338 GLY A O 1
ATOM 2744 N N . GLU A 1 339 ? 29.407 -36.896 25.173 1.00 86.88 339 GLU A N 1
ATOM 2745 C CA . GLU A 1 339 ? 28.778 -35.859 24.337 1.00 86.88 339 GLU A CA 1
ATOM 2746 C C . GLU A 1 339 ? 27.970 -36.436 23.166 1.00 86.88 339 GLU A C 1
ATOM 2748 O O . GLU A 1 339 ? 26.881 -35.950 22.857 1.00 86.88 339 GLU A O 1
ATOM 2753 N N . GLU A 1 340 ? 28.444 -37.529 22.570 1.00 86.94 340 GLU A N 1
ATOM 2754 C CA . GLU A 1 340 ? 27.756 -38.231 21.483 1.00 86.94 340 GLU A CA 1
ATOM 2755 C C . GLU A 1 340 ? 26.392 -38.777 21.934 1.00 86.94 340 GLU A C 1
ATOM 2757 O O . GLU A 1 340 ? 25.405 -38.697 21.198 1.00 86.94 340 GLU A O 1
ATOM 2762 N N . LEU A 1 341 ? 26.297 -39.246 23.184 1.00 88.50 341 LEU A N 1
ATOM 2763 C CA . LEU A 1 341 ? 25.034 -39.701 23.766 1.00 88.50 341 LEU A CA 1
ATOM 2764 C C . LEU A 1 341 ? 24.057 -38.535 23.963 1.00 88.50 341 LEU A C 1
ATOM 2766 O O . LEU A 1 341 ? 22.855 -38.686 23.743 1.00 88.50 341 LEU A O 1
ATOM 2770 N N . ILE A 1 342 ? 24.555 -37.358 24.349 1.00 87.12 342 ILE A N 1
ATOM 2771 C CA . ILE A 1 342 ? 23.730 -36.151 24.496 1.00 87.12 342 ILE A CA 1
ATOM 2772 C C . ILE A 1 342 ? 23.143 -35.748 23.137 1.00 87.12 342 ILE A C 1
ATOM 2774 O O . ILE A 1 342 ? 21.944 -35.464 23.049 1.00 87.12 342 ILE A O 1
ATOM 2778 N N . VAL A 1 343 ? 23.956 -35.783 22.077 1.00 86.81 343 VAL A N 1
ATOM 2779 C CA . VAL A 1 343 ? 23.515 -35.510 20.701 1.00 86.81 343 VAL A CA 1
ATOM 2780 C C . VAL A 1 343 ? 22.461 -36.528 20.256 1.00 86.81 343 VAL A C 1
ATOM 2782 O O . VAL A 1 343 ? 21.392 -36.129 19.786 1.00 86.81 343 VAL A O 1
ATOM 2785 N N . LEU A 1 344 ? 22.699 -37.824 20.483 1.00 88.44 344 LEU A N 1
ATOM 2786 C CA . LEU A 1 344 ? 21.765 -38.898 20.128 1.00 88.44 344 LEU A CA 1
ATOM 2787 C C . LEU A 1 344 ? 20.416 -38.754 20.856 1.00 88.44 344 LEU A C 1
ATOM 2789 O O . LEU A 1 344 ? 19.353 -38.845 20.236 1.00 88.44 344 LEU A O 1
ATOM 2793 N N . ARG A 1 345 ? 20.432 -38.426 22.155 1.00 87.88 345 ARG A N 1
ATOM 2794 C CA . ARG A 1 345 ? 19.213 -38.125 22.930 1.00 87.88 345 ARG A CA 1
ATOM 2795 C C . ARG A 1 345 ? 18.505 -36.863 22.435 1.00 87.88 345 ARG A C 1
ATOM 2797 O O . ARG A 1 345 ? 17.276 -36.792 22.484 1.00 87.88 345 ARG A O 1
ATOM 2804 N N . GLY A 1 346 ? 19.246 -35.871 21.944 1.00 86.12 346 GLY A N 1
ATOM 2805 C CA . GLY A 1 346 ? 18.687 -34.694 21.275 1.00 86.12 346 GLY A CA 1
ATOM 2806 C C . GLY A 1 346 ? 17.945 -35.048 19.981 1.00 86.12 346 GLY A C 1
ATOM 2807 O O . GLY A 1 346 ? 16.833 -34.559 19.749 1.00 86.12 346 GLY A O 1
ATOM 2808 N N . MET A 1 347 ? 18.512 -35.949 19.173 1.00 86.38 347 MET A N 1
ATOM 2809 C CA . MET A 1 347 ? 17.870 -36.471 17.961 1.00 86.38 347 MET A CA 1
ATOM 2810 C C . MET A 1 347 ? 16.600 -37.265 18.291 1.00 86.38 347 MET A C 1
ATOM 2812 O O . MET A 1 347 ? 15.556 -37.010 17.690 1.00 86.38 347 MET A O 1
ATOM 2816 N N . GLU A 1 348 ? 16.649 -38.149 19.296 1.00 87.25 348 GLU A N 1
ATOM 2817 C CA . GLU A 1 348 ? 15.486 -38.912 19.776 1.00 87.25 348 GLU A CA 1
ATOM 2818 C C . GLU A 1 348 ? 14.327 -37.978 20.158 1.00 87.25 348 GLU A C 1
ATOM 2820 O O . GLU A 1 348 ? 13.205 -38.128 19.666 1.00 87.25 348 GLU A O 1
ATOM 2825 N N . ARG A 1 349 ? 14.600 -36.955 20.982 1.00 86.44 349 ARG A N 1
ATOM 2826 C CA . ARG A 1 349 ? 13.588 -35.958 21.369 1.00 86.44 349 ARG A CA 1
ATOM 2827 C C . ARG A 1 349 ? 13.003 -35.237 20.157 1.00 86.44 349 ARG A C 1
ATOM 2829 O O . ARG A 1 349 ? 11.791 -35.036 20.107 1.00 86.44 349 ARG A O 1
ATOM 2836 N N . SER A 1 350 ? 13.834 -34.874 19.183 1.00 81.81 350 SER A N 1
ATOM 2837 C CA . SER A 1 350 ? 13.402 -34.156 17.976 1.00 81.81 350 SER A CA 1
ATOM 2838 C C . SER A 1 350 ? 12.493 -35.014 17.087 1.00 81.81 350 SER A C 1
ATOM 2840 O O . SER A 1 350 ? 11.441 -34.552 16.635 1.00 81.81 350 SER A O 1
ATOM 2842 N N . ILE A 1 351 ? 12.832 -36.293 16.905 1.00 83.88 351 ILE A N 1
ATOM 2843 C CA . ILE A 1 351 ? 12.007 -37.261 16.167 1.00 83.88 351 ILE A CA 1
ATOM 2844 C C . ILE A 1 351 ? 10.652 -37.441 16.861 1.00 83.88 351 ILE A C 1
ATOM 2846 O O . ILE A 1 351 ? 9.598 -37.343 16.226 1.00 83.88 351 ILE A O 1
ATOM 2850 N N . LEU A 1 352 ? 10.649 -37.624 18.183 1.00 83.31 352 LEU A N 1
ATOM 2851 C CA . LEU A 1 352 ? 9.412 -37.800 18.948 1.00 83.31 352 LEU A CA 1
ATOM 2852 C C . LEU A 1 352 ? 8.545 -36.531 18.971 1.00 83.31 352 LEU A C 1
ATOM 2854 O O . LEU A 1 352 ? 7.314 -36.633 18.945 1.00 83.31 352 LEU A O 1
ATOM 2858 N N . ALA A 1 353 ? 9.159 -35.347 18.945 1.00 79.12 353 ALA A N 1
ATOM 2859 C CA . ALA A 1 353 ? 8.472 -34.058 18.876 1.00 79.12 353 ALA A CA 1
ATOM 2860 C C . ALA A 1 353 ? 7.966 -33.694 17.466 1.00 79.12 353 ALA A C 1
ATOM 2862 O O . ALA A 1 353 ? 7.176 -32.757 17.325 1.00 79.12 353 ALA A O 1
ATOM 2863 N N . THR A 1 354 ? 8.369 -34.430 16.424 1.00 78.88 354 THR A N 1
ATOM 2864 C CA . THR A 1 354 ? 7.953 -34.154 15.041 1.00 78.88 354 THR A CA 1
ATOM 2865 C C . THR A 1 354 ? 6.427 -34.234 14.915 1.00 78.88 354 THR A C 1
ATOM 2867 O O . THR A 1 354 ? 5.793 -35.201 15.355 1.00 78.88 354 THR A O 1
ATOM 2870 N N . LYS A 1 355 ? 5.805 -33.188 14.359 1.00 75.19 355 LYS A N 1
ATOM 2871 C CA . LYS A 1 355 ? 4.343 -33.096 14.226 1.00 75.19 355 LYS A CA 1
ATOM 2872 C C . LYS A 1 355 ? 3.846 -34.000 13.089 1.00 75.19 355 LYS A C 1
ATOM 2874 O O . LYS A 1 355 ? 4.493 -34.093 12.054 1.00 75.19 355 LYS A O 1
ATOM 2879 N N . ASN A 1 356 ? 2.677 -34.627 13.267 1.00 74.88 356 ASN A N 1
ATOM 2880 C CA . ASN A 1 356 ? 2.013 -35.460 12.250 1.00 74.88 356 ASN A CA 1
ATOM 2881 C C . ASN A 1 356 ? 1.347 -34.594 11.172 1.00 74.88 356 ASN A C 1
ATOM 2883 O O . ASN A 1 356 ? 0.124 -34.489 11.108 1.00 74.88 356 ASN A O 1
ATOM 2887 N N . THR A 1 357 ? 2.139 -33.863 10.400 1.00 69.56 357 THR A N 1
ATOM 2888 C CA . THR A 1 357 ? 1.606 -32.978 9.370 1.00 69.56 357 THR A CA 1
ATOM 2889 C C . THR A 1 357 ? 2.682 -32.646 8.348 1.00 69.56 357 THR A C 1
ATOM 2891 O O . THR A 1 357 ? 3.803 -32.299 8.714 1.00 69.56 357 THR A O 1
ATOM 2894 N N . SER A 1 358 ? 2.324 -32.692 7.067 1.00 69.38 358 SER A N 1
ATOM 2895 C CA . SER A 1 358 ? 3.107 -32.146 5.961 1.00 69.38 358 SER A CA 1
ATOM 2896 C C . SER A 1 358 ? 2.954 -30.623 5.914 1.00 69.38 358 SER A C 1
ATOM 2898 O O . SER A 1 358 ? 2.586 -30.061 4.881 1.00 69.38 358 SER A O 1
ATOM 2900 N N . LEU A 1 359 ? 3.135 -29.933 7.050 1.00 63.16 359 LEU A N 1
ATOM 2901 C CA . LEU A 1 359 ? 3.143 -28.474 7.025 1.00 63.16 359 LEU A CA 1
ATOM 2902 C C . LEU A 1 359 ? 4.250 -28.056 6.058 1.00 63.16 359 LEU A C 1
ATOM 2904 O O . LEU A 1 359 ? 5.406 -28.377 6.338 1.00 63.16 359 LEU A O 1
ATOM 2908 N N . PRO A 1 360 ? 3.917 -27.359 4.957 1.00 65.50 360 PRO A N 1
ATOM 2909 C CA . PRO A 1 360 ? 4.938 -26.939 4.024 1.00 65.50 360 PRO A CA 1
ATOM 2910 C C . PRO A 1 360 ? 5.935 -26.060 4.777 1.00 65.50 360 PRO A C 1
ATOM 2912 O O . PRO A 1 360 ? 5.556 -25.190 5.579 1.00 65.50 360 PRO A O 1
ATOM 2915 N N . THR A 1 361 ? 7.214 -26.333 4.556 1.00 70.50 361 THR A N 1
ATOM 2916 C CA . THR A 1 361 ? 8.328 -25.518 5.028 1.00 70.50 361 THR A CA 1
ATOM 2917 C C . THR A 1 361 ? 8.144 -24.074 4.561 1.00 70.50 361 THR A C 1
ATOM 2919 O O . THR A 1 361 ? 7.404 -23.793 3.617 1.00 70.50 361 THR A O 1
ATOM 2922 N N . LEU A 1 362 ? 8.841 -23.125 5.198 1.00 70.81 362 LEU A N 1
ATOM 2923 C CA . LEU A 1 362 ? 8.814 -21.724 4.759 1.00 70.81 362 LEU A CA 1
ATOM 2924 C C . LEU A 1 362 ? 9.151 -21.596 3.263 1.00 70.81 362 LEU A C 1
ATOM 2926 O O . LEU A 1 362 ? 8.546 -20.787 2.569 1.00 70.81 362 LEU A O 1
ATOM 2930 N N . LYS A 1 363 ? 10.072 -22.437 2.774 1.00 75.19 363 LYS A N 1
ATOM 2931 C CA . LYS A 1 363 ? 10.471 -22.491 1.367 1.00 75.19 363 LYS A CA 1
ATOM 2932 C C . LYS A 1 363 ? 9.338 -22.978 0.468 1.00 75.19 363 LYS A C 1
ATOM 2934 O O . LYS A 1 363 ? 8.972 -22.276 -0.458 1.00 75.19 363 LYS A O 1
ATOM 2939 N N . GLU A 1 364 ? 8.734 -24.123 0.774 1.00 76.12 364 GLU A N 1
ATOM 2940 C CA . GLU A 1 364 ? 7.633 -24.676 -0.034 1.00 76.12 364 GLU A CA 1
ATOM 2941 C C . GLU A 1 364 ? 6.414 -23.745 -0.054 1.00 76.12 364 GLU A C 1
ATOM 2943 O O . GLU A 1 364 ? 5.761 -23.578 -1.080 1.00 76.12 364 GLU A O 1
ATOM 2948 N N . LYS A 1 365 ? 6.126 -23.090 1.077 1.00 78.19 365 LYS A N 1
ATOM 2949 C CA . LYS A 1 365 ? 5.097 -22.048 1.165 1.00 78.19 365 LYS A CA 1
ATOM 2950 C C . LYS A 1 365 ? 5.386 -20.875 0.234 1.00 78.19 365 LYS A C 1
ATOM 2952 O O . LYS A 1 365 ? 4.468 -20.356 -0.392 1.00 78.19 365 LYS A O 1
ATOM 2957 N N . TYR A 1 366 ? 6.644 -20.457 0.176 1.00 81.75 366 TYR A N 1
ATOM 2958 C CA . TYR A 1 366 ? 7.088 -19.357 -0.663 1.00 81.75 366 TYR A CA 1
ATOM 2959 C C . TYR A 1 366 ? 7.065 -19.715 -2.150 1.00 81.75 366 TYR A C 1
ATOM 2961 O O . TYR A 1 366 ? 6.483 -18.980 -2.940 1.00 81.75 366 TYR A O 1
ATOM 2969 N N . GLU A 1 367 ? 7.617 -20.870 -2.520 1.00 82.69 367 GLU A N 1
ATOM 2970 C CA . GLU A 1 367 ? 7.588 -21.389 -3.891 1.00 82.69 367 GLU A CA 1
ATOM 2971 C C . GLU A 1 367 ? 6.147 -21.508 -4.406 1.00 82.69 367 GLU A C 1
ATOM 2973 O O . GLU A 1 367 ? 5.860 -21.148 -5.545 1.00 82.69 367 GLU A O 1
ATOM 2978 N N . GLU A 1 368 ? 5.213 -21.948 -3.558 1.00 81.69 368 GLU A N 1
ATOM 2979 C CA . GLU A 1 368 ? 3.799 -22.005 -3.922 1.00 81.69 368 GLU A CA 1
ATOM 2980 C C . GLU A 1 368 ? 3.176 -20.619 -4.107 1.00 81.69 368 GLU A C 1
ATOM 2982 O O . GLU A 1 368 ? 2.410 -20.421 -5.045 1.00 81.69 368 GLU A O 1
ATOM 2987 N N . LEU A 1 369 ? 3.505 -19.652 -3.246 1.00 86.12 369 LEU A N 1
ATOM 2988 C CA . LEU A 1 369 ? 3.042 -18.279 -3.431 1.00 86.12 369 LEU A CA 1
ATOM 2989 C C . LEU A 1 369 ? 3.557 -17.681 -4.739 1.00 86.12 369 LEU A C 1
ATOM 2991 O O . LEU A 1 369 ? 2.795 -17.027 -5.444 1.00 86.12 369 LEU A O 1
ATOM 2995 N N . LEU A 1 370 ? 4.823 -17.918 -5.083 1.00 87.19 370 LEU A N 1
ATOM 2996 C CA . LEU A 1 370 ? 5.388 -17.431 -6.337 1.00 87.19 370 LEU A CA 1
ATOM 2997 C C . LEU A 1 370 ? 4.646 -17.994 -7.553 1.00 87.19 370 LEU A C 1
ATOM 2999 O O . LEU A 1 370 ? 4.437 -17.256 -8.505 1.00 87.19 370 LEU A O 1
ATOM 3003 N N . ARG A 1 371 ? 4.144 -19.236 -7.504 1.00 85.38 371 ARG A N 1
ATOM 3004 C CA . ARG A 1 371 ? 3.321 -19.815 -8.587 1.00 85.38 371 ARG A CA 1
ATOM 3005 C C . ARG A 1 371 ? 1.995 -19.090 -8.833 1.00 85.38 371 ARG A C 1
ATOM 3007 O O . ARG A 1 371 ? 1.396 -19.299 -9.882 1.00 85.38 371 ARG A O 1
ATOM 3014 N N . ILE A 1 372 ? 1.520 -18.282 -7.883 1.00 86.88 372 ILE A N 1
ATOM 3015 C CA . ILE A 1 372 ? 0.305 -17.470 -8.051 1.00 86.88 372 ILE A CA 1
ATOM 3016 C C . ILE A 1 372 ? 0.579 -16.276 -8.976 1.00 86.88 372 ILE A C 1
ATOM 3018 O O . ILE A 1 372 ? -0.334 -15.797 -9.645 1.00 86.88 372 ILE A O 1
ATOM 3022 N N . LEU A 1 373 ? 1.822 -15.787 -9.018 1.00 90.62 373 LEU A N 1
ATOM 3023 C CA . LEU A 1 373 ? 2.200 -14.650 -9.849 1.00 90.62 373 LEU A CA 1
ATOM 3024 C C . LEU A 1 373 ? 2.597 -15.107 -11.261 1.00 90.62 373 LEU A C 1
ATOM 3026 O O . LEU A 1 373 ? 3.192 -16.176 -11.419 1.00 90.62 373 LEU A O 1
ATOM 3030 N N . PRO A 1 374 ? 2.341 -14.282 -12.290 1.00 93.06 374 PRO A N 1
ATOM 3031 C CA . PRO A 1 374 ? 2.900 -14.500 -13.618 1.00 93.06 374 PRO A CA 1
ATOM 3032 C C . PRO A 1 374 ? 4.430 -14.584 -13.574 1.00 93.06 374 PRO A C 1
ATOM 3034 O O . PRO A 1 374 ? 5.089 -13.798 -12.888 1.00 93.06 374 PRO A O 1
ATOM 3037 N N . SER A 1 375 ? 5.015 -15.512 -14.336 1.00 90.69 375 SER A N 1
ATOM 3038 C CA . SER A 1 375 ? 6.472 -15.722 -14.373 1.00 90.69 375 SER A CA 1
ATOM 3039 C C . SER A 1 375 ? 7.246 -14.481 -14.821 1.00 90.69 375 SER A C 1
ATOM 3041 O O . SER A 1 375 ? 8.367 -14.246 -14.378 1.00 90.69 375 SER A O 1
ATOM 3043 N N . THR A 1 376 ? 6.635 -13.680 -15.684 1.00 92.56 376 THR A N 1
ATOM 3044 C CA . THR A 1 376 ? 7.115 -12.384 -16.170 1.00 92.56 376 THR A CA 1
ATOM 3045 C C . THR A 1 376 ? 7.236 -11.369 -15.034 1.00 92.56 376 THR A C 1
ATOM 3047 O O . THR A 1 376 ? 8.314 -10.815 -14.824 1.00 92.56 376 THR A O 1
ATOM 3050 N N . LEU A 1 377 ? 6.201 -11.214 -14.205 1.00 93.75 377 LEU A N 1
ATOM 3051 C CA . LEU A 1 377 ? 6.255 -10.351 -13.022 1.00 93.75 377 LEU A CA 1
ATOM 3052 C C . LEU A 1 377 ? 7.271 -10.841 -11.974 1.00 93.75 377 LEU A C 1
ATOM 3054 O O . LEU A 1 377 ? 7.961 -10.027 -11.360 1.00 93.75 377 LEU A O 1
ATOM 3058 N N . ILE A 1 378 ? 7.432 -12.159 -11.799 1.00 92.94 378 ILE A N 1
ATOM 3059 C CA . ILE A 1 378 ? 8.506 -12.720 -10.954 1.00 92.94 378 ILE A CA 1
ATOM 3060 C C . ILE A 1 378 ? 9.882 -12.302 -11.492 1.00 92.94 378 ILE A C 1
ATOM 3062 O O . ILE A 1 378 ? 10.752 -11.927 -10.705 1.00 92.94 378 ILE A O 1
ATOM 3066 N N . GLY A 1 379 ? 10.065 -12.313 -12.817 1.00 92.69 379 GLY A N 1
ATOM 3067 C CA . GLY A 1 379 ? 11.279 -11.838 -13.486 1.00 92.69 379 GLY A CA 1
ATOM 3068 C C . GLY A 1 379 ? 11.573 -10.355 -13.242 1.00 92.69 379 GLY A C 1
ATOM 3069 O O . GLY A 1 379 ? 12.737 -9.992 -13.070 1.00 92.69 379 GLY A O 1
ATOM 3070 N N . VAL A 1 380 ? 10.536 -9.514 -13.150 1.00 94.81 380 VAL A N 1
ATOM 3071 C CA . VAL A 1 380 ? 10.663 -8.093 -12.775 1.00 94.81 380 VAL A CA 1
ATOM 3072 C C . VAL A 1 380 ? 11.085 -7.939 -11.319 1.00 94.81 380 VAL A C 1
ATOM 3074 O O . VAL A 1 380 ? 12.043 -7.226 -11.027 1.00 94.81 380 VAL A O 1
ATOM 3077 N N . ILE A 1 381 ? 10.393 -8.605 -10.390 1.00 94.38 381 ILE A N 1
ATOM 3078 C CA . ILE A 1 381 ? 10.686 -8.488 -8.954 1.00 94.38 381 ILE A CA 1
ATOM 3079 C C . ILE A 1 381 ? 12.088 -9.037 -8.653 1.00 94.38 381 ILE A C 1
ATOM 3081 O O . ILE A 1 381 ? 12.820 -8.443 -7.867 1.00 94.38 381 ILE A O 1
ATOM 3085 N N . SER A 1 382 ? 12.476 -10.136 -9.309 1.00 91.88 382 SER A N 1
ATOM 3086 C CA . SER A 1 382 ? 13.823 -10.711 -9.284 1.00 91.88 382 SER A CA 1
ATOM 3087 C C . SER A 1 382 ? 14.332 -11.082 -7.878 1.00 91.88 382 SER A C 1
ATOM 3089 O O . SER A 1 382 ? 15.460 -10.754 -7.505 1.00 91.88 382 SER A O 1
ATOM 3091 N N . ILE A 1 383 ? 13.512 -11.783 -7.081 1.00 88.62 383 ILE A N 1
ATOM 3092 C CA . ILE A 1 383 ? 13.966 -12.400 -5.819 1.00 88.62 383 ILE A CA 1
ATOM 3093 C C . ILE A 1 383 ? 14.628 -13.744 -6.126 1.00 88.62 383 ILE A C 1
ATOM 3095 O O . ILE A 1 383 ? 13.994 -14.639 -6.682 1.00 88.62 383 ILE A O 1
ATOM 3099 N N . SER A 1 384 ? 15.896 -13.886 -5.744 1.00 87.62 384 SER A N 1
ATOM 3100 C CA . SER A 1 384 ? 16.669 -15.117 -5.939 1.00 87.62 384 SER A CA 1
ATOM 3101 C C . SER A 1 384 ? 16.497 -16.126 -4.792 1.00 87.62 384 SER A C 1
ATOM 3103 O O . SER A 1 384 ? 16.068 -15.795 -3.686 1.00 87.62 384 SER A O 1
ATOM 3105 N N . ASP A 1 385 ? 16.915 -17.375 -5.014 1.00 85.94 385 ASP A N 1
ATOM 3106 C CA . ASP A 1 385 ? 16.997 -18.378 -3.942 1.00 85.94 385 ASP A CA 1
ATOM 3107 C C . ASP A 1 385 ? 17.947 -17.950 -2.811 1.00 85.94 385 ASP A C 1
ATOM 3109 O O . ASP A 1 385 ? 17.732 -18.286 -1.643 1.00 85.94 385 ASP A O 1
ATOM 3113 N N . GLU A 1 386 ? 19.008 -17.212 -3.141 1.00 88.62 386 GLU A N 1
ATOM 3114 C CA . GLU A 1 386 ? 19.970 -16.716 -2.157 1.00 88.62 386 GLU A CA 1
ATOM 3115 C C . GLU A 1 386 ? 19.370 -15.595 -1.299 1.00 88.62 386 GLU A C 1
ATOM 3117 O O . GLU A 1 386 ? 19.529 -15.595 -0.076 1.00 88.62 386 GLU A O 1
ATOM 3122 N N . ASP A 1 387 ? 18.589 -14.705 -1.912 1.00 88.94 387 ASP A N 1
ATOM 3123 C CA . ASP A 1 387 ? 17.786 -13.705 -1.204 1.00 88.94 387 ASP A CA 1
ATOM 3124 C C . ASP A 1 387 ? 16.843 -14.368 -0.198 1.00 88.94 387 ASP A C 1
ATOM 3126 O O . ASP A 1 387 ? 16.781 -13.979 0.971 1.00 88.94 387 ASP A O 1
ATOM 3130 N N . PHE A 1 388 ? 16.158 -15.433 -0.617 1.00 86.50 388 PHE A N 1
ATOM 3131 C CA . PHE A 1 388 ? 15.260 -16.172 0.261 1.00 86.50 388 PHE A CA 1
ATOM 3132 C C . PHE A 1 388 ? 15.994 -16.832 1.441 1.00 86.50 388 PHE A C 1
ATOM 3134 O O . PHE A 1 388 ? 15.528 -16.762 2.585 1.00 86.50 388 PHE A O 1
ATOM 3141 N N . LYS A 1 389 ? 17.164 -17.443 1.207 1.00 87.12 389 LYS A N 1
ATOM 3142 C CA . LYS A 1 389 ? 17.993 -17.990 2.297 1.00 87.12 389 LYS A CA 1
ATOM 3143 C C . LYS A 1 389 ? 18.389 -16.906 3.293 1.00 87.12 389 LYS A C 1
ATOM 3145 O O . LYS A 1 389 ? 18.360 -17.171 4.497 1.00 87.12 389 LYS A O 1
ATOM 3150 N N . ARG A 1 390 ? 18.717 -15.698 2.823 1.00 88.50 390 ARG A N 1
ATOM 3151 C CA . ARG A 1 390 ? 19.029 -14.561 3.699 1.00 88.50 390 ARG A CA 1
ATOM 3152 C C . ARG A 1 390 ? 17.835 -14.112 4.518 1.00 88.50 390 ARG A C 1
ATOM 3154 O O . ARG A 1 390 ? 17.974 -13.979 5.731 1.00 88.50 390 ARG A O 1
ATOM 3161 N N . ILE A 1 391 ? 16.668 -13.959 3.892 1.00 88.75 391 ILE A N 1
ATOM 3162 C CA . ILE A 1 391 ? 15.416 -13.634 4.588 1.00 88.75 391 ILE A CA 1
ATOM 3163 C C . ILE A 1 391 ? 15.162 -14.641 5.714 1.00 88.75 391 ILE A C 1
ATOM 3165 O O . ILE A 1 391 ? 14.914 -14.258 6.860 1.00 88.75 391 ILE A O 1
ATOM 3169 N N . LYS A 1 392 ? 15.273 -15.937 5.404 1.00 87.06 392 LYS A N 1
ATOM 3170 C CA . LYS A 1 392 ? 15.094 -17.006 6.387 1.00 87.06 392 LYS A CA 1
ATOM 3171 C C . LYS A 1 392 ? 16.125 -16.910 7.514 1.00 87.06 392 LYS A C 1
ATOM 3173 O O . LYS A 1 392 ? 15.741 -16.947 8.679 1.00 87.06 392 LYS A O 1
ATOM 3178 N N . LYS A 1 393 ? 17.411 -16.758 7.178 1.00 88.56 393 LYS A N 1
ATOM 3179 C CA . LYS A 1 393 ? 18.498 -16.631 8.161 1.00 88.56 393 LYS A CA 1
ATOM 3180 C C . LYS A 1 393 ? 18.262 -15.443 9.091 1.00 88.56 393 LYS A C 1
ATOM 3182 O O . LYS A 1 393 ? 18.392 -15.602 10.296 1.00 88.56 393 LYS A O 1
ATOM 3187 N N . LEU A 1 394 ? 17.875 -14.286 8.554 1.00 88.69 394 LEU A N 1
ATOM 3188 C CA . LEU A 1 394 ? 17.562 -13.096 9.342 1.00 88.69 394 LEU A CA 1
ATOM 3189 C C . LEU A 1 394 ? 16.401 -13.358 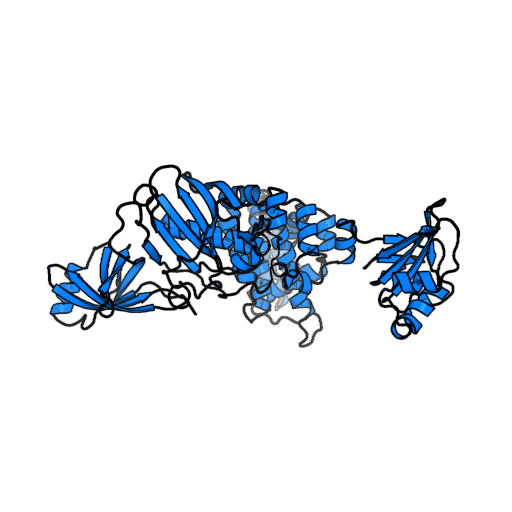10.308 1.00 88.69 394 LEU A C 1
ATOM 3191 O O . LEU A 1 394 ? 16.524 -13.099 11.504 1.00 88.69 394 LEU A O 1
ATOM 3195 N N . ARG A 1 395 ? 15.291 -13.907 9.807 1.00 88.19 395 ARG A N 1
ATOM 3196 C CA . ARG A 1 395 ? 14.111 -14.228 10.616 1.00 88.19 395 ARG A CA 1
ATOM 3197 C C . ARG A 1 395 ? 14.441 -15.215 11.737 1.00 88.19 395 ARG A C 1
ATOM 3199 O O . ARG A 1 395 ? 14.038 -14.983 12.874 1.00 88.19 395 ARG A O 1
ATOM 3206 N N . ASP A 1 396 ? 15.185 -16.276 11.433 1.00 86.81 396 ASP A N 1
ATOM 3207 C CA . ASP A 1 396 ? 15.607 -17.274 12.421 1.00 86.81 396 ASP A CA 1
ATOM 3208 C C . ASP A 1 396 ? 16.586 -16.661 13.438 1.00 86.81 396 ASP A C 1
ATOM 3210 O O . ASP A 1 396 ? 16.450 -16.895 14.638 1.00 86.81 396 ASP A O 1
ATOM 3214 N N . SER A 1 397 ? 17.521 -15.812 12.994 1.00 88.25 397 SER A N 1
ATOM 3215 C CA . SER A 1 397 ? 18.431 -15.087 13.885 1.00 88.25 397 SER A CA 1
ATOM 3216 C C . SER A 1 397 ? 17.674 -14.205 14.877 1.00 88.25 397 SER A C 1
ATOM 3218 O O . SER A 1 397 ? 17.903 -14.324 16.078 1.00 88.25 397 SER A O 1
ATOM 3220 N N . ILE A 1 398 ? 16.728 -13.381 14.411 1.00 85.75 398 ILE A N 1
ATOM 3221 C CA . ILE A 1 398 ? 15.939 -12.504 15.292 1.00 85.75 398 ILE A CA 1
ATOM 3222 C C . ILE A 1 398 ? 15.074 -13.333 16.250 1.00 85.75 398 ILE A C 1
ATOM 3224 O O . ILE A 1 398 ? 15.046 -13.053 17.446 1.00 85.75 398 ILE A O 1
ATOM 3228 N N . ALA A 1 399 ? 14.405 -14.380 15.753 1.00 82.19 399 ALA A N 1
ATOM 3229 C CA . ALA A 1 399 ? 13.536 -15.233 16.567 1.00 82.19 399 ALA A CA 1
ATOM 3230 C C . ALA A 1 399 ? 14.287 -15.974 17.687 1.00 82.19 399 ALA A C 1
ATOM 3232 O O . ALA A 1 399 ? 13.698 -16.281 18.724 1.00 82.19 399 ALA A O 1
ATOM 3233 N N . HIS A 1 400 ? 15.574 -16.260 17.485 1.00 85.25 400 HIS A N 1
ATOM 3234 C CA . HIS A 1 400 ? 16.420 -16.961 18.449 1.00 85.25 400 HIS A CA 1
ATOM 3235 C C . HIS A 1 400 ? 17.393 -16.043 19.206 1.00 85.25 400 HIS A C 1
ATOM 3237 O O . HIS A 1 400 ? 18.156 -16.536 20.030 1.00 85.25 400 HIS A O 1
ATOM 3243 N N . GLY A 1 401 ? 17.369 -14.728 18.956 1.00 83.81 401 GLY A N 1
ATOM 3244 C CA . GLY A 1 401 ? 18.303 -13.771 19.563 1.00 83.81 401 GLY A CA 1
ATOM 3245 C C . GLY A 1 401 ? 19.760 -13.961 19.123 1.00 83.81 401 GLY A C 1
ATOM 3246 O O . GLY A 1 401 ? 20.674 -13.533 19.824 1.00 83.81 401 GLY A O 1
ATOM 3247 N N . ASN A 1 402 ? 19.987 -14.618 17.984 1.00 85.94 402 ASN A N 1
ATOM 3248 C CA . ASN A 1 402 ? 21.320 -14.870 17.450 1.00 85.94 402 ASN A CA 1
ATOM 3249 C C . ASN A 1 402 ? 21.832 -13.654 16.662 1.00 85.94 402 ASN A C 1
ATOM 3251 O O . ASN A 1 402 ? 21.044 -12.981 15.989 1.00 85.94 402 ASN A O 1
ATOM 3255 N N . PRO A 1 403 ? 23.154 -13.401 16.656 1.00 83.94 403 PRO A N 1
ATOM 3256 C CA . PRO A 1 403 ? 23.734 -12.373 15.803 1.00 83.94 403 PRO A CA 1
ATOM 3257 C C . PRO A 1 403 ? 23.465 -12.672 14.320 1.00 83.94 403 PRO A C 1
ATOM 3259 O O . PRO A 1 403 ? 23.443 -13.828 13.885 1.00 83.94 403 PRO A O 1
ATOM 3262 N N . TYR A 1 404 ? 23.268 -11.615 13.532 1.00 83.56 404 TYR A N 1
ATOM 3263 C CA . TYR A 1 404 ? 23.130 -11.690 12.080 1.00 83.56 404 TYR A CA 1
ATOM 3264 C C . TYR A 1 404 ? 24.284 -10.939 11.414 1.00 83.56 404 TYR A C 1
ATOM 3266 O O . TYR A 1 404 ? 24.533 -9.776 11.719 1.00 83.56 404 TYR A O 1
ATOM 3274 N N . SER A 1 405 ? 24.974 -11.615 10.498 1.00 83.56 405 SER A N 1
ATOM 3275 C CA . SER A 1 405 ? 26.009 -11.041 9.637 1.00 83.56 405 SER A CA 1
ATOM 3276 C C . SER A 1 405 ? 25.372 -10.498 8.354 1.00 83.56 405 SER A C 1
ATOM 3278 O O . SER A 1 405 ? 24.660 -11.252 7.683 1.00 83.56 405 SER A O 1
ATOM 3280 N N . THR A 1 406 ? 25.660 -9.246 8.006 1.00 84.38 406 THR A N 1
ATOM 3281 C CA . THR A 1 406 ? 25.232 -8.598 6.752 1.00 84.38 406 THR A CA 1
ATOM 3282 C C . THR A 1 406 ? 25.760 -9.328 5.512 1.00 84.38 406 THR A C 1
ATOM 3284 O O . THR A 1 406 ? 26.654 -10.176 5.604 1.00 84.38 406 THR A O 1
ATOM 3287 N N . TYR A 1 407 ? 25.213 -9.002 4.337 1.00 83.56 407 TYR A N 1
ATOM 3288 C CA . TYR A 1 407 ? 25.666 -9.517 3.043 1.00 83.56 407 TYR A CA 1
ATOM 3289 C C . TYR A 1 407 ? 27.167 -9.305 2.848 1.00 83.56 407 TYR A C 1
ATOM 3291 O O . TYR A 1 407 ? 27.872 -10.232 2.453 1.00 83.56 407 TYR A O 1
ATOM 3299 N N . SER A 1 408 ? 27.622 -8.075 3.091 1.00 81.69 408 SER A N 1
ATOM 3300 C CA . SER A 1 408 ? 28.998 -7.628 2.871 1.00 81.69 408 SER A CA 1
ATOM 3301 C C . SER A 1 408 ? 29.975 -8.197 3.903 1.00 81.69 408 SER A C 1
ATOM 3303 O O . SER A 1 408 ? 31.171 -8.253 3.638 1.00 81.69 408 SER A O 1
ATOM 3305 N N . GLY A 1 409 ? 29.471 -8.638 5.060 1.00 76.88 409 GLY A N 1
ATOM 3306 C CA . GLY A 1 409 ? 30.284 -8.996 6.222 1.00 76.88 409 GLY A CA 1
ATOM 3307 C C . GLY A 1 409 ? 30.670 -7.798 7.097 1.00 76.88 409 GLY A C 1
ATOM 3308 O O . GLY A 1 409 ? 31.183 -8.013 8.192 1.00 76.88 409 GLY A O 1
ATOM 3309 N N . ASP A 1 410 ? 30.353 -6.574 6.660 1.00 75.19 410 ASP A N 1
ATOM 3310 C CA . ASP A 1 410 ? 30.693 -5.307 7.315 1.00 75.19 410 ASP A CA 1
ATOM 3311 C C . ASP A 1 410 ? 29.425 -4.522 7.728 1.00 75.19 410 ASP A C 1
ATOM 3313 O O . ASP A 1 410 ? 28.319 -5.059 7.799 1.00 75.19 410 ASP A O 1
ATOM 3317 N N . ILE A 1 411 ? 29.561 -3.224 8.021 1.00 79.56 411 ILE A N 1
ATOM 3318 C CA . ILE A 1 411 ? 28.453 -2.333 8.423 1.00 79.56 411 ILE A CA 1
ATOM 3319 C C . ILE A 1 411 ? 27.514 -1.995 7.238 1.00 79.56 411 ILE A C 1
ATOM 3321 O O . ILE A 1 411 ? 26.428 -1.459 7.450 1.00 79.56 411 ILE A O 1
ATOM 3325 N N . ASP A 1 412 ? 27.889 -2.316 5.994 1.00 88.00 412 ASP A N 1
ATOM 3326 C CA . ASP A 1 412 ? 27.060 -2.047 4.814 1.00 88.00 412 ASP A CA 1
ATOM 3327 C C . ASP A 1 412 ? 25.827 -2.966 4.757 1.00 88.00 412 ASP A C 1
ATOM 3329 O O . ASP A 1 412 ? 25.949 -4.185 4.611 1.00 88.00 412 ASP A O 1
ATOM 3333 N N . ILE A 1 413 ? 24.651 -2.337 4.840 1.00 88.25 413 ILE A N 1
ATOM 3334 C CA . ILE A 1 413 ? 23.317 -2.955 4.817 1.00 88.25 413 ILE A CA 1
ATOM 3335 C C . ILE A 1 413 ? 22.541 -2.653 3.525 1.00 88.25 413 ILE A C 1
ATOM 3337 O O . ILE A 1 413 ? 21.324 -2.843 3.470 1.00 88.25 413 ILE A O 1
ATOM 3341 N N . THR A 1 414 ? 23.205 -2.141 2.484 1.00 90.00 414 THR A N 1
ATOM 3342 C CA . THR A 1 414 ? 22.548 -1.739 1.229 1.00 90.00 414 THR A CA 1
ATOM 3343 C C . THR A 1 414 ? 21.755 -2.893 0.619 1.00 90.00 414 THR A C 1
ATOM 3345 O O . THR A 1 414 ? 20.604 -2.713 0.224 1.00 90.00 414 THR A O 1
ATOM 3348 N N . HIS A 1 415 ? 22.331 -4.098 0.600 1.00 90.00 415 HIS A N 1
ATOM 3349 C CA . HIS A 1 415 ? 21.652 -5.282 0.078 1.00 90.00 415 HIS A CA 1
ATOM 3350 C C . HIS A 1 415 ? 20.417 -5.652 0.911 1.00 90.00 415 HIS A C 1
ATOM 3352 O O . HIS A 1 415 ? 19.374 -5.990 0.357 1.00 90.00 415 HIS A O 1
ATOM 3358 N N . GLU A 1 416 ? 20.503 -5.602 2.240 1.00 91.50 416 GLU A N 1
ATOM 3359 C CA . GLU A 1 416 ? 19.380 -5.867 3.141 1.00 91.50 416 GLU A CA 1
ATOM 3360 C C . GLU A 1 416 ? 18.237 -4.873 2.934 1.00 91.50 416 GLU A C 1
ATOM 3362 O O . GLU A 1 416 ? 17.080 -5.289 2.917 1.00 91.50 416 GLU A O 1
ATOM 3367 N N . ILE A 1 417 ? 18.542 -3.589 2.722 1.00 90.62 417 ILE A N 1
ATOM 3368 C CA . ILE A 1 417 ? 17.536 -2.563 2.416 1.00 90.62 417 ILE A CA 1
ATOM 3369 C C . ILE A 1 417 ? 16.883 -2.834 1.053 1.00 90.62 417 ILE A C 1
ATOM 3371 O O . ILE A 1 417 ? 15.656 -2.836 0.956 1.00 90.62 417 ILE A O 1
ATOM 3375 N N . GLN A 1 418 ? 17.667 -3.134 0.012 1.00 93.19 418 GLN A N 1
ATOM 3376 C CA . GLN A 1 418 ? 17.116 -3.488 -1.304 1.00 93.19 418 GLN A CA 1
ATOM 3377 C C . GLN A 1 418 ? 16.217 -4.727 -1.220 1.00 93.19 418 GLN A C 1
ATOM 3379 O O . GLN A 1 418 ? 15.110 -4.742 -1.758 1.00 93.19 418 GLN A O 1
ATOM 3384 N N . LEU A 1 419 ? 16.664 -5.753 -0.495 1.00 92.75 419 LEU A N 1
ATOM 3385 C CA . LEU A 1 419 ? 15.918 -6.986 -0.269 1.00 92.75 419 LEU A CA 1
ATOM 3386 C C . LEU A 1 419 ? 14.627 -6.742 0.518 1.00 92.75 419 LEU A C 1
ATOM 3388 O O . LEU A 1 419 ? 13.584 -7.307 0.183 1.00 92.75 419 LEU A O 1
ATOM 3392 N N . ASN A 1 420 ? 14.682 -5.878 1.535 1.00 93.44 420 ASN A N 1
ATOM 3393 C CA . ASN A 1 420 ? 13.516 -5.426 2.280 1.00 93.44 420 ASN A CA 1
ATOM 3394 C C . ASN A 1 420 ? 12.476 -4.845 1.318 1.00 93.44 420 ASN A C 1
ATOM 3396 O O . ASN A 1 420 ? 11.316 -5.266 1.320 1.00 93.44 420 ASN A O 1
ATOM 3400 N N . ASP A 1 421 ? 12.875 -3.885 0.487 1.00 94.38 421 ASP A N 1
ATOM 3401 C CA . ASP A 1 421 ? 11.974 -3.172 -0.420 1.00 94.38 421 ASP A CA 1
ATOM 3402 C C . ASP A 1 421 ? 11.459 -4.059 -1.548 1.00 94.38 421 ASP A C 1
ATOM 3404 O O . ASP A 1 421 ? 10.265 -4.036 -1.843 1.00 94.38 421 ASP A O 1
ATOM 3408 N N . ARG A 1 422 ? 12.288 -4.963 -2.071 1.00 94.69 422 ARG A N 1
ATOM 3409 C CA . ARG A 1 422 ? 11.871 -6.006 -3.018 1.00 94.69 422 ARG A CA 1
ATOM 3410 C C . ARG A 1 422 ? 10.823 -6.950 -2.427 1.00 94.69 422 ARG A C 1
ATOM 3412 O O . ARG A 1 422 ? 9.867 -7.317 -3.110 1.00 94.69 422 ARG A O 1
ATOM 3419 N N . LEU A 1 423 ? 10.949 -7.305 -1.147 1.00 94.62 423 LEU A N 1
ATOM 3420 C CA . LEU A 1 423 ? 9.931 -8.084 -0.440 1.00 94.62 423 LEU A CA 1
ATOM 3421 C C . LEU A 1 423 ? 8.610 -7.306 -0.316 1.00 94.62 423 LEU A C 1
ATOM 3423 O O . LEU A 1 423 ? 7.540 -7.898 -0.450 1.00 94.62 423 LEU A O 1
ATOM 3427 N N . LEU A 1 424 ? 8.662 -5.986 -0.114 1.00 95.62 424 LEU A N 1
ATOM 3428 C CA . LEU A 1 424 ? 7.464 -5.144 -0.129 1.00 95.62 424 LEU A CA 1
ATOM 3429 C C . LEU A 1 424 ? 6.828 -5.085 -1.525 1.00 95.62 424 LEU A C 1
ATOM 3431 O O . LEU A 1 424 ? 5.613 -5.236 -1.623 1.00 95.62 424 LEU A O 1
ATOM 3435 N N . VAL A 1 425 ? 7.625 -4.958 -2.594 1.00 96.25 425 VAL A N 1
ATOM 3436 C CA . VAL A 1 425 ? 7.137 -5.043 -3.987 1.00 96.25 425 VAL A CA 1
ATOM 3437 C C . VAL A 1 425 ? 6.386 -6.355 -4.221 1.00 96.25 425 VAL A C 1
ATOM 3439 O O . VAL A 1 425 ? 5.275 -6.347 -4.753 1.00 96.25 425 VAL A O 1
ATOM 3442 N N . LEU A 1 426 ? 6.948 -7.478 -3.763 1.00 95.88 426 LEU A N 1
ATOM 3443 C CA . LEU A 1 426 ? 6.302 -8.786 -3.864 1.00 95.88 426 LEU A CA 1
ATOM 3444 C C . LEU A 1 426 ? 4.947 -8.822 -3.140 1.00 95.88 426 LEU A C 1
ATOM 3446 O O . LEU A 1 426 ? 3.956 -9.285 -3.706 1.00 95.88 426 LEU A O 1
ATOM 3450 N N . LEU A 1 427 ? 4.889 -8.332 -1.899 1.00 96.44 427 LEU A N 1
ATOM 3451 C CA . LEU A 1 427 ? 3.642 -8.277 -1.131 1.00 96.44 427 LEU A CA 1
ATOM 3452 C C . LEU A 1 427 ? 2.588 -7.416 -1.832 1.00 96.44 427 LEU A C 1
ATOM 3454 O O . LEU A 1 427 ? 1.429 -7.815 -1.909 1.00 96.44 427 LEU A O 1
ATOM 3458 N N . ILE A 1 428 ? 2.992 -6.271 -2.379 1.00 97.00 428 ILE A N 1
ATOM 3459 C CA . ILE A 1 428 ? 2.109 -5.374 -3.127 1.00 97.00 428 ILE A CA 1
ATOM 3460 C C . ILE A 1 428 ? 1.535 -6.051 -4.368 1.00 97.00 428 ILE A C 1
ATOM 3462 O O . ILE A 1 428 ? 0.344 -5.900 -4.624 1.00 97.00 428 ILE A O 1
ATOM 3466 N N . CYS A 1 429 ? 2.324 -6.853 -5.086 1.00 97.00 429 CYS A N 1
ATOM 3467 C CA . CYS A 1 429 ? 1.810 -7.624 -6.218 1.00 97.00 429 CYS A CA 1
ATOM 3468 C C . CYS A 1 429 ? 0.660 -8.541 -5.783 1.00 97.00 429 CYS A C 1
ATOM 3470 O O . CYS A 1 429 ? -0.403 -8.522 -6.399 1.00 97.00 429 CYS A O 1
ATOM 3472 N N . PHE A 1 430 ? 0.824 -9.290 -4.685 1.00 96.62 430 PHE A N 1
ATOM 3473 C CA . PHE A 1 430 ? -0.251 -10.138 -4.157 1.00 96.62 430 PHE A CA 1
ATOM 3474 C C . PHE A 1 430 ? -1.492 -9.336 -3.763 1.00 96.62 430 PHE A C 1
ATOM 3476 O O . PHE A 1 430 ? -2.605 -9.724 -4.114 1.00 96.62 430 PHE A O 1
ATOM 3483 N N . VAL A 1 431 ? -1.300 -8.207 -3.077 1.00 97.38 431 VAL A N 1
ATOM 3484 C CA . VAL A 1 431 ? -2.393 -7.307 -2.694 1.00 97.38 431 VAL A CA 1
ATOM 3485 C C . VAL A 1 431 ? -3.145 -6.809 -3.931 1.00 97.38 431 VAL A C 1
ATOM 3487 O O . VAL A 1 431 ? -4.373 -6.790 -3.933 1.00 97.38 431 VAL A O 1
ATOM 3490 N N . TYR A 1 432 ? -2.433 -6.430 -4.993 1.00 97.56 432 TYR A N 1
ATOM 3491 C CA . TYR A 1 432 ? -3.028 -5.870 -6.208 1.00 97.56 432 TYR A CA 1
ATOM 3492 C C . TYR A 1 432 ? -3.799 -6.929 -6.998 1.00 97.56 432 TYR A C 1
ATOM 3494 O O . TYR A 1 432 ? -4.913 -6.650 -7.445 1.00 97.56 432 TYR A O 1
ATOM 3502 N N . PHE A 1 433 ? -3.301 -8.165 -7.073 1.00 96.56 433 PHE A N 1
ATOM 3503 C CA . PHE A 1 433 ? -4.081 -9.273 -7.630 1.00 96.56 433 PHE A CA 1
ATOM 3504 C C . PHE A 1 433 ? -5.371 -9.538 -6.839 1.00 96.56 433 PHE A C 1
ATOM 3506 O O . PHE A 1 433 ? -6.419 -9.727 -7.456 1.00 96.56 433 PHE A O 1
ATOM 3513 N N . GLU A 1 434 ? -5.346 -9.487 -5.500 1.00 96.19 434 GLU A N 1
ATOM 3514 C CA . GLU A 1 434 ? -6.574 -9.624 -4.691 1.00 96.19 434 GLU A CA 1
ATOM 3515 C C . GLU A 1 434 ? -7.515 -8.417 -4.822 1.00 96.19 434 GLU A C 1
ATOM 3517 O O . GLU A 1 434 ? -8.731 -8.582 -4.766 1.00 96.19 434 GLU A O 1
ATOM 3522 N N . LEU A 1 435 ? -6.992 -7.212 -5.081 1.00 97.56 435 LEU A N 1
ATOM 3523 C CA . LEU A 1 435 ? -7.809 -6.054 -5.468 1.00 97.56 435 LEU A CA 1
ATOM 3524 C C . LEU A 1 435 ? -8.375 -6.187 -6.891 1.00 97.56 435 LEU A C 1
ATOM 3526 O O . LEU A 1 435 ? -9.305 -5.469 -7.254 1.00 97.56 435 LEU A O 1
ATOM 3530 N N . GLY A 1 436 ? -7.880 -7.132 -7.690 1.00 96.62 436 GLY A N 1
ATOM 3531 C CA . GLY A 1 436 ? -8.368 -7.420 -9.034 1.00 96.62 436 GLY A CA 1
ATOM 3532 C C . GLY A 1 436 ? -7.598 -6.735 -10.162 1.00 96.62 436 GLY A C 1
ATOM 3533 O O . GLY A 1 436 ? -8.111 -6.698 -11.284 1.00 96.62 436 GLY A O 1
ATOM 3534 N N . PHE A 1 437 ? -6.405 -6.217 -9.889 1.00 97.81 437 PHE A N 1
ATOM 3535 C CA . PHE A 1 437 ? -5.491 -5.687 -10.896 1.00 97.81 437 PHE A CA 1
ATOM 3536 C C . PHE A 1 437 ? -4.965 -6.847 -11.744 1.00 97.81 437 PHE A C 1
ATOM 3538 O O . PHE A 1 437 ? -4.778 -7.962 -11.247 1.00 97.81 437 PHE A O 1
ATOM 3545 N N . ASN A 1 438 ? -4.737 -6.591 -13.027 1.00 96.12 438 ASN A N 1
ATOM 3546 C CA . ASN A 1 438 ? -4.034 -7.527 -13.896 1.00 96.12 438 ASN A CA 1
ATOM 3547 C C . ASN A 1 438 ? -2.533 -7.187 -13.959 1.00 96.12 438 ASN A C 1
ATOM 3549 O O . ASN A 1 438 ? -2.078 -6.170 -13.438 1.00 96.12 438 ASN A O 1
ATOM 3553 N N . GLU A 1 439 ? -1.759 -8.052 -14.611 1.00 95.88 439 GLU A N 1
ATOM 3554 C CA . GLU A 1 439 ? -0.315 -7.871 -14.755 1.00 95.88 439 GLU A CA 1
ATOM 3555 C C . GLU A 1 439 ? 0.066 -6.549 -15.436 1.00 95.88 439 GLU A C 1
ATOM 3557 O O . GLU A 1 439 ? 0.944 -5.846 -14.943 1.00 95.88 439 GLU A O 1
ATOM 3562 N N . ASN A 1 440 ? -0.620 -6.172 -16.517 1.00 95.25 440 ASN A N 1
ATOM 3563 C CA . ASN A 1 440 ? -0.327 -4.940 -17.252 1.00 95.25 440 ASN A CA 1
ATOM 3564 C C . ASN A 1 440 ? -0.580 -3.695 -16.397 1.00 95.25 440 ASN A C 1
ATOM 3566 O O . ASN A 1 440 ? 0.180 -2.733 -16.493 1.00 95.25 440 ASN A O 1
ATOM 3570 N N . ASP A 1 441 ? -1.607 -3.720 -15.540 1.00 96.56 441 ASP A N 1
ATOM 3571 C CA . ASP A 1 441 ? -1.867 -2.626 -14.603 1.00 96.56 441 ASP A CA 1
ATOM 3572 C C . ASP A 1 441 ? -0.670 -2.467 -13.642 1.00 96.56 441 ASP A C 1
ATOM 3574 O O . ASP A 1 441 ? -0.163 -1.365 -13.449 1.00 96.56 441 ASP A O 1
ATOM 3578 N N . ILE A 1 442 ? -0.160 -3.573 -13.082 1.00 96.94 442 ILE A N 1
ATOM 3579 C CA . ILE A 1 442 ? 0.992 -3.563 -12.160 1.00 96.94 442 ILE A CA 1
ATOM 3580 C C . ILE A 1 442 ? 2.265 -3.070 -12.864 1.00 96.94 442 ILE A C 1
ATOM 3582 O O . ILE A 1 442 ? 2.971 -2.218 -12.322 1.00 96.94 442 ILE A O 1
ATOM 3586 N N . ILE A 1 443 ? 2.546 -3.570 -14.071 1.00 96.12 443 ILE A N 1
ATOM 3587 C CA . ILE A 1 443 ? 3.698 -3.150 -14.886 1.00 96.12 443 ILE A CA 1
ATOM 3588 C C . ILE A 1 443 ? 3.636 -1.650 -15.185 1.00 96.12 443 ILE A C 1
ATOM 3590 O O . ILE A 1 443 ? 4.640 -0.952 -15.028 1.00 96.12 443 ILE A O 1
ATOM 3594 N N . HIS A 1 444 ? 2.456 -1.138 -15.542 1.00 95.19 444 HIS A N 1
ATOM 3595 C CA . HIS A 1 444 ? 2.242 0.292 -15.739 1.00 95.19 444 HIS A CA 1
ATOM 3596 C C . HIS A 1 444 ? 2.603 1.081 -14.468 1.00 95.19 444 HIS A C 1
ATOM 3598 O O . HIS A 1 444 ? 3.426 1.995 -14.514 1.00 95.19 444 HIS A O 1
ATOM 3604 N N . PHE A 1 445 ? 2.079 0.689 -13.306 1.00 95.75 445 PHE A N 1
ATOM 3605 C CA . PHE A 1 445 ? 2.357 1.396 -12.053 1.00 95.75 445 PHE A CA 1
ATOM 3606 C C . PHE A 1 445 ? 3.824 1.339 -11.621 1.00 95.75 445 PHE A C 1
ATOM 3608 O O . PHE A 1 445 ? 4.373 2.356 -11.205 1.00 95.75 445 PHE A O 1
ATOM 3615 N N . PHE A 1 446 ? 4.497 0.196 -11.762 1.00 95.19 446 PHE A N 1
ATOM 3616 C CA . PHE A 1 446 ? 5.918 0.083 -11.407 1.00 95.19 446 PHE A CA 1
ATOM 3617 C C . PHE A 1 446 ? 6.823 0.941 -12.289 1.00 95.19 446 PHE A C 1
ATOM 3619 O O . PHE A 1 446 ? 7.885 1.362 -11.836 1.00 95.19 446 PHE A O 1
ATOM 3626 N N . ARG A 1 447 ? 6.407 1.212 -13.527 1.00 91.06 447 ARG A N 1
ATOM 3627 C CA . ARG A 1 447 ? 7.155 2.050 -14.464 1.00 91.06 447 ARG A CA 1
ATOM 3628 C C . ARG A 1 447 ? 6.982 3.541 -14.189 1.00 91.06 447 ARG A C 1
ATOM 3630 O O . ARG A 1 447 ? 7.962 4.280 -14.223 1.00 91.06 447 ARG A O 1
ATOM 3637 N N . TYR A 1 448 ? 5.746 3.977 -13.960 1.00 90.44 448 TYR A N 1
ATOM 3638 C CA . TYR A 1 448 ? 5.411 5.402 -13.874 1.00 90.44 448 TYR A CA 1
ATOM 3639 C C . TYR A 1 448 ? 5.443 5.964 -12.450 1.00 90.44 448 TYR A C 1
ATOM 3641 O O . TYR A 1 448 ? 5.476 7.181 -12.267 1.00 90.44 448 TYR A O 1
ATOM 3649 N N . SER A 1 449 ? 5.462 5.101 -11.435 1.00 90.81 449 SER A N 1
ATOM 3650 C CA . SER A 1 449 ? 5.545 5.531 -10.046 1.00 90.81 449 SER A CA 1
ATOM 3651 C C . SER A 1 449 ? 6.971 5.882 -9.626 1.00 90.81 449 SER A C 1
ATOM 3653 O O . SER A 1 449 ? 7.924 5.146 -9.873 1.00 90.81 449 SER A O 1
ATOM 3655 N N . PHE A 1 450 ? 7.108 6.974 -8.876 1.00 90.81 450 PHE A N 1
ATOM 3656 C CA . PHE A 1 450 ? 8.318 7.337 -8.137 1.00 90.81 450 PHE A CA 1
ATOM 3657 C C . PHE A 1 450 ? 8.254 6.901 -6.669 1.00 90.81 450 PHE A C 1
ATOM 3659 O O . PHE A 1 450 ? 8.963 7.439 -5.812 1.00 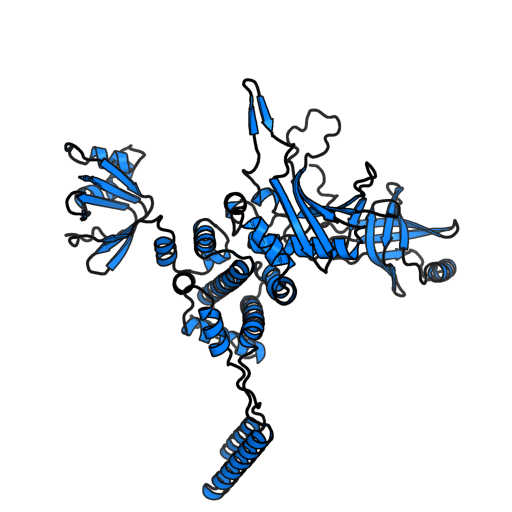90.81 450 PHE A O 1
ATOM 3666 N N . CYS A 1 451 ? 7.412 5.914 -6.356 1.00 91.94 451 CYS A N 1
ATOM 3667 C CA . CYS A 1 451 ? 7.327 5.358 -5.019 1.00 91.94 451 CYS A CA 1
ATOM 3668 C C . CYS A 1 451 ? 8.698 4.832 -4.563 1.00 91.94 451 CYS A C 1
ATOM 3670 O O . CYS A 1 451 ? 9.370 4.073 -5.266 1.00 91.94 451 CYS A O 1
ATOM 3672 N N . HIS A 1 452 ? 9.117 5.250 -3.363 1.00 90.62 452 HIS A N 1
ATOM 3673 C CA . HIS A 1 452 ? 10.480 5.040 -2.876 1.00 90.62 452 HIS A CA 1
ATOM 3674 C C . HIS A 1 452 ? 10.880 3.563 -2.877 1.00 90.62 452 HIS A C 1
ATOM 3676 O O . HIS A 1 452 ? 11.914 3.233 -3.447 1.00 90.62 452 HIS A O 1
ATOM 3682 N N . PHE A 1 453 ? 10.037 2.685 -2.322 1.00 93.12 453 PHE A N 1
ATOM 3683 C CA . PHE A 1 453 ? 10.361 1.264 -2.196 1.00 93.12 453 PHE A CA 1
ATOM 3684 C C . PHE A 1 453 ? 10.418 0.533 -3.546 1.00 93.12 453 PHE A C 1
ATOM 3686 O O . PHE A 1 453 ? 11.118 -0.464 -3.669 1.00 93.12 453 PHE A O 1
ATOM 3693 N N . ILE A 1 454 ? 9.733 1.015 -4.590 1.00 93.69 454 ILE A N 1
ATOM 3694 C CA . ILE A 1 454 ? 9.907 0.464 -5.943 1.00 93.69 454 ILE A CA 1
ATOM 3695 C C . ILE A 1 454 ? 11.306 0.825 -6.445 1.00 93.69 454 ILE A C 1
ATOM 3697 O O . ILE A 1 454 ? 12.075 -0.052 -6.838 1.00 93.69 454 ILE A O 1
ATOM 3701 N N . ASN A 1 455 ? 11.673 2.103 -6.343 1.00 90.44 455 ASN A N 1
ATOM 3702 C CA . ASN A 1 455 ? 12.952 2.615 -6.828 1.00 90.44 455 ASN A CA 1
ATOM 3703 C C . ASN A 1 455 ? 14.169 2.057 -6.072 1.00 90.44 455 ASN A C 1
ATOM 3705 O O . ASN A 1 455 ? 15.218 1.852 -6.684 1.00 90.44 455 ASN A O 1
ATOM 3709 N N . SER A 1 456 ? 14.041 1.792 -4.770 1.00 91.38 456 SER A N 1
ATOM 3710 C CA . SER A 1 456 ? 15.113 1.240 -3.931 1.00 91.38 456 SER A CA 1
ATOM 3711 C C . SER A 1 456 ? 15.173 -0.288 -3.918 1.00 91.38 456 SER A C 1
ATOM 3713 O O . SER A 1 456 ? 16.191 -0.833 -3.512 1.00 91.38 456 SER A O 1
ATOM 3715 N N . SER A 1 457 ? 14.147 -1.004 -4.390 1.00 92.56 457 SER A N 1
ATOM 3716 C CA . SER A 1 457 ? 14.122 -2.480 -4.380 1.00 92.56 457 SER A CA 1
ATOM 3717 C C . SER A 1 457 ? 15.157 -3.155 -5.289 1.00 92.56 457 SER A C 1
ATOM 3719 O O . SER A 1 457 ? 15.405 -4.363 -5.188 1.00 92.56 457 SER A O 1
ATOM 3721 N N . GLY A 1 458 ? 15.725 -2.405 -6.236 1.00 90.69 458 GLY A N 1
ATOM 3722 C CA . GLY A 1 458 ? 16.570 -2.969 -7.283 1.00 90.69 458 GLY A CA 1
ATOM 3723 C C . GLY A 1 458 ? 15.837 -4.016 -8.128 1.00 90.69 458 GLY A C 1
ATOM 3724 O O . GLY A 1 458 ? 16.438 -5.036 -8.456 1.00 90.69 458 GLY A O 1
ATOM 3725 N N . ILE A 1 459 ? 14.545 -3.808 -8.425 1.00 93.94 459 ILE A N 1
ATOM 3726 C CA . ILE A 1 459 ? 13.821 -4.620 -9.414 1.00 93.94 459 ILE A CA 1
ATOM 3727 C C . ILE A 1 459 ? 14.546 -4.621 -10.767 1.00 93.94 459 ILE A C 1
ATOM 3729 O O . ILE A 1 459 ? 15.266 -3.680 -11.120 1.00 93.94 459 ILE A O 1
ATOM 3733 N N . ASN A 1 460 ? 14.326 -5.673 -11.550 1.00 94.56 460 ASN A N 1
ATOM 3734 C CA . ASN A 1 460 ? 14.891 -5.826 -12.881 1.00 94.56 460 ASN A CA 1
ATOM 3735 C C . ASN A 1 460 ? 14.219 -4.857 -13.868 1.00 94.56 460 ASN A C 1
ATOM 3737 O O . ASN A 1 460 ? 13.236 -5.191 -14.532 1.00 94.56 460 ASN A O 1
ATOM 3741 N N . LYS A 1 461 ? 14.769 -3.639 -13.957 1.00 91.12 461 LYS A N 1
ATOM 3742 C CA . LYS A 1 461 ? 14.275 -2.571 -14.842 1.00 91.12 461 LYS A CA 1
ATOM 3743 C C . LYS A 1 461 ? 14.241 -2.989 -16.309 1.00 91.12 461 LYS A C 1
ATOM 3745 O O . LYS A 1 461 ? 13.267 -2.697 -16.986 1.00 91.12 461 LYS A O 1
ATOM 3750 N N . ARG A 1 462 ? 15.248 -3.739 -16.766 1.00 92.12 462 ARG A N 1
ATOM 3751 C CA . ARG A 1 462 ? 15.295 -4.270 -18.135 1.00 92.12 462 ARG A CA 1
ATOM 3752 C C . ARG A 1 462 ? 14.073 -5.137 -18.436 1.00 92.12 462 ARG A C 1
ATOM 3754 O O . ARG A 1 462 ? 13.453 -4.990 -19.482 1.00 92.12 462 ARG A O 1
ATOM 3761 N N . GLU A 1 463 ? 13.719 -6.039 -17.524 1.00 93.75 463 GLU A N 1
ATOM 3762 C CA . GLU A 1 463 ? 12.541 -6.893 -17.698 1.00 93.75 463 GLU A CA 1
ATOM 3763 C C . GLU A 1 463 ? 11.234 -6.094 -17.612 1.00 93.75 463 GLU A C 1
ATOM 3765 O O . GLU A 1 463 ? 10.329 -6.320 -18.412 1.00 93.75 463 GLU A O 1
ATOM 3770 N N . LEU A 1 464 ? 11.152 -5.113 -16.705 1.00 94.00 464 LEU A N 1
ATOM 3771 C CA . LEU A 1 464 ? 10.008 -4.198 -16.619 1.00 94.00 464 LEU A CA 1
ATOM 3772 C C . LEU A 1 464 ? 9.799 -3.438 -17.938 1.00 94.00 464 LEU A C 1
ATOM 3774 O O . LEU A 1 464 ? 8.677 -3.337 -18.433 1.00 94.00 464 LEU A O 1
ATOM 3778 N N . ASP A 1 465 ? 10.884 -2.946 -18.529 1.00 92.75 465 ASP A N 1
ATOM 3779 C CA . ASP A 1 465 ? 10.868 -2.224 -19.796 1.00 92.75 465 ASP A CA 1
ATOM 3780 C C . ASP A 1 465 ? 10.430 -3.119 -20.952 1.00 92.75 465 ASP A C 1
ATOM 3782 O O . ASP A 1 465 ? 9.549 -2.728 -21.723 1.00 92.75 465 ASP A O 1
ATOM 3786 N N . ARG A 1 466 ? 10.960 -4.346 -21.008 1.00 91.81 466 ARG A N 1
ATOM 3787 C CA . ARG A 1 466 ? 10.563 -5.365 -21.986 1.00 91.81 466 ARG A CA 1
ATOM 3788 C C . ARG A 1 466 ? 9.065 -5.660 -21.932 1.00 91.81 466 ARG A C 1
ATOM 3790 O O . ARG A 1 466 ? 8.436 -5.779 -22.978 1.00 91.81 466 ARG A O 1
ATOM 3797 N N . LEU A 1 467 ? 8.494 -5.773 -20.731 1.00 92.31 467 LEU A N 1
ATOM 3798 C CA . LEU A 1 467 ? 7.066 -6.053 -20.543 1.00 92.31 467 LEU A CA 1
ATOM 3799 C C . LEU A 1 467 ? 6.176 -4.837 -20.805 1.00 92.31 467 LEU A C 1
ATOM 3801 O O . LEU A 1 467 ? 5.049 -5.005 -21.259 1.00 92.31 467 LEU A O 1
ATOM 3805 N N . SER A 1 468 ? 6.671 -3.623 -20.550 1.00 90.00 468 SER A N 1
ATOM 3806 C CA . SER A 1 468 ? 5.917 -2.398 -20.834 1.00 90.00 468 SER A CA 1
ATOM 3807 C C . SER A 1 468 ? 5.698 -2.162 -22.332 1.00 90.00 468 SER A C 1
ATOM 3809 O O . SER A 1 468 ? 4.720 -1.524 -22.707 1.00 90.00 468 SER A O 1
ATOM 3811 N N . GLY A 1 469 ? 6.605 -2.658 -23.186 1.00 87.56 469 GLY A N 1
ATOM 3812 C CA . GLY A 1 469 ? 6.554 -2.466 -24.639 1.00 87.56 469 GLY A CA 1
ATOM 3813 C C . GLY A 1 469 ? 6.851 -1.036 -25.110 1.00 87.56 469 GLY A C 1
ATOM 3814 O O . GLY A 1 469 ? 6.704 -0.741 -26.289 1.00 87.56 469 GLY A O 1
ATOM 3815 N N . GLU A 1 470 ? 7.264 -0.142 -24.210 1.00 86.44 470 GLU A N 1
ATOM 3816 C CA . GLU A 1 470 ? 7.504 1.278 -24.506 1.00 86.44 470 GLU A CA 1
ATOM 3817 C C . GLU A 1 470 ? 8.990 1.635 -24.685 1.00 86.44 470 GLU A C 1
ATOM 3819 O O . GLU A 1 470 ? 9.333 2.795 -24.914 1.00 86.44 470 GLU A O 1
ATOM 3824 N N . VAL A 1 471 ? 9.889 0.671 -24.491 1.00 91.12 471 VAL A N 1
ATOM 3825 C CA . VAL A 1 471 ? 11.333 0.837 -24.694 1.00 91.12 471 VAL A CA 1
ATOM 3826 C C . VAL A 1 471 ? 11.762 -0.133 -25.774 1.00 91.12 471 VAL A C 1
ATOM 3828 O O . VAL A 1 471 ? 11.442 -1.320 -25.700 1.00 91.12 471 VAL A O 1
ATOM 3831 N N . ASP A 1 472 ? 12.502 0.369 -26.754 1.00 91.62 472 ASP A N 1
ATOM 3832 C CA . ASP A 1 472 ? 12.947 -0.447 -27.873 1.00 91.62 472 ASP A CA 1
ATOM 3833 C C . ASP A 1 472 ? 14.109 -1.363 -27.473 1.00 91.62 472 ASP A C 1
ATOM 3835 O O . ASP A 1 472 ? 15.027 -0.963 -26.753 1.00 91.62 472 ASP A O 1
ATOM 3839 N N . PHE A 1 473 ? 14.069 -2.596 -27.976 1.00 93.06 473 PHE A N 1
ATOM 3840 C CA . PHE A 1 473 ? 15.138 -3.587 -27.869 1.00 93.06 473 PHE A CA 1
ATOM 3841 C C . PHE A 1 473 ? 15.655 -3.870 -29.278 1.00 93.06 473 PHE A C 1
ATOM 3843 O O . PHE A 1 473 ? 15.031 -4.597 -30.049 1.00 93.06 473 PHE A O 1
ATOM 3850 N N . LEU A 1 474 ? 16.778 -3.249 -29.628 1.00 91.62 474 LEU A N 1
ATOM 3851 C CA . LEU A 1 474 ? 17.336 -3.253 -30.975 1.00 91.62 474 LEU A CA 1
ATOM 3852 C C . LEU A 1 474 ? 18.491 -4.246 -31.060 1.00 91.62 474 LEU A C 1
ATOM 3854 O O . LEU A 1 474 ? 19.444 -4.163 -30.288 1.00 91.62 474 LEU A O 1
ATOM 3858 N N . LYS A 1 475 ? 18.454 -5.153 -32.037 1.00 92.00 475 LYS A N 1
ATOM 3859 C CA . LYS A 1 475 ? 19.546 -6.097 -32.286 1.00 92.00 475 LYS A CA 1
ATOM 3860 C C . LYS A 1 475 ? 20.341 -5.687 -33.515 1.00 92.00 475 LYS A C 1
ATOM 3862 O O . LYS A 1 475 ? 19.818 -5.677 -34.628 1.00 92.00 475 LYS A O 1
ATOM 3867 N N . LEU A 1 476 ? 21.619 -5.376 -33.323 1.00 90.69 476 LEU A N 1
ATOM 3868 C CA . LEU A 1 476 ? 22.483 -4.966 -34.422 1.00 90.69 476 LEU A CA 1
ATOM 3869 C C . LEU A 1 476 ? 22.800 -6.140 -35.346 1.00 90.69 476 LEU A C 1
ATOM 3871 O O . LEU A 1 476 ? 23.086 -7.254 -34.909 1.00 90.69 476 LEU A O 1
ATOM 3875 N N . SER A 1 477 ? 22.795 -5.862 -36.647 1.00 90.19 477 SER A N 1
ATOM 3876 C CA . SER A 1 477 ? 23.128 -6.837 -37.690 1.00 90.19 477 SER A CA 1
ATOM 3877 C C . SER A 1 477 ? 24.629 -7.110 -37.805 1.00 90.19 477 SER A C 1
ATOM 3879 O O . SER A 1 477 ? 25.032 -8.131 -38.356 1.00 90.19 477 SER A O 1
ATOM 3881 N N . SER A 1 478 ? 25.463 -6.198 -37.310 1.00 84.44 478 SER A N 1
ATOM 3882 C CA . SER A 1 478 ? 26.914 -6.353 -37.268 1.00 84.44 478 SER A CA 1
ATOM 3883 C C . SER A 1 478 ? 27.484 -5.620 -36.058 1.00 84.44 478 SER A C 1
ATOM 3885 O O . SER A 1 478 ? 26.991 -4.528 -35.747 1.00 84.44 478 SER A O 1
ATOM 3887 N N . PRO A 1 479 ? 28.539 -6.152 -35.425 1.00 79.19 479 PRO A N 1
ATOM 3888 C CA . PRO A 1 479 ? 29.184 -5.468 -34.320 1.00 79.19 479 PRO A CA 1
ATOM 3889 C C . PRO A 1 479 ? 29.843 -4.159 -34.769 1.00 79.19 479 PRO A C 1
ATOM 3891 O O . PRO A 1 479 ? 30.251 -4.033 -35.932 1.00 79.19 479 PRO A O 1
ATOM 3894 N N . PRO A 1 480 ? 29.956 -3.170 -33.869 1.00 75.50 480 PRO A N 1
ATOM 3895 C CA . PRO A 1 480 ? 30.673 -1.941 -34.167 1.00 75.50 480 PRO A CA 1
ATOM 3896 C C . PRO A 1 480 ? 32.166 -2.222 -34.370 1.00 75.50 480 PRO A C 1
ATOM 3898 O O . PRO A 1 480 ? 32.768 -3.061 -33.702 1.00 75.50 480 PRO A O 1
ATOM 3901 N N . LYS A 1 481 ? 32.773 -1.485 -35.296 1.00 72.88 481 LYS A N 1
ATOM 3902 C CA . LYS A 1 481 ? 34.203 -1.516 -35.622 1.00 72.88 481 LYS A CA 1
ATOM 3903 C C . LYS A 1 481 ? 35.063 -0.908 -34.512 1.00 72.88 481 LYS A C 1
ATOM 3905 O O . LYS A 1 481 ? 36.224 -1.281 -34.382 1.00 72.88 481 LYS A O 1
ATOM 3910 N N . ASN A 1 482 ? 34.507 0.010 -33.721 1.00 65.25 482 ASN A N 1
ATOM 3911 C CA . ASN A 1 482 ? 35.174 0.661 -32.591 1.00 65.25 482 ASN A CA 1
ATOM 3912 C C . ASN A 1 482 ? 34.468 0.377 -31.257 1.00 65.25 482 ASN A C 1
ATOM 3914 O O . ASN A 1 482 ? 33.303 -0.014 -31.217 1.00 65.25 482 ASN A O 1
ATOM 3918 N N . ASN A 1 483 ? 35.121 0.730 -30.142 1.00 63.19 483 ASN A N 1
ATOM 3919 C CA . ASN A 1 483 ? 34.531 0.763 -28.793 1.00 63.19 483 ASN A CA 1
ATOM 3920 C C . ASN A 1 483 ? 33.428 1.841 -28.632 1.00 63.19 483 ASN A C 1
ATOM 3922 O O . ASN A 1 483 ? 33.242 2.385 -27.540 1.00 63.19 483 ASN A O 1
ATOM 3926 N N . ALA A 1 484 ? 32.674 2.165 -29.690 1.00 57.91 484 ALA A N 1
ATOM 3927 C CA . ALA A 1 484 ? 31.563 3.115 -29.703 1.00 57.91 484 ALA A CA 1
ATOM 3928 C C . ALA A 1 484 ? 30.495 2.786 -28.640 1.00 57.91 484 ALA A C 1
ATOM 3930 O O . ALA A 1 484 ? 29.761 3.666 -28.198 1.00 57.91 484 ALA A O 1
ATOM 3931 N N . LEU A 1 485 ? 30.462 1.553 -28.135 1.00 62.69 485 LEU A N 1
ATOM 3932 C CA . LEU A 1 485 ? 29.568 1.131 -27.059 1.00 62.69 485 LEU A CA 1
ATOM 3933 C C . LEU A 1 485 ? 30.084 1.429 -25.643 1.00 62.69 485 LEU A C 1
ATOM 3935 O O . LEU A 1 485 ? 29.350 1.228 -24.681 1.00 62.69 485 LEU A O 1
ATOM 3939 N N . SER A 1 486 ? 31.325 1.889 -25.467 1.00 63.00 486 SER A N 1
ATOM 3940 C CA . SER A 1 486 ? 31.948 2.048 -24.139 1.00 63.00 486 SER A CA 1
ATOM 3941 C C . SER A 1 486 ? 31.193 3.020 -23.221 1.00 63.00 486 SER A C 1
ATOM 3943 O O . SER A 1 486 ? 31.010 2.702 -22.046 1.00 63.00 486 SER A O 1
ATOM 3945 N N . SER A 1 487 ? 30.647 4.118 -23.759 1.00 67.25 487 SER A N 1
ATOM 3946 C CA . SER A 1 487 ? 29.826 5.083 -23.013 1.00 67.25 487 SER A CA 1
ATOM 3947 C C . SER A 1 487 ? 28.318 4.894 -23.282 1.00 67.25 487 SER A C 1
ATOM 3949 O O . SER A 1 487 ? 27.905 5.031 -24.433 1.00 67.25 487 SER A O 1
ATOM 3951 N N . PRO A 1 488 ? 27.485 4.592 -22.264 1.00 66.38 488 PRO A N 1
ATOM 3952 C CA . PRO A 1 488 ? 26.046 4.318 -22.419 1.00 66.38 488 PRO A CA 1
ATOM 3953 C C . PRO A 1 488 ? 25.147 5.564 -22.543 1.00 66.38 488 PRO A C 1
ATOM 3955 O O . PRO A 1 488 ? 23.935 5.469 -22.400 1.00 66.38 488 PRO A O 1
ATOM 3958 N N . ALA A 1 489 ? 25.690 6.760 -22.780 1.00 79.88 489 ALA A N 1
ATOM 3959 C CA . ALA A 1 489 ? 24.862 7.969 -22.745 1.00 79.88 489 ALA A CA 1
ATOM 3960 C C . ALA A 1 489 ? 24.030 8.175 -24.024 1.00 79.88 489 ALA A C 1
ATOM 3962 O O . ALA A 1 489 ? 22.822 8.378 -23.948 1.00 79.88 489 ALA A O 1
ATOM 3963 N N . MET A 1 490 ? 24.673 8.139 -25.198 1.00 89.44 490 MET A N 1
ATOM 3964 C CA . MET A 1 490 ? 24.063 8.577 -26.463 1.00 89.44 490 MET A CA 1
ATOM 3965 C C . MET A 1 490 ? 24.513 7.710 -27.634 1.00 89.44 490 MET A C 1
ATOM 3967 O O . MET A 1 490 ? 25.687 7.334 -27.683 1.00 89.44 490 MET A O 1
ATOM 3971 N N . ILE A 1 491 ? 23.639 7.412 -28.589 1.00 91.44 491 ILE A N 1
ATOM 3972 C CA . ILE A 1 491 ? 23.982 6.611 -29.768 1.00 91.44 491 ILE A CA 1
ATOM 3973 C C . ILE A 1 491 ? 23.114 6.974 -30.975 1.00 91.44 491 ILE A C 1
ATOM 3975 O O . ILE A 1 491 ? 21.965 7.386 -30.830 1.00 91.44 491 ILE A O 1
ATOM 3979 N N . VAL A 1 492 ? 23.683 6.820 -32.169 1.00 92.56 492 VAL A N 1
ATOM 3980 C CA . VAL A 1 492 ? 22.980 6.975 -33.444 1.00 92.56 492 VAL A CA 1
ATOM 3981 C C . VAL A 1 492 ? 22.948 5.627 -34.156 1.00 92.56 492 VAL A C 1
ATOM 3983 O O . VAL A 1 492 ? 23.992 4.992 -34.348 1.00 92.56 492 VAL A O 1
ATOM 3986 N N . VAL A 1 493 ? 21.755 5.188 -34.548 1.00 93.00 493 VAL A N 1
ATOM 3987 C CA . VAL A 1 493 ? 21.522 3.881 -35.174 1.00 93.00 493 VAL A CA 1
ATOM 3988 C C . VAL A 1 493 ? 20.828 4.085 -36.515 1.00 93.00 493 VAL A C 1
ATOM 3990 O O . VAL A 1 493 ? 19.833 4.789 -36.599 1.00 93.00 493 VAL A O 1
ATOM 3993 N N . ASN A 1 494 ? 21.342 3.458 -37.566 1.00 92.81 494 ASN A N 1
ATOM 3994 C CA . ASN A 1 494 ? 20.688 3.394 -38.864 1.00 92.81 494 ASN A CA 1
ATOM 3995 C C . ASN A 1 494 ? 19.776 2.164 -38.911 1.00 92.81 494 ASN A C 1
ATOM 3997 O O . ASN A 1 494 ? 20.222 1.056 -38.600 1.00 92.81 494 ASN A O 1
ATOM 4001 N N . HIS A 1 495 ? 18.539 2.359 -39.352 1.00 93.38 495 HIS A N 1
ATOM 4002 C CA . HIS A 1 495 ? 17.554 1.320 -39.605 1.00 93.38 495 HIS A CA 1
ATOM 4003 C C . HIS A 1 495 ? 17.236 1.285 -41.102 1.00 93.38 495 HIS A C 1
ATOM 4005 O O . HIS A 1 495 ? 16.725 2.253 -41.661 1.00 93.38 495 HIS A O 1
ATOM 4011 N N . THR A 1 496 ? 17.560 0.170 -41.754 1.00 90.25 496 THR A N 1
ATOM 4012 C CA . THR A 1 496 ? 17.180 -0.080 -43.148 1.00 90.25 496 THR A CA 1
ATOM 4013 C C . THR A 1 496 ? 15.799 -0.731 -43.190 1.00 90.25 496 THR A C 1
ATOM 4015 O O . THR A 1 496 ? 15.673 -1.901 -42.824 1.00 90.25 496 THR A O 1
ATOM 4018 N N . ILE A 1 497 ? 14.782 0.010 -43.644 1.00 85.44 497 ILE A N 1
ATOM 4019 C CA . ILE A 1 497 ? 13.372 -0.421 -43.559 1.00 85.44 497 ILE A CA 1
ATOM 4020 C C . ILE A 1 497 ? 13.124 -1.695 -44.383 1.00 85.44 497 ILE A C 1
ATOM 4022 O O . ILE A 1 497 ? 12.449 -2.612 -43.921 1.00 85.44 497 ILE A O 1
ATOM 4026 N N . ASP A 1 498 ? 13.710 -1.788 -45.581 1.00 85.75 498 ASP A N 1
ATOM 4027 C CA . ASP A 1 498 ? 13.444 -2.878 -46.535 1.00 85.75 498 ASP A CA 1
ATOM 4028 C C . ASP A 1 498 ? 13.852 -4.272 -46.035 1.00 85.75 498 ASP A C 1
ATOM 4030 O O . ASP A 1 498 ? 13.364 -5.286 -46.538 1.00 85.75 498 ASP A O 1
ATOM 4034 N N . ASN A 1 499 ? 14.787 -4.351 -45.087 1.00 86.94 499 ASN A N 1
ATOM 4035 C CA . ASN A 1 499 ? 15.324 -5.620 -44.597 1.00 86.94 499 ASN A CA 1
ATOM 4036 C C . ASN A 1 499 ? 15.394 -5.722 -43.068 1.00 86.94 499 ASN A C 1
ATOM 4038 O O . ASN A 1 499 ? 15.993 -6.684 -42.583 1.00 86.94 499 ASN A O 1
ATOM 4042 N N . ASP A 1 500 ? 14.794 -4.766 -42.348 1.00 89.44 500 ASP A N 1
ATOM 4043 C CA . ASP A 1 500 ? 14.770 -4.676 -40.880 1.00 89.44 500 ASP A CA 1
ATOM 4044 C C . ASP A 1 500 ? 16.165 -4.868 -40.255 1.00 89.44 500 ASP A C 1
ATOM 4046 O O . ASP A 1 500 ? 16.383 -5.654 -39.329 1.00 89.44 500 ASP A O 1
ATOM 4050 N N . LYS A 1 501 ? 17.168 -4.195 -40.836 1.00 92.06 501 LYS A N 1
ATOM 4051 C CA . LYS A 1 501 ? 18.551 -4.261 -40.350 1.00 92.06 501 LYS A CA 1
ATOM 4052 C C . LYS A 1 501 ? 18.958 -2.996 -39.629 1.00 92.06 501 LYS A C 1
ATOM 4054 O O . LYS A 1 501 ? 18.782 -1.882 -40.120 1.00 92.06 501 LYS A O 1
ATOM 4059 N N . TRP A 1 502 ? 19.611 -3.217 -38.496 1.00 92.38 502 TRP A N 1
ATOM 4060 C CA . TRP A 1 502 ? 20.060 -2.185 -37.577 1.00 92.38 502 TRP A CA 1
ATOM 4061 C C . TRP A 1 502 ? 21.587 -2.128 -37.552 1.00 92.38 502 TRP A C 1
ATOM 4063 O O . TRP A 1 502 ? 22.255 -3.148 -37.357 1.00 92.38 502 TRP A O 1
ATOM 4073 N N . PHE A 1 503 ? 22.148 -0.934 -37.734 1.00 90.75 503 PHE A N 1
ATOM 4074 C CA . PHE A 1 503 ? 23.593 -0.695 -37.753 1.00 90.75 503 PHE A CA 1
ATOM 4075 C C . PHE A 1 503 ? 23.941 0.542 -36.932 1.00 90.75 503 PHE A C 1
ATOM 4077 O O . PHE A 1 503 ? 23.249 1.551 -37.010 1.00 90.75 503 PHE A O 1
ATOM 4084 N N . ILE A 1 504 ? 25.050 0.524 -36.194 1.00 90.44 504 ILE A N 1
ATOM 4085 C CA . ILE A 1 504 ? 25.530 1.743 -35.531 1.00 90.44 504 ILE A CA 1
ATOM 4086 C C . ILE A 1 504 ? 26.104 2.706 -36.573 1.00 90.44 504 ILE A C 1
ATOM 4088 O O . ILE A 1 504 ? 26.950 2.330 -37.387 1.00 90.44 504 ILE A O 1
ATOM 4092 N N . ASN A 1 505 ? 25.697 3.972 -36.494 1.00 90.69 505 ASN A N 1
ATOM 4093 C CA . ASN A 1 505 ? 26.363 5.065 -37.187 1.00 90.69 505 ASN A CA 1
ATOM 4094 C C . ASN A 1 505 ? 27.471 5.622 -36.283 1.00 90.69 505 ASN A C 1
ATOM 4096 O O . ASN A 1 505 ? 27.233 6.496 -35.447 1.00 90.69 505 ASN A O 1
ATOM 4100 N N . GLU A 1 506 ? 28.677 5.059 -36.393 1.00 88.12 506 GLU A N 1
ATOM 4101 C CA . GLU A 1 506 ? 29.792 5.386 -35.492 1.00 88.12 506 GLU A CA 1
ATOM 4102 C C . GLU A 1 506 ? 30.227 6.846 -35.594 1.00 88.12 506 GLU A C 1
ATOM 4104 O O . GLU A 1 506 ? 30.466 7.480 -34.569 1.00 88.12 506 GLU A O 1
ATOM 4109 N N . GLU A 1 507 ? 30.285 7.386 -36.812 1.00 89.31 507 GLU A N 1
ATOM 4110 C CA . GLU A 1 507 ? 30.698 8.768 -37.050 1.00 89.31 507 GLU A CA 1
ATOM 4111 C C . GLU A 1 507 ? 29.706 9.752 -36.420 1.00 89.31 507 GLU A C 1
ATOM 4113 O O . GLU A 1 507 ? 30.104 10.629 -35.650 1.00 89.31 507 GLU A O 1
ATOM 4118 N N . ALA A 1 508 ? 28.406 9.570 -36.680 1.00 91.12 508 ALA A N 1
ATOM 4119 C CA . ALA A 1 508 ? 27.372 10.415 -36.090 1.00 91.12 508 ALA A CA 1
ATOM 4120 C C . ALA A 1 508 ? 27.291 10.238 -34.566 1.00 91.12 508 ALA A C 1
ATOM 4122 O O . ALA A 1 508 ? 27.117 11.215 -33.844 1.00 91.12 508 ALA A O 1
ATOM 4123 N N . THR A 1 509 ? 27.485 9.014 -34.060 1.00 91.00 509 THR A N 1
ATOM 4124 C CA . THR A 1 509 ? 27.548 8.741 -32.614 1.00 91.00 509 THR A CA 1
ATOM 4125 C C . THR A 1 509 ? 28.713 9.472 -31.953 1.00 91.00 509 THR A C 1
ATOM 4127 O O . THR A 1 509 ? 28.546 10.039 -30.872 1.00 91.00 509 THR A O 1
ATOM 4130 N N . GLN A 1 510 ? 29.895 9.467 -32.574 1.00 89.19 510 GLN A N 1
ATOM 4131 C CA . GLN A 1 510 ? 31.064 10.164 -32.048 1.00 89.19 510 GLN A CA 1
ATOM 4132 C C . GLN A 1 510 ? 30.814 11.673 -32.001 1.00 89.19 510 GLN A C 1
ATOM 4134 O O . GLN A 1 510 ? 30.941 12.262 -30.929 1.00 89.19 510 GLN A O 1
ATOM 4139 N N . LYS A 1 511 ? 30.362 12.259 -33.116 1.00 90.69 511 LYS A N 1
ATOM 4140 C CA . LYS A 1 511 ? 30.011 13.683 -33.219 1.00 90.69 511 LYS A CA 1
ATOM 4141 C C . LYS A 1 511 ? 28.944 14.092 -32.200 1.00 90.69 511 LYS A C 1
ATOM 4143 O O . LYS A 1 511 ? 29.138 15.054 -31.463 1.00 90.69 511 LYS A O 1
ATOM 4148 N N . LEU A 1 512 ? 27.869 13.309 -32.057 1.00 90.94 512 LEU A N 1
ATOM 4149 C CA . LEU A 1 512 ? 26.818 13.555 -31.060 1.00 90.94 512 LEU A CA 1
ATOM 4150 C C . LEU A 1 512 ? 27.382 13.616 -29.634 1.00 90.94 512 LEU A C 1
ATOM 4152 O O . LEU A 1 512 ? 26.972 14.457 -28.841 1.00 90.94 512 LEU A O 1
ATOM 4156 N N . ARG A 1 513 ? 28.348 12.758 -29.299 1.00 88.88 513 ARG A N 1
ATOM 4157 C CA . ARG A 1 513 ? 28.939 12.726 -27.954 1.00 88.88 513 ARG A CA 1
ATOM 4158 C C . ARG A 1 513 ? 29.947 13.840 -27.696 1.00 88.88 513 ARG A C 1
ATOM 4160 O O . ARG A 1 513 ? 30.071 14.258 -26.547 1.00 88.88 513 ARG A O 1
ATOM 4167 N N . THR A 1 514 ? 30.700 14.271 -28.706 1.00 88.19 514 THR A N 1
ATOM 4168 C CA . THR A 1 514 ? 31.817 15.212 -28.518 1.00 88.19 514 THR A CA 1
ATOM 4169 C C . THR A 1 514 ? 31.476 16.651 -28.873 1.00 88.19 514 THR A C 1
ATOM 4171 O O . THR A 1 514 ? 32.046 17.560 -28.280 1.00 88.19 514 THR A O 1
ATOM 4174 N N . GLU A 1 515 ? 30.569 16.871 -29.822 1.00 92.19 515 GLU A N 1
ATOM 4175 C CA . GLU A 1 515 ? 30.373 18.177 -30.461 1.00 92.19 515 GLU A CA 1
ATOM 4176 C C . GLU A 1 515 ? 28.971 18.764 -30.240 1.00 92.19 515 GLU A C 1
ATOM 4178 O O . GLU A 1 515 ? 28.816 19.984 -30.319 1.00 92.19 515 GLU A O 1
ATOM 4183 N N . TRP A 1 516 ? 27.956 17.949 -29.913 1.00 91.31 516 TRP A N 1
ATOM 4184 C CA . TRP A 1 516 ? 26.568 18.419 -29.767 1.00 91.31 516 TRP A CA 1
ATOM 4185 C C . TRP A 1 516 ? 26.427 19.555 -28.747 1.00 91.31 516 TRP A C 1
ATOM 4187 O O . TRP A 1 516 ? 25.905 20.617 -29.083 1.00 91.31 516 TRP A O 1
ATOM 4197 N N . PHE A 1 517 ? 26.972 19.394 -27.539 1.00 87.38 517 PHE A N 1
ATOM 4198 C CA . PHE A 1 517 ? 26.885 20.419 -26.490 1.00 87.38 517 PHE A CA 1
ATOM 4199 C C . PHE A 1 517 ? 27.572 21.744 -26.857 1.00 87.38 517 PHE A C 1
ATOM 4201 O O . PHE A 1 517 ? 27.244 22.782 -26.287 1.00 87.38 517 PHE A O 1
ATOM 4208 N N . THR A 1 518 ? 28.506 21.727 -27.811 1.00 90.88 518 THR A N 1
ATOM 4209 C CA . THR A 1 518 ? 29.207 22.920 -28.316 1.00 90.88 518 THR A CA 1
ATOM 4210 C C . THR A 1 518 ? 28.643 23.448 -29.635 1.00 90.88 518 THR A C 1
ATOM 4212 O O . THR A 1 518 ? 29.072 24.498 -30.103 1.00 90.88 518 THR A O 1
ATOM 4215 N N . SER A 1 519 ? 27.686 22.741 -30.241 1.00 89.31 519 SER A N 1
ATOM 4216 C CA . SER A 1 519 ? 27.150 23.054 -31.573 1.00 89.31 519 SER A CA 1
ATOM 4217 C C . SER A 1 519 ? 26.179 24.238 -31.598 1.00 89.31 519 SER A C 1
ATOM 4219 O O . SER A 1 519 ? 25.915 24.790 -32.661 1.00 89.31 519 SER A O 1
ATOM 4221 N N . GLY A 1 520 ? 25.617 24.611 -30.443 1.00 89.62 520 GLY A N 1
ATOM 4222 C CA . GLY A 1 520 ? 24.525 25.584 -30.348 1.00 89.62 520 GLY A CA 1
ATOM 4223 C C . GLY A 1 520 ? 23.140 25.025 -30.708 1.00 89.62 520 GLY A C 1
ATOM 4224 O O . GLY A 1 520 ? 22.163 25.760 -30.610 1.00 89.62 520 GLY A O 1
ATOM 4225 N N . ILE A 1 521 ? 23.029 23.743 -31.082 1.00 91.12 521 ILE A N 1
ATOM 4226 C CA . ILE A 1 521 ? 21.752 23.072 -31.366 1.00 91.12 521 ILE A CA 1
ATOM 4227 C C . ILE A 1 521 ? 21.207 22.434 -30.084 1.00 91.12 521 ILE A C 1
ATOM 4229 O O . ILE A 1 521 ? 21.860 21.591 -29.467 1.00 91.12 521 ILE A O 1
ATOM 4233 N N . HIS A 1 522 ? 19.991 22.811 -29.682 1.00 88.31 522 HIS A N 1
ATOM 4234 C CA . HIS A 1 522 ? 19.397 22.371 -28.415 1.00 88.31 522 HIS A CA 1
ATOM 4235 C C . HIS A 1 522 ? 18.874 20.930 -28.433 1.00 88.31 522 HIS A C 1
ATOM 4237 O O . HIS A 1 522 ? 18.845 20.287 -27.383 1.00 88.31 522 HIS A O 1
ATOM 4243 N N . HIS A 1 523 ? 18.488 20.407 -29.598 1.00 90.69 523 HIS A N 1
ATOM 4244 C CA . HIS A 1 523 ? 17.920 19.067 -29.730 1.00 90.69 523 HIS A CA 1
ATOM 4245 C C . HIS A 1 523 ? 18.901 18.106 -30.405 1.00 90.69 523 HIS A C 1
ATOM 4247 O O . HIS A 1 523 ? 19.435 18.378 -31.478 1.00 90.69 523 HIS A O 1
ATOM 4253 N N . SER A 1 524 ? 19.126 16.948 -29.780 1.00 90.00 524 SER A N 1
ATOM 4254 C CA . SER A 1 524 ? 20.054 15.929 -30.286 1.00 90.00 524 SER A CA 1
ATOM 4255 C C . SER A 1 524 ? 19.647 15.394 -31.660 1.00 90.00 524 SER A C 1
ATOM 4257 O O . SER A 1 524 ? 20.516 15.134 -32.487 1.00 90.00 524 SER A O 1
ATOM 4259 N N . GLN A 1 525 ? 18.342 15.269 -31.922 1.00 92.56 525 GLN A N 1
ATOM 4260 C CA . GLN A 1 525 ? 17.823 14.848 -33.223 1.00 92.56 525 GLN A CA 1
ATOM 4261 C C . GLN A 1 525 ? 18.202 15.840 -34.331 1.00 92.56 525 GLN A C 1
ATOM 4263 O O . GLN A 1 525 ? 18.826 15.440 -35.306 1.00 92.56 525 GLN A O 1
ATOM 4268 N N . GLU A 1 526 ? 17.914 17.131 -34.140 1.00 91.94 526 GLU A N 1
ATOM 4269 C CA . GLU A 1 526 ? 18.259 18.203 -35.090 1.00 91.94 526 GLU A CA 1
ATOM 4270 C C . GLU A 1 526 ? 19.773 18.278 -35.335 1.00 91.94 526 GLU A C 1
ATOM 4272 O O . GLU A 1 526 ? 20.233 18.498 -36.457 1.00 91.94 526 GLU A O 1
ATOM 4277 N N . TYR A 1 527 ? 20.572 18.050 -34.288 1.00 94.38 527 TYR A N 1
ATOM 4278 C CA . TYR A 1 527 ? 22.021 17.990 -34.429 1.00 94.38 527 TYR A CA 1
ATOM 4279 C C . TYR A 1 527 ? 22.440 16.826 -35.333 1.00 94.38 527 TYR A C 1
ATOM 4281 O O . TYR A 1 527 ? 23.220 17.031 -36.263 1.00 94.38 527 TYR A O 1
ATOM 4289 N N . VAL A 1 528 ? 21.894 15.624 -35.116 1.00 93.12 528 VAL A N 1
ATOM 4290 C CA . VAL A 1 528 ? 22.177 14.451 -35.959 1.00 93.12 528 VAL A CA 1
ATOM 4291 C C . VAL A 1 528 ? 21.709 14.666 -37.401 1.00 93.12 528 VAL A C 1
ATOM 4293 O O . VAL A 1 528 ? 22.438 14.311 -38.329 1.00 93.12 528 VAL A O 1
ATOM 4296 N N . GLU A 1 529 ? 20.552 15.295 -37.603 1.00 92.56 529 GLU A N 1
ATOM 4297 C CA . GLU A 1 529 ? 20.056 15.703 -38.923 1.00 92.56 529 GLU A CA 1
ATOM 4298 C C . GLU A 1 529 ? 21.053 16.631 -39.634 1.00 92.56 529 GLU A C 1
ATOM 4300 O O . GLU A 1 529 ? 21.362 16.420 -40.806 1.00 92.56 529 GLU A O 1
ATOM 4305 N N . SER A 1 530 ? 21.636 17.597 -38.914 1.00 91.44 530 SER A N 1
ATOM 4306 C CA . SER A 1 530 ? 22.580 18.573 -39.480 1.00 91.44 530 SER A CA 1
ATOM 4307 C C . SER A 1 530 ? 23.918 17.972 -39.935 1.00 91.44 530 SER A C 1
ATOM 4309 O O . SER A 1 530 ? 24.548 18.495 -40.855 1.00 91.44 530 SER A O 1
ATOM 4311 N N . ILE A 1 531 ? 24.359 16.874 -39.309 1.00 92.12 531 ILE A N 1
ATOM 4312 C CA . ILE A 1 531 ? 25.639 16.209 -39.615 1.00 92.12 531 ILE A CA 1
ATOM 4313 C C . ILE A 1 531 ? 25.484 14.999 -40.543 1.00 92.12 531 ILE A C 1
ATOM 4315 O O . ILE A 1 531 ? 26.491 14.403 -40.937 1.00 92.12 531 ILE A O 1
ATOM 4319 N N . THR A 1 532 ? 24.249 14.614 -40.878 1.00 87.88 532 THR A N 1
ATOM 4320 C CA . THR A 1 532 ? 23.963 13.456 -41.727 1.00 87.88 532 THR A CA 1
ATOM 4321 C C . THR A 1 532 ? 23.690 13.913 -43.166 1.00 87.88 532 THR A C 1
ATOM 4323 O O . THR A 1 532 ? 22.857 14.791 -43.376 1.00 87.88 532 THR A O 1
ATOM 4326 N N . PRO A 1 533 ? 24.350 13.337 -44.191 1.00 79.62 533 PRO A N 1
ATOM 4327 C CA . PRO A 1 533 ? 24.111 13.722 -45.581 1.00 79.62 533 PRO A CA 1
ATOM 4328 C C . PRO A 1 533 ? 22.648 13.500 -45.982 1.00 79.62 533 PRO A C 1
ATOM 4330 O O . PRO A 1 533 ? 22.141 12.390 -45.830 1.00 79.62 533 PRO A O 1
ATOM 4333 N N . ALA A 1 534 ? 21.995 14.525 -46.535 1.00 72.62 534 ALA A N 1
ATOM 4334 C CA . ALA A 1 534 ? 20.599 14.438 -46.956 1.00 72.62 534 ALA A CA 1
ATOM 4335 C C . ALA A 1 534 ? 20.409 13.378 -48.059 1.00 72.62 534 ALA A C 1
ATOM 4337 O O . ALA A 1 534 ? 20.929 13.522 -49.170 1.00 72.62 534 ALA A O 1
ATOM 4338 N N . LYS A 1 535 ? 19.641 12.324 -47.764 1.00 76.25 535 LYS A N 1
ATOM 4339 C CA . LYS A 1 535 ? 19.168 11.331 -48.742 1.00 76.25 535 LYS A CA 1
ATOM 4340 C C . LYS A 1 535 ? 17.656 11.460 -48.945 1.00 76.25 535 LYS A C 1
ATOM 4342 O O . LYS A 1 535 ? 16.936 11.882 -48.043 1.00 76.25 535 LYS A O 1
ATOM 4347 N N . GLN A 1 536 ? 17.164 11.091 -50.131 1.00 65.56 536 GLN A N 1
ATOM 4348 C CA . GLN A 1 536 ? 15.718 10.990 -50.373 1.00 65.56 536 GLN A CA 1
ATOM 4349 C C . GLN A 1 536 ? 15.104 9.943 -49.425 1.00 65.56 536 GLN A C 1
ATOM 4351 O O . GLN A 1 536 ? 15.662 8.860 -49.285 1.00 65.56 536 GLN A O 1
ATOM 4356 N N . ASN A 1 537 ? 13.959 10.275 -48.814 1.00 75.56 537 ASN A N 1
ATOM 4357 C CA . ASN A 1 537 ? 13.140 9.424 -47.929 1.00 75.56 537 ASN A CA 1
ATOM 4358 C C . ASN A 1 537 ? 13.724 9.061 -46.551 1.00 75.56 537 ASN A C 1
ATOM 4360 O O . ASN A 1 537 ? 13.220 8.150 -45.902 1.00 75.56 537 ASN A O 1
ATOM 4364 N N . GLN A 1 538 ? 14.735 9.783 -46.073 1.00 86.81 538 GLN A N 1
ATOM 4365 C CA . GLN A 1 538 ? 15.293 9.556 -44.741 1.00 86.81 538 GLN A CA 1
ATOM 4366 C C . GLN A 1 538 ? 14.445 10.238 -43.656 1.00 86.81 538 GLN A C 1
ATOM 4368 O O . GLN A 1 538 ? 14.114 11.419 -43.789 1.00 86.81 538 GLN A O 1
ATOM 4373 N N . THR A 1 539 ? 14.116 9.525 -42.577 1.00 91.25 539 THR A N 1
ATOM 4374 C CA . THR A 1 539 ? 13.443 10.100 -41.397 1.00 91.25 539 THR A CA 1
ATOM 4375 C C . THR A 1 539 ? 14.255 9.862 -40.131 1.00 91.25 539 THR A C 1
ATOM 4377 O O . THR A 1 539 ? 15.083 8.952 -40.062 1.00 91.25 539 THR A O 1
ATOM 4380 N N . PHE A 1 540 ? 14.041 10.716 -39.133 1.00 93.38 540 PHE A N 1
ATOM 4381 C CA . PHE A 1 540 ? 14.767 10.689 -37.871 1.00 93.38 540 PHE A CA 1
ATOM 4382 C C . PHE A 1 540 ? 13.775 10.532 -36.726 1.00 93.38 540 PHE A C 1
ATOM 4384 O O . PHE A 1 540 ? 12.740 11.198 -36.692 1.00 93.38 540 PHE A O 1
ATOM 4391 N N . GLU A 1 541 ? 14.099 9.646 -35.795 1.00 93.75 541 GLU A N 1
ATOM 4392 C CA . GLU A 1 541 ? 13.293 9.383 -34.612 1.00 93.75 541 GLU A CA 1
ATOM 4393 C C . GLU A 1 541 ? 14.185 9.447 -33.373 1.00 93.75 541 GLU A C 1
ATOM 4395 O O . GLU A 1 541 ? 15.200 8.757 -33.276 1.00 93.75 541 GLU A O 1
ATOM 4400 N N . LEU A 1 542 ? 13.811 10.282 -32.406 1.00 92.75 542 LEU A N 1
ATOM 4401 C CA . LEU A 1 542 ? 14.464 10.325 -31.105 1.00 92.75 542 LEU A CA 1
ATOM 4402 C C . LEU A 1 542 ? 13.754 9.399 -30.116 1.00 92.75 542 LEU A C 1
ATOM 4404 O O . LEU A 1 542 ? 12.590 9.609 -29.771 1.00 92.75 542 LEU A O 1
ATOM 4408 N N . LYS A 1 543 ? 14.500 8.448 -29.559 1.00 91.69 543 LYS A N 1
ATOM 4409 C CA . LYS A 1 543 ? 14.102 7.683 -28.377 1.00 91.69 543 LYS A CA 1
ATOM 4410 C C . LYS A 1 543 ? 14.881 8.165 -27.163 1.00 91.69 543 LYS A C 1
ATOM 4412 O O . LYS A 1 543 ? 16.108 8.252 -27.175 1.00 91.69 543 LYS A O 1
ATOM 4417 N N . GLN A 1 544 ? 14.149 8.415 -26.082 1.00 89.75 544 GLN A N 1
ATOM 4418 C CA . GLN A 1 544 ? 14.718 8.750 -24.770 1.00 89.75 544 GLN A CA 1
ATOM 4419 C C . GLN A 1 544 ? 15.373 7.542 -24.092 1.00 89.75 544 GLN A C 1
ATOM 4421 O O . GLN A 1 544 ? 16.043 7.683 -23.075 1.00 89.75 544 GLN A O 1
ATOM 4426 N N . ARG A 1 545 ? 15.127 6.327 -24.594 1.00 91.19 545 ARG A N 1
ATOM 4427 C CA . ARG A 1 545 ? 15.748 5.116 -24.074 1.00 91.19 545 ARG A CA 1
ATOM 4428 C C . ARG A 1 545 ? 15.621 3.956 -25.051 1.00 91.19 545 ARG A C 1
ATOM 4430 O O . ARG A 1 545 ? 14.547 3.778 -25.618 1.00 91.19 545 ARG A O 1
ATOM 4437 N N . ALA A 1 546 ? 16.673 3.155 -25.195 1.00 93.38 546 ALA A N 1
ATOM 4438 C CA . ALA A 1 546 ? 16.610 1.847 -25.849 1.00 93.38 546 ALA A CA 1
ATOM 4439 C C . ALA A 1 546 ? 17.700 0.906 -25.316 1.00 93.38 546 ALA A C 1
ATOM 4441 O O . ALA A 1 546 ? 18.745 1.350 -24.831 1.00 93.38 546 ALA A O 1
ATOM 4442 N N . TYR A 1 547 ? 17.467 -0.394 -25.451 1.00 92.75 547 TYR A N 1
ATOM 4443 C CA . TYR A 1 547 ? 18.457 -1.443 -25.242 1.00 92.75 547 TYR A CA 1
ATOM 4444 C C . TYR A 1 547 ? 19.012 -1.881 -26.593 1.00 92.75 547 TYR A C 1
ATOM 4446 O O . TYR A 1 547 ? 18.250 -2.120 -27.527 1.00 92.75 547 TYR A O 1
ATOM 4454 N N . ILE A 1 548 ? 20.335 -1.978 -26.713 1.00 90.88 548 ILE A N 1
ATOM 4455 C CA . ILE A 1 548 ? 20.998 -2.358 -27.964 1.00 90.88 548 ILE A CA 1
ATOM 4456 C C . ILE A 1 548 ? 21.836 -3.614 -27.733 1.00 90.88 548 ILE A C 1
ATOM 4458 O O . ILE A 1 548 ? 22.758 -3.599 -26.915 1.00 90.88 548 ILE A O 1
ATOM 4462 N N . GLU A 1 549 ? 21.517 -4.686 -28.460 1.00 90.12 549 GLU A N 1
ATOM 4463 C CA . GLU A 1 549 ? 22.210 -5.977 -28.443 1.00 90.12 549 GLU A CA 1
ATOM 4464 C C . GLU A 1 549 ? 23.233 -6.076 -29.586 1.00 90.12 549 GLU A C 1
ATOM 4466 O O . GLU A 1 549 ? 22.922 -5.840 -30.757 1.00 90.12 549 GLU A O 1
ATOM 4471 N N . THR A 1 550 ? 24.454 -6.483 -29.245 1.00 85.62 550 THR A N 1
ATOM 4472 C CA . THR A 1 550 ? 25.580 -6.721 -30.156 1.00 85.62 550 THR A CA 1
ATOM 4473 C C . THR A 1 550 ? 26.470 -7.834 -29.613 1.00 85.62 550 THR A C 1
ATOM 4475 O O . THR A 1 550 ? 26.849 -7.813 -28.447 1.00 85.62 550 THR A O 1
ATOM 4478 N N . ASP A 1 551 ? 26.806 -8.828 -30.436 1.00 80.94 551 ASP A N 1
ATOM 4479 C CA . ASP A 1 551 ? 27.621 -9.991 -30.035 1.00 80.94 551 ASP A CA 1
ATOM 4480 C C . ASP A 1 551 ? 27.145 -10.686 -28.739 1.00 80.94 551 ASP A C 1
ATOM 4482 O O . ASP A 1 551 ? 27.937 -11.165 -27.930 1.00 80.94 551 ASP A O 1
ATOM 4486 N N . GLY A 1 552 ? 25.826 -10.719 -28.515 1.00 79.50 552 GLY A N 1
ATOM 4487 C CA . GLY A 1 552 ? 25.222 -11.292 -27.308 1.00 79.50 552 GLY A CA 1
ATOM 4488 C C . GLY A 1 552 ? 25.398 -10.450 -26.038 1.00 79.50 552 GLY A C 1
ATOM 4489 O O . GLY A 1 552 ? 24.987 -10.887 -24.964 1.00 79.50 552 GLY A O 1
ATOM 4490 N N . GLN A 1 553 ? 25.982 -9.252 -26.138 1.00 82.81 553 GLN A N 1
ATOM 4491 C CA . GLN A 1 553 ? 25.992 -8.249 -25.078 1.00 82.81 553 GLN A CA 1
ATOM 4492 C C . GLN A 1 553 ? 24.932 -7.191 -25.357 1.00 82.81 553 GLN A C 1
ATOM 4494 O O . GLN A 1 553 ? 24.868 -6.630 -26.447 1.00 82.81 553 GLN A O 1
ATOM 4499 N N . GLU A 1 554 ? 24.119 -6.887 -24.355 1.00 88.00 554 GLU A N 1
ATOM 4500 C CA . GLU A 1 554 ? 23.117 -5.833 -24.437 1.00 88.00 554 GLU A CA 1
ATOM 4501 C C . GLU A 1 554 ? 23.500 -4.668 -23.526 1.00 88.00 554 GLU A C 1
ATOM 4503 O O . GLU A 1 554 ? 23.988 -4.873 -22.410 1.00 88.00 554 GLU A O 1
ATOM 4508 N N . LYS A 1 555 ? 23.283 -3.440 -24.002 1.00 88.88 555 LYS A N 1
ATOM 4509 C CA . LYS A 1 555 ? 23.558 -2.226 -23.235 1.00 88.88 555 LYS A CA 1
ATOM 4510 C C . LYS A 1 555 ? 22.418 -1.218 -23.359 1.00 88.88 555 LYS A C 1
ATOM 4512 O O . LYS A 1 555 ? 21.856 -1.040 -24.435 1.00 88.88 555 LYS A O 1
ATOM 4517 N N . GLU A 1 556 ? 22.092 -0.567 -22.246 1.00 91.12 556 GLU A N 1
ATOM 4518 C CA . GLU A 1 556 ? 21.098 0.511 -22.170 1.00 91.12 556 GLU A CA 1
ATOM 4519 C C . GLU A 1 556 ? 21.698 1.839 -22.668 1.00 91.12 556 GLU A C 1
ATOM 4521 O O . GLU A 1 556 ? 22.849 2.160 -22.351 1.00 91.12 556 GLU A O 1
ATOM 4526 N N . TYR A 1 557 ? 20.905 2.608 -23.418 1.00 91.19 557 TYR A N 1
ATOM 4527 C CA . TYR A 1 557 ? 21.219 3.957 -23.900 1.00 91.19 557 TYR A CA 1
ATOM 4528 C C . TYR A 1 557 ? 20.075 4.929 -23.600 1.00 91.19 557 TYR A C 1
ATOM 4530 O O . TYR A 1 557 ? 18.915 4.552 -23.740 1.00 91.19 557 TYR A O 1
ATOM 4538 N N . TYR A 1 558 ? 20.394 6.181 -23.245 1.00 89.81 558 TYR A N 1
ATOM 4539 C CA . TYR A 1 558 ? 19.419 7.203 -22.808 1.00 89.81 558 TYR A CA 1
ATOM 4540 C C . TYR A 1 558 ? 19.128 8.300 -23.847 1.00 89.81 558 TYR A C 1
ATOM 4542 O O . TYR A 1 558 ? 18.235 9.117 -23.668 1.00 89.81 558 TYR A O 1
ATOM 4550 N N . ILE A 1 559 ? 19.887 8.360 -24.938 1.00 91.31 559 ILE A N 1
ATOM 4551 C CA . ILE A 1 559 ? 19.583 9.210 -26.094 1.00 91.31 559 ILE A CA 1
ATOM 4552 C C . ILE A 1 559 ? 19.897 8.380 -27.328 1.00 91.31 559 ILE A C 1
ATOM 4554 O O . ILE A 1 559 ? 21.065 8.121 -27.621 1.00 91.31 559 ILE A O 1
ATOM 4558 N N . VAL A 1 560 ? 18.863 7.939 -28.034 1.00 92.81 560 VAL A N 1
ATOM 4559 C CA . VAL A 1 560 ? 19.010 7.112 -29.232 1.00 92.81 560 VAL A CA 1
ATOM 4560 C C . VAL A 1 560 ? 18.359 7.839 -30.390 1.00 92.81 560 VAL A C 1
ATOM 4562 O O . VAL A 1 560 ? 17.146 8.021 -30.403 1.00 92.81 560 VAL A O 1
ATOM 4565 N N . VAL A 1 561 ? 19.168 8.279 -31.350 1.00 94.44 561 VAL A N 1
ATOM 4566 C CA . VAL A 1 561 ? 18.651 8.836 -32.602 1.00 94.44 561 VAL A CA 1
ATOM 4567 C C . VAL A 1 561 ? 18.656 7.727 -33.641 1.00 94.44 561 VAL A C 1
ATOM 4569 O O . VAL A 1 561 ? 19.716 7.213 -34.008 1.00 94.44 561 VAL A O 1
ATOM 4572 N N . ILE A 1 562 ? 17.468 7.341 -34.085 1.00 94.56 562 ILE A N 1
ATOM 4573 C CA . ILE A 1 562 ? 17.270 6.353 -35.135 1.00 94.56 562 ILE A CA 1
ATOM 4574 C C . ILE A 1 562 ? 17.143 7.092 -36.460 1.00 94.56 562 ILE A C 1
ATOM 4576 O O . ILE A 1 562 ? 16.378 8.043 -36.597 1.00 94.56 562 ILE A O 1
ATOM 4580 N N . ILE A 1 563 ? 17.923 6.645 -37.431 1.00 94.12 563 ILE A N 1
ATOM 4581 C CA . ILE A 1 563 ? 17.911 7.122 -38.802 1.00 94.12 563 ILE A CA 1
ATOM 4582 C C . ILE A 1 563 ? 17.251 6.039 -39.648 1.00 94.12 563 ILE A C 1
ATOM 4584 O O . ILE A 1 563 ? 17.864 5.001 -39.895 1.00 94.12 563 ILE A O 1
ATOM 4588 N N . HIS A 1 564 ? 16.028 6.276 -40.103 1.00 92.19 564 HIS A N 1
ATOM 4589 C CA . HIS A 1 564 ? 15.338 5.367 -41.010 1.00 92.19 564 HIS A CA 1
ATOM 4590 C C . HIS A 1 564 ? 15.696 5.698 -42.453 1.00 92.19 564 HIS A C 1
ATOM 4592 O O . HIS A 1 564 ? 15.605 6.857 -42.868 1.00 92.19 564 HIS A O 1
ATOM 4598 N N . SER A 1 565 ? 16.114 4.683 -43.204 1.00 86.06 565 SER A N 1
ATOM 4599 C CA . SER A 1 565 ? 16.527 4.797 -44.606 1.00 86.06 565 SER A CA 1
ATOM 4600 C C . SER A 1 565 ? 15.999 3.668 -45.465 1.00 86.06 565 SER A C 1
ATOM 4602 O O . SER A 1 565 ? 15.939 2.530 -44.933 1.00 86.06 565 SER A O 1
#

Radius of gyration: 32.25 Å; chains: 1; bounding box: 68×90×99 Å

Foldseek 3Di:
DPDPVPWLQDWDWFWWWWADPNDTWIWIWIAGHQDFTKTFTPPCVDPVNVVVVVSCPPDQKTWIAGPPPRWIKMFGRWDDDSGIITGQKIKTHDDDPFFFKKKWAKAQPLQLCPPVFDWDDDPVDTDTPQPDFPDWAWADAPNFIKIKTKGFAFDDDDPDPPCPPRGGGIMIMIGGPDGGDDPVNQVVVNLLVQLLVCLQFVARMWTTWMWTAHPVDPPRIITMGGRTDDDDNHRDPHNLLGLARPVVCSVVVLVNLLVHLSRPDCCCVVAVSLLHVLSDDPVDLLVSLLSLLVSLVSVLCVVCVVVKDFDDPVVLVVVLVVVLVVLVVVCVVVVDDDPRVVVSVVVNVVSNPDDRIPPDDSVRSVVVLVVVDDPLVCLQLVQDPVLVVLSVQSNVCVVVVHDDQAPVSDPDNLLSLLSSLSSSLSVSRVSSVSSPDDPLSSLVSLVSHPHPSSVSNPTPVVSSCVVNVQAAEAEAPAADPDVLVVDQEAFEWEAEPVVRHIHTPSVLSVCLVPPVVVVPDPDSQVSSVVPDPDDPPKDKDWDQWYWYDDPNDIGIYRTYIYIYD

Sequence (565 aa):
MGDENENLFHEKDIEVEVVIEEKRYPGKLSFDGTRFPKLQLRNLYSPKGLVFLECLKGKSELTCISLKDKRKYTMSGVNDNDTFFSAKYITEGEPLVTFDKMTINISGFSVWLEGMENYSLNPDSIEKNTKSSILTERFSSQGENYTLSIYLKRGNQGNDAENEGAGSEPALEIIKEQGCLNFKECSFLSHQLRNLFSILTGRPLSVKNVWVSDTKIPDSFRKLHFPLVMYSKSPLKHPNEALTEFAYLLRRDILSKAINNFFTDDNFRKIWNRIIPSYEQLGVWQYDILSRVIILEMYASIKTKEKKLSISDSLNRKLKEKLKQSIMEFESETGIKGEELIVLRGMERSILATKNTSLPTLKEKYEELLRILPSTLIGVISISDEDFKRIKKLRDSIAHGNPYSTYSGDIDITHEIQLNDRLLVLLICFVYFELGFNENDIIHFFRYSFCHFINSSGINKRELDRLSGEVDFLKLSSPPKNNALSSPAMIVVNHTIDNDKWFINEEATQKLRTEWFTSGIHHSQEYVESITPAKQNQTFELKQRAYIETDGQEKEYYIVVIIHS

InterPro domains:
  IPR041223 ApeA, N-terminal domain [PF18862] (22-241)
  IPR041229 Apea-like HEPN [PF18739] (293-440)